Protein AF-0000000081275077 (afdb_homodimer)

Foldseek 3Di:
DFQEEEEDCPLQRVLLLLLCVVVPYAYEYEDCDPVVQVSCVVSVHHYDPALLRRAQEGQEYEYEDQELVVQCCQQPNPRHVLNRWDADPPRTHEYEYQYQYALVSQVVSQVVSVVSRYHYKDWHWDDASVLQNVLAIATQIAADPVVCVVCVVSNSSGHPHYDDQYHGSRSNVVVLVVLLVQLLLLLVLLVVLVVCVVVVHQQVVVLVVPCVDPNNDPNSVVLSVCLSVVPFAASPFLLSSLNSLVSVVVVCVVVVHDDPSSVVSNVLSVQCVVVVRRRTYSSCSSVSVCVVVVHPSD/DFQEEEEDCPLQRVLLLLLCVVVPYAYEYEDCDPVVQVSCVVSVHHYDPALLRRAQEGQEYEYEDQELVVQCCQQPNPRHVLNRWDADPPGTHEYEYQYQYALVSQVVSQVVSVVSRYHYKDWHWDDASVLQNVLAIATQIAADPVVCVVCVVSNSSGHPHYDDQYHGSRSNVVVLVVLLVQLLLLLVLLVVLVVCVVVVHQQVVVLVVPCVDPNNDPNSVVLSVCLSVVPFAASPFLLSSLNSLVSVVVVCVVVVHDDPSSVVSNVLSVQCVVVVRRRTYSSCSSVSVCVVVVHHSD

Solvent-accessible surface area (backbone atoms only — not comparable to full-atom values): 28317 Å² total; per-residue (Å²): 119,52,38,29,13,40,37,37,75,47,76,50,29,43,39,40,50,39,41,46,40,73,73,56,32,48,42,23,24,36,30,95,46,70,72,46,30,57,53,31,45,72,58,67,26,44,56,24,84,32,38,15,65,22,16,47,72,16,51,34,34,40,36,39,52,77,42,50,67,52,52,45,44,44,41,66,34,99,56,2,25,74,78,21,39,37,60,38,95,93,74,25,19,34,37,39,32,39,34,68,45,45,36,68,56,41,38,53,52,41,51,55,39,43,74,64,35,26,46,52,31,37,31,16,66,31,42,60,50,65,16,27,66,67,26,51,14,15,30,23,26,4,22,56,67,72,59,48,62,70,44,39,74,64,50,55,55,36,17,72,40,78,34,78,43,37,51,62,20,32,4,31,46,38,46,47,31,28,50,41,24,31,52,38,28,48,51,22,45,28,46,24,46,53,50,30,49,75,68,73,36,52,43,62,46,37,49,65,31,29,45,81,18,51,37,17,30,48,45,48,67,63,36,44,58,28,52,59,68,67,48,46,71,51,89,50,39,26,45,58,54,42,51,52,45,49,50,49,48,52,52,29,59,75,70,65,53,71,47,69,65,62,55,52,48,45,52,50,42,48,52,32,39,72,71,70,42,26,72,24,12,52,50,40,52,34,48,47,45,32,48,75,52,73,36,76,70,126,120,53,38,29,14,39,37,35,72,48,78,51,30,42,39,40,50,39,41,46,38,74,72,56,31,46,42,23,24,36,31,94,45,70,72,45,30,56,53,31,45,73,56,68,26,43,58,24,84,31,38,14,65,21,16,47,76,17,52,34,34,39,35,38,52,77,43,51,67,51,50,46,41,43,40,66,34,99,56,2,25,74,79,22,38,38,59,39,93,93,71,25,19,35,38,38,32,38,34,68,45,44,36,67,56,41,36,52,52,41,51,54,39,42,74,64,34,28,46,55,32,36,32,17,65,30,41,60,49,66,15,27,64,68,27,52,15,17,32,23,27,4,23,56,68,72,58,46,62,71,45,38,73,64,50,55,55,36,18,74,42,77,33,79,43,38,51,61,21,32,5,31,47,38,46,48,31,27,50,42,23,30,53,38,28,47,51,20,46,29,47,24,45,53,50,29,48,75,68,72,37,52,45,61,45,37,49,66,31,27,43,81,15,50,39,17,30,48,46,48,68,62,35,43,59,28,53,57,68,67,48,47,71,51,88,50,40,26,45,59,55,41,51,52,44,49,49,50,48,52,54,29,59,75,70,66,53,70,48,68,66,63,54,51,49,46,53,50,40,48,52,32,40,73,70,70,43,25,71,24,12,51,51,39,52,35,46,46,46,31,49,74,53,72,35,76,68,124

Structure (mmCIF, N/CA/C/O backbone):
data_AF-0000000081275077-model_v1
#
loop_
_entity.id
_entity.type
_entity.pdbx_description
1 polymer '2-hydroxy-3-oxopropionate reductase'
#
loop_
_atom_site.group_PDB
_atom_site.id
_atom_site.type_symbol
_atom_site.label_atom_id
_atom_site.label_alt_id
_atom_site.label_comp_id
_atom_site.label_asym_id
_atom_site.label_entity_id
_atom_site.label_seq_id
_atom_site.pdbx_PDB_ins_code
_atom_site.Cartn_x
_atom_site.Cartn_y
_atom_site.Cartn_z
_atom_site.occupancy
_atom_site.B_iso_or_equiv
_atom_site.auth_seq_id
_atom_site.auth_comp_id
_atom_site.auth_asym_id
_atom_site.auth_atom_id
_atom_site.pdbx_PDB_model_num
ATOM 1 N N . MET A 1 1 ? -4.062 21.094 34.688 1 93.88 1 MET A N 1
ATOM 2 C CA . MET A 1 1 ? -5.117 21.469 33.75 1 93.88 1 MET A CA 1
ATOM 3 C C . MET A 1 1 ? -4.633 22.547 32.781 1 93.88 1 MET A C 1
ATOM 5 O O . MET A 1 1 ? -4.16 23.594 33.219 1 93.88 1 MET A O 1
ATOM 9 N N . THR A 1 2 ? -4.633 22.234 31.484 1 96.38 2 THR A N 1
ATOM 10 C CA . THR A 1 2 ? -4.23 23.172 30.438 1 96.38 2 THR A CA 1
ATOM 11 C C . THR A 1 2 ? -5.453 23.859 29.828 1 96.38 2 THR A C 1
ATOM 13 O O . THR A 1 2 ? -6.5 23.234 29.656 1 96.38 2 THR A O 1
ATOM 16 N N . ARG A 1 3 ? -5.32 25.188 29.594 1 97.81 3 ARG A N 1
ATOM 17 C CA . ARG A 1 3 ? -6.34 25.906 28.844 1 97.81 3 ARG A CA 1
ATOM 18 C C . ARG A 1 3 ? -6.098 25.797 27.344 1 97.81 3 ARG A C 1
ATOM 20 O O . ARG A 1 3 ? -5.066 26.25 26.844 1 97.81 3 ARG A O 1
ATOM 27 N N . ILE A 1 4 ? -7.113 25.188 26.688 1 98.62 4 ILE A N 1
ATOM 28 C CA . ILE A 1 4 ? -6.926 24.844 25.281 1 98.62 4 ILE A CA 1
ATOM 29 C C . ILE A 1 4 ? -7.965 25.547 24.422 1 98.62 4 ILE A C 1
ATOM 31 O O . ILE A 1 4 ? -9.141 25.625 24.797 1 98.62 4 ILE A O 1
ATOM 35 N N . ALA A 1 5 ? -7.531 26.172 23.375 1 98.81 5 ALA A N 1
ATOM 36 C CA . ALA A 1 5 ? -8.438 26.547 22.297 1 98.81 5 ALA A CA 1
ATOM 37 C C . ALA A 1 5 ? -8.453 25.5 21.188 1 98.81 5 ALA A C 1
ATOM 39 O O . ALA A 1 5 ? -7.402 24.969 20.812 1 98.81 5 ALA A O 1
ATOM 40 N N . PHE A 1 6 ? -9.648 25.156 20.672 1 98.75 6 PHE A N 1
ATOM 41 C CA . PHE A 1 6 ? -9.766 24.203 19.578 1 98.75 6 PHE A CA 1
ATOM 42 C C . PHE A 1 6 ? -10.586 24.797 18.422 1 98.75 6 PHE A C 1
ATOM 44 O O . PHE A 1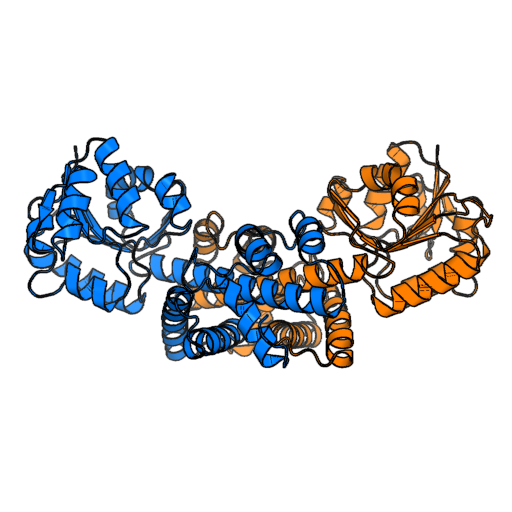 6 ? -11.695 25.281 18.641 1 98.75 6 PHE A O 1
ATOM 51 N N . ILE A 1 7 ? -10.008 24.797 17.281 1 98.38 7 ILE A N 1
ATOM 52 C CA . ILE A 1 7 ? -10.641 25.328 16.078 1 98.38 7 ILE A CA 1
ATOM 53 C C . ILE A 1 7 ? -10.82 24.203 15.055 1 98.38 7 ILE A C 1
ATOM 55 O O . ILE A 1 7 ? -9.836 23.672 14.523 1 98.38 7 ILE A O 1
ATOM 59 N N . GLY A 1 8 ? -12.039 23.859 14.664 1 97.19 8 GLY A N 1
ATOM 60 C CA . GLY A 1 8 ? -12.383 22.766 13.773 1 97.19 8 GLY A CA 1
ATOM 61 C C . GLY A 1 8 ? -12.992 21.578 14.492 1 97.19 8 GLY A C 1
ATOM 62 O O . GLY A 1 8 ? -12.281 20.656 14.914 1 97.19 8 GLY A O 1
ATOM 63 N N . LEU A 1 9 ? -14.336 21.5 14.547 1 96.19 9 LEU A N 1
ATOM 64 C CA . LEU A 1 9 ? -15.062 20.453 15.258 1 96.19 9 LEU A CA 1
ATOM 65 C C . LEU A 1 9 ? -15.742 19.5 14.281 1 96.19 9 LEU A C 1
ATOM 67 O O . LEU A 1 9 ? -16.938 19.203 14.438 1 96.19 9 LEU A O 1
ATOM 71 N N . GLY A 1 10 ? -14.992 19.188 13.234 1 93.19 10 GLY A N 1
ATOM 72 C CA . GLY A 1 10 ? -15.484 18.203 12.297 1 93.19 10 GLY A CA 1
ATOM 73 C C . GLY A 1 10 ? -15.258 16.766 12.758 1 93.19 10 GLY A C 1
ATOM 74 O O . GLY A 1 10 ? -15.109 16.516 13.961 1 93.19 10 GLY A O 1
ATOM 75 N N . ASN A 1 11 ? -15.273 15.859 11.836 1 92.19 11 ASN A N 1
ATOM 76 C CA . ASN A 1 11 ? -15.156 14.43 12.102 1 92.19 11 ASN A CA 1
ATOM 77 C C . ASN A 1 11 ? -13.859 14.109 12.852 1 92.19 11 ASN A C 1
ATOM 79 O O . ASN A 1 11 ? -13.82 13.18 13.656 1 92.19 11 ASN A O 1
ATOM 83 N N . MET A 1 12 ? -12.852 14.883 12.578 1 95.69 12 MET A N 1
ATOM 84 C CA . MET A 1 12 ? -11.562 14.672 13.227 1 95.69 12 MET A CA 1
ATOM 85 C C . MET A 1 12 ? -11.5 15.406 14.562 1 95.69 12 MET A C 1
ATOM 87 O O . MET A 1 12 ? -11.125 14.82 15.578 1 95.69 12 MET A O 1
ATOM 91 N N . GLY A 1 13 ? -11.883 16.688 14.547 1 97.56 13 GLY A N 1
ATOM 92 C CA . GLY A 1 13 ? -11.711 17.547 15.703 1 97.56 13 GLY A CA 1
ATOM 93 C C . GLY A 1 13 ? -12.578 17.156 16.875 1 97.56 13 GLY A C 1
ATOM 94 O O . GLY A 1 13 ? -12.148 17.25 18.031 1 97.56 13 GLY A O 1
ATOM 95 N N . SER A 1 14 ? -13.773 16.703 16.672 1 97.44 14 SER A N 1
ATOM 96 C CA . SER A 1 14 ? -14.734 16.406 17.719 1 97.44 14 SER A CA 1
ATOM 97 C C . SER A 1 14 ? -14.211 15.32 18.656 1 97.44 14 SER A C 1
ATOM 99 O O . SER A 1 14 ? -14.172 15.508 19.875 1 97.44 14 SER A O 1
ATOM 101 N N . PRO A 1 15 ? -13.805 14.172 18.109 1 98.38 15 PRO A N 1
ATOM 102 C CA . PRO A 1 15 ? -13.266 13.172 19.047 1 98.38 15 PRO A CA 1
ATOM 103 C C . PRO A 1 15 ? -11.984 13.641 19.734 1 98.38 15 PRO A C 1
ATOM 105 O O . PRO A 1 15 ? -11.727 13.273 20.875 1 98.38 15 PRO A O 1
ATOM 108 N N . MET A 1 16 ? -11.156 14.438 19.078 1 98.62 16 MET A N 1
ATOM 109 C CA . MET A 1 16 ? -9.945 14.969 19.688 1 98.62 16 MET A CA 1
ATOM 110 C C . MET A 1 16 ? -10.281 15.82 20.906 1 98.62 16 MET A C 1
ATOM 112 O O . MET A 1 16 ? -9.672 15.672 21.969 1 98.62 16 MET A O 1
ATOM 116 N N . VAL A 1 17 ? -11.289 16.703 20.781 1 98.56 17 VAL A N 1
ATOM 117 C CA . VAL A 1 17 ? -11.742 17.562 21.875 1 98.56 17 VAL A CA 1
ATOM 118 C C . VAL A 1 17 ? -12.234 16.703 23.031 1 98.56 17 VAL A C 1
ATOM 120 O O . VAL A 1 17 ? -11.953 16.984 24.203 1 98.56 17 VAL A O 1
ATOM 123 N N . GLN A 1 18 ? -12.93 15.617 22.719 1 98.56 18 GLN A N 1
ATOM 124 C CA . GLN A 1 18 ? -13.445 14.727 23.75 1 98.56 18 GLN A CA 1
ATOM 125 C C . GLN A 1 18 ? -12.305 14.125 24.578 1 98.56 18 GLN A C 1
ATOM 127 O O . GLN A 1 18 ? -12.406 14.031 25.797 1 98.56 18 GLN A O 1
ATOM 132 N N . HIS A 1 19 ? -11.234 13.703 23.938 1 98.81 19 HIS A N 1
ATOM 133 C CA . HIS A 1 19 ? -10.094 13.133 24.641 1 98.81 19 HIS A CA 1
ATOM 134 C C . HIS A 1 19 ? -9.43 14.164 25.547 1 98.81 19 HIS A C 1
ATOM 136 O O . HIS A 1 19 ? -9.047 13.859 26.672 1 98.81 19 HIS A O 1
ATOM 142 N N . LEU A 1 20 ? -9.281 15.398 25.016 1 98.81 20 LEU A N 1
ATOM 143 C CA . LEU A 1 20 ? -8.641 16.469 25.781 1 98.81 20 LEU A CA 1
ATOM 144 C C . LEU A 1 20 ? -9.461 16.812 27.031 1 98.81 20 LEU A C 1
ATOM 146 O O . LEU A 1 20 ? -8.914 16.969 28.125 1 98.81 20 LEU A O 1
ATOM 150 N N . ILE A 1 21 ? -10.766 16.891 26.906 1 98.69 21 ILE A N 1
ATOM 151 C CA . ILE A 1 21 ? -11.664 17.203 28.016 1 98.69 21 ILE A CA 1
ATOM 152 C C . ILE A 1 21 ? -11.664 16.062 29.016 1 98.69 21 ILE A C 1
ATOM 154 O O . ILE A 1 21 ? -11.586 16.281 30.234 1 98.69 21 ILE A O 1
ATOM 158 N N . ALA A 1 22 ? -11.719 14.836 28.516 1 98.56 22 ALA A N 1
ATOM 159 C CA . ALA A 1 22 ? -11.711 13.664 29.375 1 98.56 22 ALA A CA 1
ATOM 160 C C . ALA A 1 22 ? -10.445 13.617 30.234 1 98.56 22 ALA A C 1
ATOM 162 O O . ALA A 1 22 ? -10.469 13.117 31.359 1 98.56 22 ALA A O 1
ATOM 163 N N . ALA A 1 23 ? -9.406 14.164 29.719 1 98.69 23 ALA A N 1
ATOM 164 C CA . ALA A 1 23 ? -8.125 14.164 30.422 1 98.69 23 ALA A CA 1
ATOM 165 C C . ALA A 1 23 ? -8.07 15.305 31.438 1 98.69 23 ALA A C 1
ATOM 167 O O . ALA A 1 23 ? -7.066 15.461 32.156 1 98.69 23 ALA A O 1
ATOM 168 N N . GLY A 1 24 ? -9.094 16.156 31.469 1 98.5 24 GLY A N 1
ATOM 169 C CA . GLY A 1 24 ? -9.203 17.156 32.531 1 98.5 24 GLY A CA 1
ATOM 170 C C . GLY A 1 24 ? -8.82 18.547 32.062 1 98.5 24 GLY A C 1
ATOM 171 O O . GLY A 1 24 ? -8.703 19.469 32.875 1 98.5 24 GLY A O 1
ATOM 172 N N . HIS A 1 25 ? -8.656 18.766 30.75 1 98.75 25 HIS A N 1
ATOM 173 C CA . HIS A 1 25 ? -8.281 20.078 30.234 1 98.75 25 HIS A CA 1
ATOM 174 C C . HIS A 1 25 ? -9.516 20.922 29.938 1 98.75 25 HIS A C 1
ATOM 176 O O . HIS A 1 25 ? -10.602 20.391 29.719 1 98.75 25 HIS A O 1
ATOM 182 N N . ALA A 1 26 ? -9.352 22.234 30.078 1 98.5 26 ALA A N 1
ATOM 183 C CA . ALA A 1 26 ? -10.406 23.172 29.688 1 98.5 26 ALA A CA 1
ATOM 184 C C . ALA A 1 26 ? -10.305 23.531 28.203 1 98.5 26 ALA A C 1
ATOM 186 O O . ALA A 1 26 ? -9.234 23.938 27.734 1 98.5 26 ALA A O 1
ATOM 187 N N . VAL A 1 27 ? -11.43 23.359 27.5 1 98.69 27 VAL A N 1
ATOM 188 C CA . VAL A 1 27 ? -11.391 23.594 26.062 1 98.69 27 VAL A CA 1
ATOM 189 C C . VAL A 1 27 ? -12.398 24.672 25.672 1 98.69 27 VAL A C 1
ATOM 191 O O . VAL A 1 27 ? -13.586 24.562 26.016 1 98.69 27 VAL A O 1
ATOM 194 N N . ARG A 1 28 ? -11.93 25.734 25.062 1 98.56 28 ARG A N 1
ATOM 195 C CA . ARG A 1 28 ? -12.766 26.703 24.359 1 98.56 28 ARG A CA 1
ATOM 196 C C . ARG A 1 28 ? -12.719 26.469 22.844 1 98.56 28 ARG A C 1
ATOM 198 O O . ARG A 1 28 ? -11.633 26.375 22.266 1 98.56 28 ARG A O 1
ATOM 205 N N . ALA A 1 29 ? -13.922 26.328 22.25 1 98.44 29 ALA A N 1
ATOM 206 C CA . ALA A 1 29 ? -13.969 25.953 20.828 1 98.44 29 ALA A CA 1
ATOM 207 C C . ALA A 1 29 ? -14.578 27.062 19.984 1 98.44 29 ALA A C 1
ATOM 209 O O . ALA A 1 29 ? -15.625 27.609 20.328 1 98.44 29 ALA A O 1
ATOM 210 N N . TYR A 1 30 ? -13.93 27.359 18.875 1 97.81 30 TYR A N 1
ATOM 211 C CA . TYR A 1 30 ? -14.531 28.25 17.906 1 97.81 30 TYR A CA 1
ATOM 212 C C . TYR A 1 30 ? -15.617 27.547 17.109 1 97.81 30 TYR A C 1
ATOM 214 O O . TYR A 1 30 ? -15.406 26.438 16.594 1 97.81 30 TYR A O 1
ATOM 222 N N . VAL A 1 31 ? -16.703 28.156 17.094 1 93.62 31 VAL A N 1
ATOM 223 C CA . VAL A 1 31 ? -17.844 27.641 16.328 1 93.62 31 VAL A CA 1
ATOM 224 C C . VAL A 1 31 ? -18.438 28.75 15.477 1 93.62 31 VAL A C 1
ATOM 226 O O . VAL A 1 31 ? -18.75 29.828 15.977 1 93.62 31 VAL A O 1
ATOM 229 N N . ARG A 1 32 ? -18.469 28.375 14.141 1 85.94 32 ARG A N 1
ATOM 230 C CA . ARG A 1 32 ? -18.984 29.359 13.203 1 85.94 32 ARG A CA 1
ATOM 231 C C . ARG A 1 32 ? -20.516 29.406 13.25 1 85.94 32 ARG A C 1
ATOM 233 O O . ARG A 1 32 ? -21.109 30.438 12.969 1 85.94 32 ARG A O 1
ATOM 240 N N . ARG A 1 33 ? -21.266 28.266 13.469 1 84.12 33 ARG A N 1
ATOM 241 C CA . ARG A 1 33 ? -22.719 28.156 13.391 1 84.12 33 ARG A CA 1
ATOM 242 C C . ARG A 1 33 ? -23.328 27.781 14.742 1 84.12 33 ARG A C 1
ATOM 244 O O . ARG A 1 33 ? -22.672 27.094 15.539 1 84.12 33 ARG A O 1
ATOM 251 N N . PRO A 1 34 ? -24.453 28.297 14.914 1 84.06 34 PRO A N 1
ATOM 252 C CA . PRO A 1 34 ? -25.125 27.969 16.172 1 84.06 34 PRO A CA 1
ATOM 253 C C . PRO A 1 34 ? -25.188 26.469 16.438 1 84.06 34 PRO A C 1
ATOM 255 O O . PR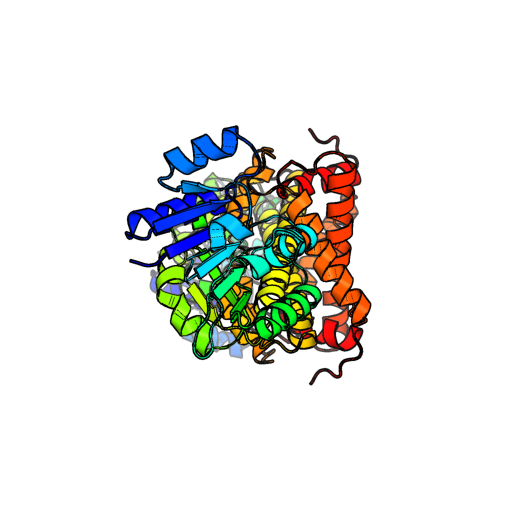O A 1 34 ? -25.016 26.016 17.578 1 84.06 34 PRO A O 1
ATOM 258 N N . GLU A 1 35 ? -25.562 25.719 15.469 1 86.94 35 GLU A N 1
ATOM 259 C CA . GLU A 1 35 ? -25.641 24.266 15.625 1 86.94 35 GLU A CA 1
ATOM 260 C C . GLU A 1 35 ? -24.312 23.688 16.109 1 86.94 35 GLU A C 1
ATOM 262 O O . GLU A 1 35 ? -24.281 22.75 16.906 1 86.94 35 GLU A O 1
ATOM 267 N N . ALA A 1 36 ? -23.328 24.312 15.742 1 89.75 36 ALA A N 1
ATOM 268 C CA . ALA A 1 36 ? -22 23.859 16.172 1 89.75 36 ALA A CA 1
ATOM 269 C C . ALA A 1 36 ? -21.734 24.234 17.609 1 89.75 36 ALA A C 1
ATOM 271 O O . ALA A 1 36 ? -20.953 23.578 18.297 1 89.75 36 ALA A O 1
ATOM 272 N N . ALA A 1 37 ? -22.406 25.312 18.047 1 94.44 37 ALA A N 1
ATOM 273 C CA . ALA A 1 37 ? -22.25 25.703 19.453 1 94.44 37 ALA A CA 1
ATOM 274 C C . ALA A 1 37 ? -22.828 24.641 20.375 1 94.44 37 ALA A C 1
ATOM 276 O O . ALA A 1 37 ? -22.219 24.312 21.391 1 94.44 37 ALA A O 1
ATOM 277 N N . GLU A 1 38 ? -24 24.172 20.031 1 94.69 38 GLU A N 1
ATOM 278 C CA . GLU A 1 38 ? -24.609 23.109 20.828 1 94.69 38 GLU A CA 1
ATOM 279 C C . GLU A 1 38 ? -23.766 21.844 20.828 1 94.69 38 GLU A C 1
ATOM 281 O O . GLU A 1 38 ? -23.641 21.172 21.844 1 94.69 38 GLU A O 1
ATOM 286 N N . HIS A 1 39 ? -23.25 21.562 19.672 1 95.69 39 HIS A N 1
ATOM 287 C CA . HIS A 1 39 ? -22.359 20.422 19.547 1 95.69 39 HIS A CA 1
ATOM 288 C C . HIS A 1 39 ? -21.141 20.578 20.438 1 95.69 39 HIS A C 1
ATOM 290 O O . HIS A 1 39 ? -20.75 19.641 21.141 1 95.69 39 HIS A O 1
ATOM 296 N N . ALA A 1 40 ? -20.562 21.75 20.469 1 97.25 40 ALA A N 1
ATOM 297 C CA . ALA A 1 40 ? -19.406 22.031 21.312 1 97.25 40 ALA A CA 1
ATOM 298 C C . ALA A 1 40 ? -19.734 21.844 22.781 1 97.25 40 ALA A C 1
ATOM 300 O O . ALA A 1 40 ? -18.969 21.219 23.531 1 97.25 40 ALA A O 1
ATOM 301 N N . ARG A 1 41 ? -20.875 22.344 23.188 1 97 41 ARG A N 1
ATOM 302 C CA . ARG A 1 41 ? -21.312 22.219 24.578 1 97 41 ARG A CA 1
ATOM 303 C C . ARG A 1 41 ? -21.516 20.75 24.953 1 97 41 ARG A C 1
ATOM 305 O O . ARG A 1 41 ? -21.172 20.328 26.047 1 97 41 ARG A O 1
ATOM 312 N N . ALA A 1 42 ? -22.062 20.047 24.016 1 96.31 42 ALA A N 1
ATOM 313 C CA . ALA A 1 42 ? -22.312 18.625 24.25 1 96.31 42 ALA A CA 1
ATOM 314 C C . ALA A 1 42 ? -21 17.875 24.438 1 96.31 42 ALA A C 1
ATOM 316 O O . ALA A 1 42 ? -20.953 16.891 25.188 1 96.31 42 ALA A O 1
ATOM 317 N N . LEU A 1 43 ? -19.922 18.328 23.859 1 96.56 43 LEU A N 1
ATOM 318 C CA . LEU A 1 43 ? -18.609 17.719 24.016 1 96.56 43 LEU A CA 1
ATOM 319 C C . LEU A 1 43 ? -17.953 18.156 25.328 1 96.56 43 LEU A C 1
ATOM 321 O O . LEU A 1 43 ? -16.969 17.547 25.766 1 96.56 43 LEU A O 1
ATOM 325 N N . GLY A 1 44 ? -18.5 19.219 25.906 1 97.75 44 GLY A N 1
ATOM 326 C CA . GLY A 1 44 ? -17.938 19.766 27.125 1 97.75 44 GLY A CA 1
ATOM 327 C C . GLY A 1 44 ? -17.078 21 26.891 1 97.75 44 GLY A C 1
ATOM 328 O O . GLY A 1 44 ? -16.438 21.5 27.812 1 97.75 44 GLY A O 1
ATOM 329 N N . ALA A 1 45 ? -17.047 21.516 25.672 1 98.38 45 ALA A N 1
ATOM 330 C CA . ALA A 1 45 ? -16.25 22.688 25.328 1 98.38 45 ALA A CA 1
ATOM 331 C C . ALA A 1 45 ? -17.094 23.969 25.422 1 98.38 45 ALA A C 1
ATOM 333 O O . ALA A 1 45 ? -18.312 23.922 25.266 1 98.38 45 ALA A O 1
ATOM 334 N N . GLU A 1 46 ? -16.484 25 25.688 1 98.12 46 GLU A N 1
ATOM 335 C CA . GLU A 1 46 ? -17.141 26.312 25.656 1 98.12 46 GLU A CA 1
ATOM 336 C C . GLU A 1 46 ? -17.109 26.922 24.266 1 98.12 46 GLU A C 1
ATOM 338 O O . GLU A 1 46 ? -16.031 27.203 23.734 1 98.12 46 GLU A O 1
ATOM 343 N N . PRO A 1 47 ? -18.297 27.141 23.688 1 98.06 47 PRO A N 1
ATOM 344 C CA . PRO A 1 47 ? -18.297 27.734 22.359 1 98.06 47 PRO A CA 1
ATOM 345 C C . PRO A 1 47 ? -17.906 29.203 22.375 1 98.06 47 PRO A C 1
ATOM 347 O O . PRO A 1 47 ? -18.281 29.938 23.281 1 98.06 47 PRO A O 1
ATOM 350 N N . CYS A 1 48 ? -17.094 29.594 21.438 1 97.69 48 CYS A N 1
ATOM 351 C CA . CYS A 1 48 ? -16.656 30.969 21.25 1 97.69 48 CYS A CA 1
ATOM 352 C C . CYS A 1 48 ? -16.984 31.469 19.859 1 97.69 48 CYS A C 1
ATOM 354 O O . CYS A 1 48 ? -17.109 30.672 18.922 1 97.69 48 CYS A O 1
ATOM 356 N N . ALA A 1 49 ? -17.016 32.781 19.672 1 94.62 49 ALA A N 1
ATOM 357 C CA . ALA A 1 49 ? -17.562 33.344 18.453 1 94.62 49 ALA A CA 1
ATOM 358 C C . ALA A 1 49 ? -16.453 33.688 17.453 1 94.62 49 ALA A C 1
ATOM 360 O O . ALA A 1 49 ? -16.719 33.906 16.281 1 94.62 49 ALA A O 1
ATOM 361 N N . SER A 1 50 ? -15.258 33.688 17.922 1 97.19 50 SER A N 1
ATOM 362 C CA . SER A 1 50 ? -14.125 33.938 17.031 1 97.19 50 SER A CA 1
ATOM 363 C C . SER A 1 50 ? -12.891 33.156 17.5 1 97.19 50 SER A C 1
ATOM 365 O O . SER A 1 50 ? -12.789 32.781 18.672 1 97.19 50 SER A O 1
ATOM 367 N N . PRO A 1 51 ? -11.938 32.906 16.531 1 98.5 51 PRO A N 1
ATOM 368 C CA . PRO A 1 51 ? -10.68 32.281 16.922 1 98.5 51 PRO A CA 1
ATOM 369 C C . PRO A 1 51 ? -9.93 33.062 18 1 98.5 51 PRO A C 1
ATOM 371 O O . PRO A 1 51 ? -9.383 32.469 18.922 1 98.5 51 PRO A O 1
ATOM 374 N N . ALA A 1 52 ? -9.953 34.375 17.859 1 98.31 52 ALA A N 1
ATOM 375 C CA . ALA A 1 52 ? -9.289 35.25 18.844 1 98.31 52 ALA A CA 1
ATOM 376 C C . ALA A 1 52 ? -9.914 35.062 20.234 1 98.31 52 ALA A C 1
ATOM 378 O O . ALA A 1 52 ? -9.195 35 21.234 1 98.31 52 ALA A O 1
ATOM 379 N N . ASP A 1 53 ? -11.195 35.031 20.281 1 97.75 53 ASP A N 1
ATOM 380 C CA . ASP A 1 53 ? -11.906 34.875 21.547 1 97.75 53 ASP A CA 1
ATOM 381 C C . ASP A 1 53 ? -11.586 33.5 22.172 1 97.75 53 ASP A C 1
ATOM 383 O O . ASP A 1 53 ? -11.352 33.406 23.375 1 97.75 53 ASP A O 1
ATOM 387 N N . ALA A 1 54 ? -11.562 32.469 21.375 1 98.38 54 ALA A N 1
ATOM 388 C CA . ALA A 1 54 ? -11.25 31.125 21.859 1 98.38 54 ALA A CA 1
ATOM 389 C C . ALA A 1 54 ? -9.836 31.062 22.438 1 98.38 54 ALA A C 1
ATOM 391 O O . ALA A 1 54 ? -9.578 30.344 23.406 1 98.38 54 ALA A O 1
ATOM 392 N N . ALA A 1 55 ? -8.906 31.938 21.922 1 98.31 55 ALA A N 1
ATOM 393 C CA . ALA A 1 55 ? -7.48 31.812 22.219 1 98.31 55 ALA A CA 1
ATOM 394 C C . ALA A 1 55 ? -7.098 32.688 23.406 1 98.31 55 ALA A C 1
ATOM 396 O O . ALA A 1 55 ? -5.953 32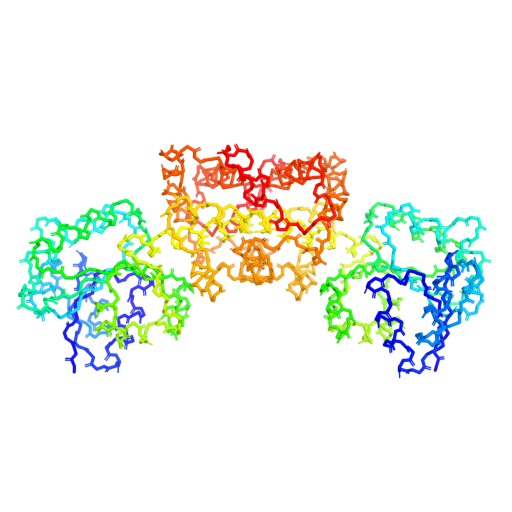.656 23.875 1 98.31 55 ALA A O 1
ATOM 397 N N . ARG A 1 56 ? -7.898 33.625 23.891 1 95.38 56 ARG A N 1
ATOM 398 C CA . ARG A 1 56 ? -7.602 34.719 24.812 1 95.38 56 ARG A CA 1
ATOM 399 C C . ARG A 1 56 ? -6.789 34.219 26.016 1 95.38 56 ARG A C 1
ATOM 401 O O . ARG A 1 56 ? -5.867 34.906 26.469 1 95.38 56 ARG A O 1
ATOM 408 N N . ASP A 1 57 ? -6.895 33.062 26.578 1 92.75 57 ASP A N 1
ATOM 409 C CA . ASP A 1 57 ? -6.152 32.562 27.734 1 92.75 57 ASP A CA 1
ATOM 410 C C . ASP A 1 57 ? -5.613 31.172 27.469 1 92.75 57 ASP A C 1
ATOM 412 O O . ASP A 1 57 ? -5.301 30.438 28.406 1 92.75 57 ASP A O 1
ATOM 416 N N . ALA A 1 58 ? -5.496 30.906 26.234 1 97.5 58 ALA A N 1
ATOM 417 C CA . ALA A 1 58 ? -5.113 29.547 25.891 1 97.5 58 ALA A CA 1
ATOM 418 C C . ALA A 1 58 ? -3.607 29.344 26.031 1 97.5 58 ALA A C 1
ATOM 420 O O . ALA A 1 58 ? -2.826 30.234 25.703 1 97.5 58 ALA A O 1
ATOM 421 N N . GLU A 1 59 ? -3.186 28.203 26.516 1 96.88 59 GLU A N 1
ATOM 422 C CA . GLU A 1 59 ? -1.789 27.781 26.531 1 96.88 59 GLU A CA 1
ATOM 423 C C . GLU A 1 59 ? -1.438 26.984 25.281 1 96.88 59 GLU A C 1
ATOM 425 O O . GLU A 1 59 ? -0.276 26.938 24.875 1 96.88 59 GLU A O 1
ATOM 430 N N . ALA A 1 60 ? -2.412 26.312 24.75 1 98.25 60 ALA A N 1
ATOM 431 C CA . ALA A 1 60 ? -2.297 25.562 23.5 1 98.25 60 ALA A CA 1
ATOM 432 C C . ALA A 1 60 ? -3.51 25.812 22.609 1 98.25 60 ALA A C 1
ATOM 434 O O . ALA A 1 60 ? -4.645 25.859 23.078 1 98.25 60 ALA A O 1
ATOM 435 N N . ILE A 1 61 ? -3.291 26 21.328 1 98.81 61 ILE A N 1
ATOM 436 C CA . ILE A 1 61 ? -4.344 26.188 20.328 1 98.81 61 ILE A CA 1
ATOM 437 C C . ILE A 1 61 ? -4.246 25.109 19.25 1 98.81 61 ILE A C 1
ATOM 439 O O . ILE A 1 61 ? -3.234 25.016 18.562 1 98.81 61 ILE A O 1
ATOM 443 N N . PHE A 1 62 ? -5.301 24.281 19.125 1 98.88 62 PHE A N 1
ATOM 444 C CA . PHE A 1 62 ? -5.363 23.266 18.094 1 98.88 62 PHE A CA 1
ATOM 445 C C . PHE A 1 62 ? -6.207 23.734 16.906 1 98.88 62 PHE A C 1
ATOM 447 O O . PHE A 1 62 ? -7.262 24.344 17.094 1 98.88 62 PHE A O 1
ATOM 454 N N . THR A 1 63 ? -5.707 23.547 15.742 1 98.75 63 THR A N 1
ATOM 455 C CA . THR A 1 63 ? -6.477 23.781 14.523 1 98.75 63 THR A CA 1
ATOM 456 C C . THR A 1 63 ? -6.586 22.5 13.703 1 98.75 63 THR A C 1
ATOM 458 O O . THR A 1 63 ? -5.605 21.766 13.555 1 98.75 63 THR A O 1
ATOM 461 N N . ASN A 1 64 ? -7.707 22.125 13.242 1 98.19 64 ASN A N 1
ATOM 462 C CA . ASN A 1 64 ? -8.016 21.031 12.336 1 98.19 64 ASN A CA 1
ATOM 463 C C . ASN A 1 64 ? -9.109 21.406 11.336 1 98.19 64 ASN A C 1
ATOM 465 O O . ASN A 1 64 ? -10.273 21.078 11.531 1 98.19 64 ASN A O 1
ATOM 469 N N . VAL A 1 65 ? -8.688 22.078 10.281 1 97.44 65 VAL A N 1
ATOM 470 C CA . VAL A 1 65 ? -9.609 22.609 9.281 1 97.44 65 VAL A CA 1
ATOM 471 C C . VAL A 1 65 ? -9.203 22.109 7.891 1 97.44 65 VAL A C 1
ATOM 473 O O . VAL A 1 65 ? -8.289 21.297 7.758 1 97.44 65 VAL A O 1
ATOM 476 N N . THR A 1 66 ? -9.859 22.5 6.859 1 94.88 66 THR A N 1
ATOM 477 C CA . THR A 1 66 ? -9.852 21.797 5.586 1 94.88 66 THR A CA 1
ATOM 478 C C . THR A 1 66 ? -8.68 22.25 4.719 1 94.88 66 THR A C 1
ATOM 480 O O . THR A 1 66 ? -7.938 21.422 4.188 1 94.88 66 THR A O 1
ATOM 483 N N . SER A 1 67 ? -8.461 23.594 4.629 1 96.62 67 SER A N 1
ATOM 484 C CA . SER A 1 67 ? -7.574 24.062 3.576 1 96.62 67 SER A CA 1
ATOM 485 C C . SER A 1 67 ? -6.508 25 4.137 1 96.62 67 SER A C 1
ATOM 487 O O . SER A 1 67 ? -6.637 25.5 5.258 1 96.62 67 SER A O 1
ATOM 489 N N . THR A 1 68 ? -5.492 25.25 3.307 1 98.06 68 THR A N 1
ATOM 490 C CA . THR A 1 68 ? -4.473 26.234 3.646 1 98.06 68 THR A CA 1
ATOM 491 C C . THR A 1 68 ? -5.105 27.594 3.939 1 98.06 68 THR A C 1
ATOM 493 O O . THR A 1 68 ? -4.762 28.234 4.93 1 98.06 68 THR A O 1
ATOM 496 N N . ALA A 1 69 ? -6.039 28 3.137 1 97.94 69 ALA A N 1
ATOM 497 C CA . ALA A 1 69 ? -6.719 29.266 3.314 1 97.94 69 ALA A CA 1
ATOM 498 C C . ALA A 1 69 ? -7.477 29.312 4.637 1 97.94 69 ALA A C 1
ATOM 500 O O . ALA A 1 69 ? -7.52 30.344 5.305 1 97.94 69 ALA A O 1
ATOM 501 N N . ASP A 1 70 ? -8.07 28.219 4.977 1 97.94 70 ASP A N 1
ATOM 502 C CA . ASP A 1 70 ? -8.789 28.125 6.242 1 97.94 70 ASP A CA 1
ATOM 503 C C . ASP A 1 70 ? -7.844 28.328 7.426 1 97.94 70 ASP A C 1
ATOM 505 O O . ASP A 1 70 ? -8.156 29.062 8.367 1 97.94 70 ASP A O 1
ATOM 509 N N . VAL A 1 71 ? -6.707 27.688 7.398 1 98.75 71 VAL A N 1
ATOM 510 C CA . VAL A 1 71 ? -5.73 27.797 8.477 1 98.75 71 VAL A CA 1
ATOM 511 C C . VAL A 1 71 ? -5.234 29.234 8.594 1 98.75 71 VAL A C 1
ATOM 513 O O . VAL A 1 71 ? -5.156 29.781 9.688 1 98.75 71 VAL A O 1
ATOM 516 N N . GLU A 1 72 ? -4.922 29.828 7.453 1 98.69 72 GLU A N 1
ATOM 517 C CA . GLU A 1 72 ? -4.473 31.219 7.449 1 98.69 72 GLU A CA 1
ATOM 518 C C . GLU A 1 72 ? -5.527 32.125 8.047 1 98.69 72 GLU A C 1
ATOM 520 O O . GLU A 1 72 ? -5.203 33.031 8.844 1 98.69 72 GLU A O 1
ATOM 525 N N . ALA A 1 73 ? -6.723 31.922 7.672 1 98.38 73 ALA A N 1
ATOM 526 C CA . ALA A 1 73 ? -7.816 32.781 8.141 1 98.38 73 ALA A CA 1
ATOM 527 C C . ALA A 1 73 ? -7.98 32.656 9.656 1 98.38 73 ALA A C 1
ATOM 529 O O . ALA A 1 73 ? -8.125 33.656 10.344 1 98.38 73 ALA A O 1
ATOM 530 N N . VAL A 1 74 ? -7.91 31.484 10.203 1 98.62 74 VAL A N 1
ATOM 531 C CA . VAL A 1 74 ? -8.242 31.297 11.617 1 98.62 74 VAL A CA 1
ATOM 532 C C . VAL A 1 74 ? -7.039 31.672 12.484 1 98.62 74 VAL A C 1
ATOM 534 O O . VAL A 1 74 ? -7.195 32.062 13.641 1 98.62 74 VAL A O 1
ATOM 537 N N . LEU A 1 75 ? -5.859 31.578 11.977 1 98.75 75 LEU A N 1
ATOM 538 C CA . LEU A 1 75 ? -4.68 31.875 12.781 1 98.75 75 LEU A CA 1
ATOM 539 C C . LEU A 1 75 ? -4.273 33.344 12.617 1 98.75 75 LEU A C 1
ATOM 541 O O . LEU A 1 75 ? -3.912 34 13.602 1 98.75 75 LEU A O 1
ATOM 545 N N . LEU A 1 76 ? -4.379 33.906 11.352 1 98.69 76 LEU A N 1
ATOM 546 C CA . LEU A 1 76 ? -3.719 35.156 11.055 1 98.69 76 LEU A CA 1
ATOM 547 C C . LEU A 1 76 ? -4.734 36.219 10.617 1 98.69 76 LEU A C 1
ATOM 549 O O . LEU A 1 76 ? -4.402 37.406 10.516 1 98.69 76 LEU A O 1
ATOM 553 N N . GLY A 1 77 ? -5.922 35.812 10.297 1 98.31 77 GLY A N 1
ATOM 554 C CA . GLY A 1 77 ? -6.926 36.75 9.805 1 98.31 77 GLY A CA 1
ATOM 555 C C . GLY A 1 77 ? -7.27 37.812 10.812 1 98.31 77 GLY A C 1
ATOM 556 O O . GLY A 1 77 ? -6.707 37.875 11.906 1 98.31 77 GLY A O 1
ATOM 557 N N . PRO A 1 78 ? -8.273 38.688 10.492 1 97.69 78 PRO A N 1
ATOM 558 C CA . PRO A 1 78 ? -8.609 39.844 11.336 1 97.69 78 PRO A CA 1
ATOM 559 C C . PRO A 1 78 ? -9.117 39.406 12.711 1 97.69 78 PRO A C 1
ATOM 561 O O . PRO A 1 78 ? -8.938 40.156 13.688 1 97.69 78 PRO A O 1
ATOM 564 N N . ASP A 1 79 ? -9.719 38.312 12.836 1 97.44 79 ASP A N 1
ATOM 565 C CA . ASP A 1 79 ? -10.195 37.781 14.109 1 97.44 79 ASP A CA 1
ATOM 566 C C . ASP A 1 79 ? -9.469 36.469 14.461 1 97.44 79 ASP A C 1
ATOM 568 O O . ASP A 1 79 ? -10.047 35.594 15.102 1 97.44 79 ASP A O 1
ATOM 572 N N . GLY A 1 80 ? -8.234 36.375 13.969 1 98.5 80 GLY A N 1
ATOM 573 C CA . GLY A 1 80 ? -7.477 35.125 14.117 1 98.5 80 GLY A CA 1
ATOM 574 C C . GLY A 1 80 ? -6.855 34.969 15.492 1 98.5 80 GLY A C 1
ATOM 575 O O . GLY A 1 80 ? -6.875 35.906 16.297 1 98.5 80 GLY A O 1
ATOM 576 N N . VAL A 1 81 ? -6.348 33.875 15.719 1 98.5 81 VAL A N 1
ATOM 577 C CA . VAL A 1 81 ? -5.711 33.469 16.969 1 98.5 81 VAL A CA 1
ATOM 578 C C . VAL A 1 81 ? -4.625 34.5 17.344 1 98.5 81 VAL A C 1
ATOM 580 O O . VAL A 1 81 ? -4.441 34.812 18.516 1 98.5 81 VAL A O 1
ATOM 583 N N . ILE A 1 82 ? -3.932 35 16.344 1 97.5 82 ILE A N 1
ATOM 584 C CA . ILE A 1 82 ? -2.77 35.875 16.531 1 97.5 82 ILE A CA 1
ATOM 585 C C . ILE A 1 82 ? -3.172 37.125 17.312 1 97.5 82 ILE A C 1
ATOM 587 O O . ILE A 1 82 ? -2.332 37.75 17.969 1 97.5 82 ILE A O 1
ATOM 591 N N . HIS A 1 83 ? -4.465 37.438 17.375 1 96.88 83 HIS A N 1
ATOM 592 C CA . HIS A 1 83 ? -4.938 38.656 18.016 1 96.88 83 HIS A CA 1
ATOM 593 C C . HIS A 1 83 ? -5.449 38.375 19.422 1 96.88 83 HIS A C 1
ATOM 595 O O . HIS A 1 83 ? -5.746 39.312 20.188 1 96.88 83 HIS A O 1
ATOM 601 N N . GLY A 1 84 ? -5.547 37.156 19.781 1 96.19 84 GLY A N 1
ATOM 602 C CA . GLY A 1 84 ? -6.152 36.844 21.062 1 96.19 84 GLY A CA 1
ATOM 603 C C . GLY A 1 84 ? -5.258 36 21.953 1 96.19 84 GLY A C 1
ATOM 604 O O . GLY A 1 84 ? -5.406 36.031 23.188 1 96.19 84 GLY A O 1
ATOM 605 N N . ALA A 1 85 ? -4.312 35.281 21.422 1 96.38 85 ALA A N 1
ATOM 606 C CA . ALA A 1 85 ? -3.504 34.312 22.156 1 96.38 85 ALA A CA 1
ATOM 607 C C . ALA A 1 85 ? -2.48 35.031 23.047 1 96.38 85 ALA A C 1
ATOM 609 O O . ALA A 1 85 ? -1.907 36.031 22.656 1 96.38 85 ALA A O 1
ATOM 610 N N . PRO A 1 86 ? -2.309 34.469 24.219 1 94.25 86 PRO A N 1
ATOM 611 C CA . PRO A 1 86 ? -1.263 35.031 25.078 1 94.25 86 PRO A CA 1
ATOM 612 C C . PRO A 1 86 ? 0.121 35 24.422 1 94.25 86 PRO A C 1
ATOM 614 O O . PRO A 1 86 ? 0.514 33.969 23.875 1 94.25 86 PRO A O 1
ATOM 617 N N . ARG A 1 87 ? 0.672 36.25 24.516 1 89.62 87 ARG A N 1
ATOM 618 C CA . ARG A 1 87 ? 2.02 36.375 23.969 1 89.62 87 ARG A CA 1
ATOM 619 C C . ARG A 1 87 ? 3.064 36.344 25.078 1 89.62 87 ARG A C 1
ATOM 621 O O . ARG A 1 87 ? 2.736 36.562 26.25 1 89.62 87 ARG A O 1
ATOM 628 N N . GLY A 1 88 ? 4.234 36.094 24.984 1 73.5 88 GLY A N 1
ATOM 629 C CA . GLY A 1 88 ? 5.258 36.312 26 1 73.5 88 GLY A CA 1
ATOM 630 C C . GLY A 1 88 ? 6.535 35.531 25.719 1 73.5 88 GLY A C 1
ATOM 631 O O . GLY A 1 88 ? 6.531 34.562 24.938 1 73.5 88 GLY A O 1
ATOM 632 N N . LYS A 1 89 ? 7.746 36.469 25.844 1 59.78 89 LYS A N 1
ATOM 633 C CA . LYS A 1 89 ? 9.031 35.781 25.953 1 59.78 89 LYS A CA 1
ATOM 634 C C . LYS A 1 89 ? 9.18 35.094 27.297 1 59.78 89 LYS A C 1
ATOM 636 O O . LYS A 1 89 ? 8.773 35.656 28.328 1 59.78 89 LYS A O 1
ATOM 641 N N . PRO A 1 90 ? 9.742 33.875 27.469 1 53.19 90 PRO A N 1
ATOM 642 C CA . PRO A 1 90 ? 9.93 32.469 27.094 1 53.19 90 PRO A CA 1
ATOM 643 C C . PRO A 1 90 ? 8.68 31.625 27.328 1 53.19 90 PRO A C 1
ATOM 645 O O . PRO A 1 90 ? 8.047 31.734 28.375 1 53.19 90 PRO A O 1
ATOM 648 N N . GLY A 1 91 ? 7.699 31.391 26.219 1 62.5 91 GLY A N 1
ATOM 649 C CA . GLY A 1 91 ? 6.742 30.312 26.328 1 62.5 91 GLY A CA 1
ATOM 650 C C . GLY A 1 91 ? 5.328 30.719 25.969 1 62.5 91 GLY A C 1
ATOM 651 O O . GLY A 1 91 ? 4.383 30.422 26.703 1 62.5 91 GLY A O 1
ATOM 652 N N . GLY A 1 92 ? 5.039 31.734 25.156 1 84.06 92 GLY A N 1
ATOM 653 C CA . GLY A 1 92 ? 3.68 32.031 24.719 1 84.06 92 GLY A CA 1
ATOM 654 C C . GLY A 1 92 ? 2.906 30.781 24.328 1 84.06 92 GLY A C 1
ATOM 655 O O . GLY A 1 92 ? 3.373 29.656 24.531 1 84.06 92 GLY A O 1
ATOM 656 N N . ALA A 1 93 ? 1.704 31.031 23.984 1 95.5 93 ALA A N 1
ATOM 657 C CA . ALA A 1 93 ? 0.851 29.906 23.625 1 95.5 93 ALA A CA 1
ATOM 658 C C . ALA A 1 93 ? 1.417 29.156 22.422 1 95.5 93 ALA A C 1
ATOM 660 O O . ALA A 1 93 ? 2.172 29.719 21.625 1 95.5 93 ALA A O 1
ATOM 661 N N . VAL A 1 94 ? 1.262 27.891 22.375 1 97.56 94 VAL A N 1
ATOM 662 C CA . VAL A 1 94 ? 1.693 27.062 21.25 1 97.56 94 VAL A CA 1
ATOM 663 C C . VAL A 1 94 ? 0.504 26.766 20.344 1 97.56 94 VAL A C 1
ATOM 665 O O . VAL A 1 94 ? -0.527 26.266 20.797 1 97.56 94 VAL A O 1
ATOM 668 N N . CYS A 1 95 ? 0.645 27.203 19.078 1 98.56 95 CYS A N 1
ATOM 669 C CA . CYS A 1 95 ? -0.307 26.766 18.062 1 98.56 95 CYS A CA 1
ATOM 670 C C . CYS A 1 95 ? 0.095 25.422 17.469 1 98.56 95 CYS A C 1
ATOM 672 O O . CYS A 1 95 ? 1.249 25.234 17.078 1 98.56 95 CYS A O 1
ATOM 674 N N . ILE A 1 96 ? -0.842 24.438 17.422 1 98.94 96 ILE A N 1
ATOM 675 C CA . ILE A 1 96 ? -0.645 23.109 16.875 1 98.94 96 ILE A CA 1
ATOM 676 C C . ILE A 1 96 ? -1.656 22.844 15.766 1 98.94 96 ILE A C 1
ATOM 678 O O . ILE A 1 96 ? -2.846 22.656 16.031 1 98.94 96 ILE A O 1
ATOM 682 N N . ASP A 1 97 ? -1.187 22.781 14.555 1 98.94 97 ASP A N 1
ATOM 683 C CA . ASP A 1 97 ? -2.094 22.641 13.422 1 98.94 97 ASP A CA 1
ATOM 684 C C . ASP A 1 97 ? -2.096 21.203 12.906 1 98.94 97 ASP A C 1
ATOM 686 O O . ASP A 1 97 ? -1.087 20.719 12.383 1 98.94 97 ASP A O 1
ATOM 690 N N . HIS A 1 98 ? -3.273 20.562 12.922 1 98.88 98 HIS A N 1
ATOM 691 C CA . HIS A 1 98 ? -3.424 19.188 12.469 1 98.88 98 HIS A CA 1
ATOM 692 C C . HIS A 1 98 ? -3.945 19.125 11.039 1 98.88 98 HIS A C 1
ATOM 694 O O . HIS A 1 98 ? -4.148 18.031 10.492 1 98.88 98 HIS A O 1
ATOM 700 N N . SER A 1 99 ? -4.191 20.297 10.453 1 98.5 99 SER A N 1
ATOM 701 C CA . SER A 1 99 ? -4.719 20.344 9.094 1 98.5 99 SER A CA 1
ATOM 702 C C . SER A 1 99 ? -3.682 19.859 8.086 1 98.5 99 SER A C 1
ATOM 704 O O . SER A 1 99 ? -2.486 19.828 8.383 1 98.5 99 SER A O 1
ATOM 706 N N . THR A 1 100 ? -4.16 19.344 6.969 1 97.88 100 THR A N 1
ATOM 707 C CA . THR A 1 100 ? -3.297 19.047 5.832 1 97.88 100 THR A CA 1
ATOM 708 C C . THR A 1 100 ? -3.229 20.234 4.875 1 97.88 100 THR A C 1
ATOM 710 O O . THR A 1 100 ? -4.188 20.5 4.148 1 97.88 100 THR A O 1
ATOM 713 N N . ILE A 1 101 ? -2.068 20.922 4.887 1 98.12 101 ILE A N 1
ATOM 714 C CA . ILE A 1 101 ? -1.971 22.172 4.148 1 98.12 101 ILE A CA 1
ATOM 715 C C . ILE A 1 101 ? -0.608 22.266 3.465 1 98.12 101 ILE A C 1
ATOM 717 O O . ILE A 1 101 ? 0.195 21.328 3.541 1 98.12 101 ILE A O 1
ATOM 721 N N . SER A 1 102 ? -0.393 23.391 2.729 1 97.5 102 SER A N 1
ATOM 722 C CA . SER A 1 102 ? 0.846 23.625 1.996 1 97.5 102 SER A CA 1
ATOM 723 C C . SER A 1 102 ? 2.031 23.766 2.943 1 97.5 102 SER A C 1
ATOM 725 O O . SER A 1 102 ? 1.991 24.562 3.885 1 97.5 102 SER A O 1
ATOM 727 N N . ALA A 1 103 ? 3.084 23 2.631 1 97.44 103 ALA A N 1
ATOM 728 C CA . ALA A 1 103 ? 4.309 23.125 3.418 1 97.44 103 ALA A CA 1
ATOM 729 C C . ALA A 1 103 ? 4.891 24.531 3.311 1 97.44 103 ALA A C 1
ATOM 731 O O . ALA A 1 103 ? 5.418 25.062 4.289 1 97.44 103 ALA A O 1
ATOM 732 N N . VAL A 1 104 ? 4.773 25.078 2.17 1 96.06 104 VAL A N 1
ATOM 733 C CA . VAL A 1 104 ? 5.285 26.422 1.922 1 96.06 104 VAL A CA 1
ATOM 734 C C . VAL A 1 104 ? 4.496 27.438 2.746 1 96.06 104 VAL A C 1
ATOM 736 O O . VAL A 1 104 ? 5.078 28.281 3.43 1 96.06 104 VAL A O 1
ATOM 739 N N . ALA A 1 105 ? 3.225 27.359 2.678 1 97.69 105 ALA A N 1
ATOM 740 C CA . ALA A 1 105 ? 2.375 28.25 3.461 1 97.69 105 ALA A CA 1
ATOM 741 C C . ALA A 1 105 ? 2.615 28.062 4.957 1 97.69 105 ALA A C 1
ATOM 743 O O . ALA A 1 105 ? 2.576 29.031 5.723 1 97.69 105 ALA A O 1
ATOM 744 N N . THR A 1 106 ? 2.809 26.812 5.32 1 98.62 106 THR A N 1
ATOM 745 C CA . THR A 1 106 ? 3.061 26.5 6.719 1 98.62 106 THR A CA 1
ATOM 746 C C . THR A 1 106 ? 4.273 27.266 7.242 1 98.62 106 THR A C 1
ATOM 748 O O . THR A 1 106 ? 4.246 27.797 8.352 1 98.62 106 THR A O 1
ATOM 751 N N . ARG A 1 107 ? 5.332 27.344 6.512 1 98.31 107 ARG A N 1
ATOM 752 C CA . ARG A 1 107 ? 6.539 28.047 6.914 1 98.31 107 ARG A CA 1
ATOM 753 C C . ARG A 1 107 ? 6.266 29.547 7.062 1 98.31 107 ARG A C 1
ATOM 755 O O . ARG A 1 107 ? 6.766 30.188 7.984 1 98.31 107 ARG A O 1
ATOM 762 N N . ARG A 1 108 ? 5.492 30.062 6.168 1 98.31 108 ARG A N 1
ATOM 763 C CA . ARG A 1 108 ? 5.117 31.469 6.258 1 98.31 108 ARG A CA 1
ATOM 764 C C . ARG A 1 108 ? 4.273 31.719 7.504 1 98.31 108 ARG A C 1
ATOM 766 O O . ARG A 1 108 ? 4.504 32.688 8.227 1 98.31 108 ARG A O 1
ATOM 773 N N . ILE A 1 109 ? 3.309 30.891 7.742 1 98.75 109 ILE A N 1
ATOM 774 C CA . ILE A 1 109 ? 2.439 31.016 8.906 1 98.75 109 ILE A CA 1
ATOM 775 C C . ILE A 1 109 ? 3.277 30.953 10.18 1 98.75 109 ILE A C 1
ATOM 777 O O . ILE A 1 109 ? 3.094 31.766 11.094 1 98.75 109 ILE A O 1
ATOM 781 N N . ALA A 1 110 ? 4.199 30.031 10.234 1 98.62 110 ALA A N 1
ATOM 782 C CA . ALA A 1 110 ? 5.078 29.875 11.391 1 98.62 110 ALA A CA 1
ATOM 783 C C . ALA A 1 110 ? 5.871 31.141 11.656 1 98.62 110 ALA A C 1
ATOM 785 O O . ALA A 1 110 ? 5.98 31.594 12.805 1 98.62 110 ALA A O 1
ATOM 786 N N . ALA A 1 111 ? 6.438 31.703 10.594 1 98.19 111 ALA A N 1
ATOM 787 C CA . ALA A 1 111 ? 7.234 32.906 10.719 1 98.19 111 ALA A CA 1
ATOM 788 C C . ALA A 1 111 ? 6.398 34.062 11.281 1 98.19 111 ALA A C 1
ATOM 790 O O . ALA A 1 111 ? 6.867 34.812 12.133 1 98.19 111 ALA A O 1
ATOM 791 N N . GLU A 1 112 ? 5.215 34.188 10.812 1 97.88 112 GLU A N 1
ATOM 792 C CA . GLU A 1 112 ? 4.332 35.281 11.258 1 97.88 112 GLU A CA 1
ATOM 793 C C . GLU A 1 112 ? 3.932 35.094 12.719 1 97.88 112 GLU A C 1
ATOM 795 O O . GLU A 1 112 ? 3.91 36.062 13.484 1 97.88 112 GLU A O 1
ATOM 800 N N . LEU A 1 113 ? 3.592 33.906 13.094 1 97.56 113 LEU A N 1
ATOM 801 C CA . LEU A 1 113 ? 3.211 33.625 14.477 1 97.56 113 LEU A CA 1
ATOM 802 C C . LEU A 1 113 ? 4.391 33.844 15.422 1 97.56 113 LEU A C 1
ATOM 804 O O . LEU A 1 113 ? 4.234 34.406 16.5 1 97.56 113 LEU A O 1
ATOM 808 N N . GLU A 1 114 ? 5.566 33.375 15.016 1 95.38 114 GLU A N 1
ATOM 809 C CA . GLU A 1 114 ? 6.762 33.562 15.836 1 95.38 114 GLU A CA 1
ATOM 810 C C . GLU A 1 114 ? 7.082 35.031 16.016 1 95.38 114 GLU A C 1
ATOM 812 O O . GLU A 1 114 ? 7.492 35.438 17.109 1 95.38 114 GLU A O 1
ATOM 817 N N . ALA A 1 115 ? 6.93 35.781 14.953 1 95.06 115 ALA A N 1
ATOM 818 C CA . ALA A 1 115 ? 7.152 37.219 15.023 1 95.06 115 ALA A CA 1
ATOM 819 C C . ALA A 1 115 ? 6.203 37.875 16.031 1 95.06 115 ALA A C 1
ATOM 821 O O . ALA A 1 115 ? 6.543 38.875 16.656 1 95.06 115 ALA A O 1
ATOM 822 N N . ALA A 1 116 ? 5.09 37.281 16.203 1 94.56 116 ALA A N 1
ATOM 823 C CA . ALA A 1 116 ? 4.086 37.781 17.125 1 94.56 116 ALA A CA 1
ATOM 824 C C . ALA A 1 116 ? 4.297 37.219 18.531 1 94.56 116 ALA A C 1
ATOM 826 O O . ALA A 1 116 ? 3.531 37.531 19.453 1 94.56 116 ALA A O 1
ATOM 827 N N . GLY A 1 117 ? 5.328 36.375 18.734 1 94.81 117 GLY A N 1
ATOM 828 C CA . GLY A 1 117 ? 5.648 35.844 20.047 1 94.81 117 GLY A CA 1
ATOM 829 C C . GLY A 1 117 ? 4.902 34.562 20.359 1 94.81 117 GLY A C 1
ATOM 830 O O . GLY A 1 117 ? 4.727 34.188 21.516 1 94.81 117 GLY A O 1
ATOM 831 N N . LEU A 1 118 ? 4.391 33.875 19.344 1 96.88 118 LEU A N 1
ATOM 832 C CA . LEU A 1 118 ? 3.699 32.594 19.5 1 96.88 118 LEU A CA 1
ATOM 833 C C . LEU A 1 118 ? 4.527 31.453 18.922 1 96.88 118 LEU A C 1
ATOM 835 O O . LEU A 1 118 ? 5.234 31.641 17.922 1 96.88 118 LEU A O 1
ATOM 839 N N . ASP A 1 119 ? 4.504 30.297 19.578 1 96.88 119 ASP A N 1
ATOM 840 C CA . ASP A 1 119 ? 5.125 29.109 19.031 1 96.88 119 ASP A CA 1
ATOM 841 C C . ASP A 1 119 ? 4.164 28.359 18.094 1 96.88 119 ASP A C 1
ATOM 843 O O . ASP A 1 119 ? 2.945 28.516 18.219 1 96.88 119 ASP A O 1
ATOM 847 N N . PHE A 1 120 ? 4.73 27.672 17.141 1 98.38 120 PHE A N 1
ATOM 848 C CA . PHE A 1 120 ? 3.904 26.969 16.172 1 98.38 120 PHE A CA 1
ATOM 849 C C . PHE A 1 120 ? 4.48 25.594 15.859 1 98.38 120 PHE A C 1
ATOM 851 O O . PHE A 1 120 ? 5.695 25.422 15.75 1 98.38 120 PHE A O 1
ATOM 858 N N . LEU A 1 121 ? 3.596 24.531 15.773 1 98.88 121 LEU A N 1
ATOM 859 C CA . LEU A 1 121 ? 3.891 23.203 15.258 1 98.88 121 LEU A CA 1
ATOM 860 C C . LEU A 1 121 ? 2.928 22.828 14.133 1 98.88 121 LEU A C 1
ATOM 862 O O . LEU A 1 121 ? 1.71 22.922 14.297 1 98.88 121 LEU A O 1
ATOM 866 N N . ASP A 1 122 ? 3.434 22.578 12.922 1 98.88 122 ASP A N 1
ATOM 867 C CA . ASP A 1 122 ? 2.594 21.781 12.039 1 98.88 122 ASP A CA 1
ATOM 868 C C . ASP A 1 122 ? 2.627 20.312 12.43 1 98.88 122 ASP A C 1
ATOM 870 O O . ASP A 1 122 ? 3.699 19.703 12.531 1 98.88 122 ASP A O 1
ATOM 874 N N . ALA A 1 123 ? 1.435 19.75 12.602 1 98.94 123 ALA A N 1
ATOM 875 C CA . ALA A 1 123 ? 1.305 18.406 13.141 1 98.94 123 ALA A CA 1
ATOM 876 C C . ALA A 1 123 ? 0.162 17.641 12.469 1 98.94 123 ALA A C 1
ATOM 878 O O . ALA A 1 123 ? -0.727 17.125 13.148 1 98.94 123 ALA A O 1
ATOM 879 N N . PRO A 1 124 ? 0.256 17.547 11.125 1 98.88 124 PRO A N 1
ATOM 880 C CA . PRO A 1 124 ? -0.792 16.75 10.484 1 98.88 124 PRO A CA 1
ATOM 881 C C . PRO A 1 124 ? -0.832 15.312 11 1 98.88 124 PRO A C 1
ATOM 883 O O . PRO A 1 124 ? 0.098 14.867 11.672 1 98.88 124 PRO A O 1
ATOM 886 N N . VAL A 1 125 ? -1.972 14.664 10.711 1 98.62 125 VAL A N 1
ATOM 887 C CA . VAL A 1 125 ? -2.207 13.367 11.344 1 98.62 125 VAL A CA 1
ATOM 888 C C . VAL A 1 125 ? -2.59 12.336 10.281 1 98.62 125 VAL A C 1
ATOM 890 O O . VAL A 1 125 ? -3.002 12.695 9.18 1 98.62 125 VAL A O 1
ATOM 893 N N . SER A 1 126 ? -2.385 11.133 10.602 1 98.31 126 SER A N 1
ATOM 894 C CA . SER A 1 126 ? -2.875 9.984 9.852 1 98.31 126 SER A CA 1
ATOM 895 C C . SER A 1 126 ? -3.568 8.977 10.758 1 98.31 126 SER A C 1
ATOM 897 O O . SER A 1 126 ? -3.215 8.852 11.938 1 98.31 126 SER A O 1
ATOM 899 N N . GLY A 1 127 ? -4.547 8.258 10.273 1 96.38 127 GLY A N 1
ATOM 900 C CA . GLY A 1 127 ? -5.34 7.309 11.031 1 96.38 127 GLY A CA 1
ATOM 901 C C . GLY A 1 127 ? -6.836 7.523 10.875 1 96.38 127 GLY A C 1
ATOM 902 O O . GLY A 1 127 ? -7.633 6.668 11.273 1 96.38 127 GLY A O 1
ATOM 903 N N . GLY A 1 128 ? -7.23 8.648 10.375 1 95 128 GLY A N 1
ATOM 904 C CA . GLY A 1 128 ? -8.617 8.938 10.047 1 95 128 GLY A CA 1
ATOM 905 C C . GLY A 1 128 ? -9.492 9.141 11.273 1 95 128 GLY A C 1
ATOM 906 O O . GLY A 1 128 ? -8.984 9.281 12.383 1 95 128 GLY A O 1
ATOM 907 N N . THR A 1 129 ? -10.766 9.18 11 1 95.5 129 THR A N 1
ATOM 908 C CA . THR A 1 129 ? -11.75 9.43 12.047 1 95.5 129 THR A CA 1
ATOM 909 C C . THR A 1 129 ? -11.695 8.336 13.117 1 95.5 129 THR A C 1
ATOM 911 O O . THR A 1 129 ? -11.805 8.617 14.312 1 95.5 129 THR A O 1
ATOM 914 N N . LEU A 1 130 ? -11.492 7.141 12.68 1 95 130 LEU A N 1
ATOM 915 C CA . LEU A 1 130 ? -11.383 6.043 13.633 1 95 130 LEU A CA 1
ATOM 916 C C . LEU A 1 130 ? -10.164 6.223 14.531 1 95 130 LEU A C 1
ATOM 918 O O . LEU A 1 130 ? -10.234 5.984 15.742 1 95 130 LEU A O 1
ATOM 922 N N . GLY A 1 131 ? -9.047 6.59 13.906 1 96.81 131 GLY A N 1
ATOM 923 C CA . GLY A 1 131 ? -7.863 6.875 14.703 1 96.81 131 GLY A CA 1
ATOM 924 C C . GLY A 1 131 ? -8.078 7.996 15.703 1 96.81 131 GLY A C 1
ATOM 925 O O . GLY A 1 131 ? -7.574 7.934 16.828 1 96.81 131 GLY A O 1
ATOM 926 N N . ALA A 1 132 ? -8.773 9.016 15.312 1 98 132 ALA A N 1
ATOM 927 C CA . ALA A 1 132 ? -9.086 10.125 16.203 1 98 132 ALA A CA 1
ATOM 928 C C . ALA A 1 132 ? -9.961 9.664 17.359 1 98 132 ALA A C 1
ATOM 930 O O . ALA A 1 132 ? -9.734 10.055 18.516 1 98 132 ALA A O 1
ATOM 931 N N . GLN A 1 133 ? -10.953 8.836 17.047 1 98.25 133 GLN A N 1
ATOM 932 C CA . GLN A 1 133 ? -11.875 8.336 18.062 1 98.25 133 GLN A CA 1
ATOM 933 C C . GLN A 1 133 ? -11.148 7.469 19.094 1 98.25 133 GLN A C 1
ATOM 935 O O . GLN A 1 133 ? -11.453 7.508 20.281 1 98.25 133 GLN A O 1
ATOM 940 N N . LYS A 1 134 ? -10.164 6.73 18.641 1 98.38 134 LYS A N 1
ATOM 941 C CA . LYS A 1 134 ? -9.469 5.77 19.484 1 98.38 134 LYS A CA 1
ATOM 942 C C . LYS A 1 134 ? -8.203 6.371 20.078 1 98.38 134 LYS A C 1
ATOM 944 O O . LYS A 1 134 ? -7.523 5.73 20.891 1 98.38 134 LYS A O 1
ATOM 949 N N . ALA A 1 135 ? -7.867 7.57 19.719 1 98.56 135 ALA A N 1
ATOM 950 C CA . ALA A 1 135 ? -6.652 8.258 20.141 1 98.56 135 ALA A CA 1
ATOM 951 C C . ALA A 1 135 ? -5.406 7.473 19.734 1 98.56 135 ALA A C 1
ATOM 953 O O . ALA A 1 135 ? -4.504 7.262 20.547 1 98.56 135 ALA A O 1
ATOM 954 N N . THR A 1 136 ? -5.445 6.988 18.484 1 98.38 136 THR A N 1
ATOM 955 C CA . THR A 1 136 ? -4.328 6.191 17.984 1 98.38 136 THR A CA 1
ATOM 956 C C . THR A 1 136 ? -3.717 6.84 16.734 1 98.38 136 THR A C 1
ATOM 958 O O . THR A 1 136 ? -3.131 6.152 15.898 1 98.38 136 THR A O 1
ATOM 961 N N . LEU A 1 137 ? -3.848 8.141 16.594 1 98.69 137 LEU A N 1
ATOM 962 C CA . LEU A 1 137 ? -3.365 8.844 15.406 1 98.69 137 LEU A CA 1
ATOM 963 C C . LEU A 1 137 ? -1.844 8.781 15.328 1 98.69 137 LEU A C 1
ATOM 965 O O . LEU A 1 137 ? -1.164 8.703 16.359 1 98.69 137 LEU A O 1
ATOM 969 N N . SER A 1 138 ? -1.35 8.734 14.086 1 98.75 138 SER A N 1
ATOM 970 C CA . SER A 1 138 ? 0.048 9.055 13.82 1 98.75 138 SER A CA 1
ATOM 971 C C . SER A 1 138 ? 0.233 10.547 13.562 1 98.75 138 SER A C 1
ATOM 973 O O . SER A 1 138 ? -0.334 11.102 12.617 1 98.75 138 SER A O 1
ATOM 975 N N . ILE A 1 139 ? 0.977 11.188 14.406 1 98.94 139 ILE A N 1
ATOM 976 C CA . ILE A 1 139 ? 1.13 12.641 14.352 1 98.94 139 ILE A CA 1
ATOM 977 C C . ILE A 1 139 ? 2.525 12.992 13.844 1 98.94 139 ILE A C 1
ATOM 979 O O . ILE A 1 139 ? 3.529 12.609 14.445 1 98.94 139 ILE A O 1
ATOM 983 N N . MET A 1 140 ? 2.627 13.695 12.727 1 98.88 140 MET A N 1
ATOM 984 C CA . MET A 1 140 ? 3.859 14.109 12.07 1 98.88 140 MET A CA 1
ATOM 985 C C . MET A 1 140 ? 4.18 15.562 12.375 1 98.88 140 MET A C 1
ATOM 987 O O . MET A 1 140 ? 3.447 16.469 11.961 1 98.88 140 MET A O 1
ATOM 991 N N . VAL A 1 141 ? 5.312 15.805 12.992 1 98.94 141 VAL A N 1
ATOM 992 C CA . VAL A 1 141 ? 5.438 17.125 13.586 1 98.94 141 VAL A CA 1
ATOM 993 C C . VAL A 1 141 ? 6.613 17.875 12.953 1 98.94 141 VAL A C 1
ATOM 995 O O . VAL A 1 141 ? 7.734 17.359 12.93 1 98.94 141 VAL A O 1
ATOM 998 N N . GLY A 1 142 ? 6.336 19 12.406 1 98.88 142 GLY A N 1
ATOM 999 C CA . GLY A 1 142 ? 7.348 19.969 12.039 1 98.88 142 GLY A CA 1
ATOM 1000 C C . GLY A 1 142 ? 7.395 21.156 12.984 1 98.88 142 GLY A C 1
ATOM 1001 O O . GLY A 1 142 ? 6.355 21.641 13.445 1 98.88 142 GLY A O 1
ATOM 1002 N N . GLY A 1 143 ? 8.516 21.734 13.281 1 98.69 143 GLY A N 1
ATOM 1003 C CA . GLY A 1 143 ? 8.727 22.828 14.211 1 98.69 143 GLY A CA 1
ATOM 1004 C C . GLY A 1 143 ? 9.891 22.594 15.156 1 98.69 143 GLY A C 1
ATOM 1005 O O . GLY A 1 143 ? 10.672 21.672 14.977 1 98.69 143 GLY A O 1
ATOM 1006 N N . LYS A 1 144 ? 10.047 23.469 16.156 1 98.12 144 LYS A N 1
ATOM 1007 C CA . LYS A 1 144 ? 11.148 23.375 17.125 1 98.12 144 LYS A CA 1
ATOM 1008 C C . LYS A 1 144 ? 10.953 22.203 18.078 1 98.12 144 LYS A C 1
ATOM 1010 O O . LYS A 1 144 ? 9.859 22 18.609 1 98.12 144 LYS A O 1
ATOM 1015 N N . ALA A 1 145 ? 12.031 21.484 18.281 1 98.19 145 ALA A N 1
ATOM 1016 C CA . ALA A 1 145 ? 11.992 20.297 19.141 1 98.19 145 ALA A CA 1
ATOM 1017 C C . ALA A 1 145 ? 11.539 20.656 20.547 1 98.19 145 ALA A C 1
ATOM 1019 O O . ALA A 1 145 ? 10.805 19.891 21.188 1 98.19 145 ALA A O 1
ATOM 1020 N N . GLU A 1 146 ? 12.008 21.766 21.047 1 97.19 146 GLU A N 1
ATOM 1021 C CA . GLU A 1 146 ? 11.664 22.156 22.406 1 97.19 146 GLU A CA 1
ATOM 1022 C C . GLU A 1 146 ? 10.18 22.469 22.547 1 97.19 146 GLU A C 1
ATOM 1024 O O . GLU A 1 146 ? 9.578 22.203 23.594 1 97.19 146 GLU A O 1
ATOM 1029 N N . VAL A 1 147 ? 9.609 23.047 21.531 1 97.56 147 VAL A N 1
ATOM 1030 C CA . VAL A 1 147 ? 8.188 23.359 21.547 1 97.56 147 VAL A CA 1
ATOM 1031 C C . VAL A 1 147 ? 7.383 22.047 21.484 1 97.56 147 VAL A C 1
ATOM 1033 O O . VAL A 1 147 ? 6.367 21.922 22.172 1 97.56 147 VAL A O 1
ATOM 1036 N N . LEU A 1 148 ? 7.832 21.078 20.688 1 98.62 148 LEU A N 1
ATOM 1037 C CA . LEU A 1 148 ? 7.184 19.781 20.641 1 98.62 148 LEU A CA 1
ATOM 1038 C C . LEU A 1 148 ? 7.188 19.125 22.031 1 98.62 148 LEU A C 1
ATOM 1040 O O . LEU A 1 148 ? 6.188 18.531 22.438 1 98.62 148 LEU A O 1
ATOM 1044 N N . GLU A 1 149 ? 8.266 19.172 22.688 1 97.75 149 GLU A N 1
ATOM 1045 C CA . GLU A 1 149 ? 8.344 18.547 24 1 97.75 149 GLU A CA 1
ATOM 1046 C C . GLU A 1 149 ? 7.344 19.172 24.969 1 97.75 149 GLU A C 1
ATOM 1048 O O . GLU A 1 149 ? 6.75 18.469 25.797 1 97.75 149 GLU A O 1
ATOM 1053 N N . ARG A 1 150 ? 7.145 20.469 24.844 1 95.81 150 ARG A N 1
ATOM 1054 C CA . ARG A 1 150 ? 6.152 21.141 25.672 1 95.81 150 ARG A CA 1
ATOM 1055 C C . ARG A 1 150 ? 4.742 20.672 25.328 1 95.81 150 ARG A C 1
ATOM 1057 O O . ARG A 1 150 ? 3.887 20.562 26.219 1 95.81 150 ARG A O 1
ATOM 1064 N N . ALA A 1 151 ? 4.516 20.391 24.094 1 98 151 ALA A N 1
ATOM 1065 C CA . ALA A 1 151 ? 3.18 20.047 23.609 1 98 151 ALA A CA 1
ATOM 1066 C C . ALA A 1 151 ? 2.916 18.547 23.719 1 98 151 ALA A C 1
ATOM 1068 O O . ALA A 1 151 ? 1.769 18.109 23.625 1 98 151 ALA A O 1
ATOM 1069 N N . ARG A 1 152 ? 3.92 17.734 23.891 1 98.62 152 ARG A N 1
ATOM 1070 C CA . ARG A 1 152 ? 3.883 16.281 23.75 1 98.62 152 ARG A CA 1
ATOM 1071 C C . ARG A 1 152 ? 2.828 15.664 24.656 1 98.62 152 ARG A C 1
ATOM 1073 O O . ARG A 1 152 ? 2.094 14.766 24.25 1 98.62 152 ARG A O 1
ATOM 1080 N N . PRO A 1 153 ? 2.703 16.125 25.938 1 98.56 153 PRO A N 1
ATOM 1081 C CA . PRO A 1 153 ? 1.688 15.516 26.797 1 98.56 153 PRO A CA 1
ATOM 1082 C C . PRO A 1 153 ? 0.277 15.641 26.219 1 98.56 153 PRO A C 1
ATOM 1084 O O . PRO A 1 153 ? -0.552 14.742 26.406 1 98.56 153 PRO A O 1
ATOM 1087 N N . LEU A 1 154 ? 0.009 16.734 25.547 1 98.81 154 LEU A N 1
ATOM 1088 C CA . LEU A 1 154 ? -1.303 16.906 24.922 1 98.81 154 LEU A CA 1
ATOM 1089 C C . LEU A 1 154 ? -1.442 16.031 23.688 1 98.81 154 LEU A C 1
ATOM 1091 O O . LEU A 1 154 ? -2.502 15.453 23.453 1 98.81 154 LEU A O 1
ATOM 1095 N N . LEU A 1 155 ? -0.382 15.93 22.859 1 98.94 155 LEU A N 1
ATOM 1096 C CA . LEU A 1 155 ? -0.41 15.133 21.641 1 98.94 155 LEU A CA 1
ATOM 1097 C C . LEU A 1 155 ? -0.582 13.656 21.953 1 98.94 155 LEU A C 1
ATOM 1099 O O . LEU A 1 155 ? -1.224 12.922 21.188 1 98.94 155 LEU A O 1
ATOM 1103 N N . GLN A 1 156 ? -0.066 13.203 23.094 1 98.88 156 GLN A N 1
ATOM 1104 C CA . GLN A 1 156 ? -0.141 11.805 23.5 1 98.88 156 GLN A CA 1
ATOM 1105 C C . GLN A 1 156 ? -1.578 11.398 23.812 1 98.88 156 GLN A C 1
ATOM 1107 O O . GLN A 1 156 ? -1.908 10.211 23.828 1 98.88 156 GLN A O 1
ATOM 1112 N N . LEU A 1 157 ? -2.443 12.367 24.078 1 98.88 157 LEU A N 1
ATOM 1113 C CA . LEU A 1 157 ? -3.855 12.102 24.344 1 98.88 157 LEU A CA 1
ATOM 1114 C C . LEU A 1 157 ? -4.609 11.836 23.031 1 98.88 157 LEU A C 1
ATOM 1116 O O . LEU A 1 157 ? -5.742 11.344 23.062 1 98.88 157 LEU A O 1
ATOM 1120 N N . LEU A 1 158 ? -3.945 12.117 21.875 1 98.81 158 LEU A N 1
ATOM 1121 C CA . LEU A 1 158 ? -4.633 12.094 20.594 1 98.81 158 LEU A CA 1
ATOM 1122 C C . LEU A 1 158 ? -4.055 11.008 19.688 1 98.81 158 LEU A C 1
ATOM 1124 O O . LEU A 1 158 ? -4.715 10.562 18.75 1 98.81 158 LEU A O 1
ATOM 1128 N N . GLY A 1 159 ? -2.84 10.695 19.906 1 98.56 159 GLY A N 1
ATOM 1129 C CA . GLY A 1 159 ? -2.164 9.742 19.031 1 98.56 159 GLY A CA 1
ATOM 1130 C C . GLY A 1 159 ? -1.164 8.867 19.766 1 98.56 159 GLY A C 1
ATOM 1131 O O . GLY A 1 159 ? -0.792 9.164 20.891 1 98.56 159 GLY A O 1
ATOM 1132 N N . THR A 1 160 ? -0.747 7.766 19.109 1 98.12 160 THR A N 1
ATOM 1133 C CA . THR A 1 160 ? 0.185 6.816 19.703 1 98.12 160 THR A CA 1
ATOM 1134 C C . THR A 1 160 ? 1.58 6.98 19.109 1 98.12 160 THR A C 1
ATOM 1136 O O . THR A 1 160 ? 2.568 6.531 19.688 1 98.12 160 THR A O 1
ATOM 1139 N N . THR A 1 161 ? 1.642 7.539 17.938 1 98.19 161 THR A N 1
ATOM 1140 C CA . THR A 1 161 ? 2.92 7.809 17.297 1 98.19 161 THR A CA 1
ATOM 1141 C C . THR A 1 161 ? 3.102 9.305 17.062 1 98.19 161 THR A C 1
ATOM 1143 O O . THR A 1 161 ? 2.297 9.93 16.359 1 98.19 161 THR A O 1
ATOM 1146 N N . ILE A 1 162 ? 4.066 9.883 17.672 1 98.88 162 ILE A N 1
ATOM 1147 C CA . ILE A 1 162 ? 4.43 11.289 17.531 1 98.88 162 ILE A CA 1
ATOM 1148 C C . ILE A 1 162 ? 5.871 11.398 17.031 1 98.88 162 ILE A C 1
ATOM 1150 O O . ILE A 1 162 ? 6.812 11.117 17.781 1 98.88 162 ILE A O 1
ATOM 1154 N N . THR A 1 163 ? 6.07 11.789 15.812 1 98.81 163 THR A N 1
ATOM 1155 C CA . THR A 1 163 ? 7.398 11.812 15.211 1 98.81 163 THR A CA 1
ATOM 1156 C C . THR A 1 163 ? 7.805 13.234 14.852 1 98.81 163 THR A C 1
ATOM 1158 O O . THR A 1 163 ? 7.098 13.914 14.102 1 98.81 163 THR A O 1
ATOM 1161 N N . HIS A 1 164 ? 8.891 13.688 15.43 1 98.88 164 HIS A N 1
ATOM 1162 C CA . HIS A 1 164 ? 9.484 14.945 14.992 1 98.88 164 HIS A CA 1
ATOM 1163 C C . HIS A 1 164 ? 10.203 14.781 13.656 1 98.88 164 HIS A C 1
ATOM 1165 O O . HIS A 1 164 ? 11.219 14.086 13.57 1 98.88 164 HIS A O 1
ATOM 1171 N N . ILE A 1 165 ? 9.703 15.453 12.617 1 98.75 165 ILE A N 1
ATOM 1172 C CA . ILE A 1 165 ? 10.211 15.281 11.266 1 98.75 165 ILE A CA 1
ATOM 1173 C C . ILE A 1 165 ? 11.367 16.234 11.023 1 98.75 165 ILE A C 1
ATOM 1175 O O . ILE A 1 165 ? 12.367 15.875 10.391 1 98.75 165 ILE A O 1
ATOM 1179 N N . GLY A 1 166 ? 11.195 17.453 11.453 1 98.62 166 GLY A N 1
ATOM 1180 C CA . GLY A 1 166 ? 12.133 18.531 11.234 1 98.62 166 GLY A CA 1
ATOM 1181 C C . GLY A 1 166 ? 11.57 19.906 11.578 1 98.62 166 GLY A C 1
ATOM 1182 O O . GLY A 1 166 ? 10.719 20.016 12.461 1 98.62 166 GLY A O 1
ATOM 1183 N N . GLY A 1 167 ? 12.156 20.953 10.992 1 98.5 167 GLY A N 1
ATOM 1184 C CA . GLY A 1 167 ? 11.688 22.312 11.242 1 98.5 167 GLY A CA 1
ATOM 1185 C C . GLY A 1 167 ? 10.289 22.578 10.695 1 98.5 167 GLY A C 1
ATOM 1186 O O . GLY A 1 167 ? 9.609 21.641 10.25 1 98.5 167 GLY A O 1
ATOM 1187 N N . HIS A 1 168 ? 9.859 23.844 10.734 1 98.69 168 HIS A N 1
ATOM 1188 C CA . HIS A 1 168 ? 8.531 24.203 10.258 1 98.69 168 HIS A CA 1
ATOM 1189 C C . HIS A 1 168 ? 8.305 23.734 8.828 1 98.69 168 HIS A C 1
ATOM 1191 O O . HIS A 1 168 ? 9.172 23.906 7.969 1 98.69 168 HIS A O 1
ATOM 1197 N N . GLY A 1 169 ? 7.16 23.156 8.602 1 98.62 169 GLY A N 1
ATOM 1198 C CA . GLY A 1 169 ? 6.812 22.656 7.277 1 98.62 169 GLY A CA 1
ATOM 1199 C C . GLY A 1 169 ? 7.125 21.188 7.09 1 98.62 169 GLY A C 1
ATOM 1200 O O . GLY A 1 169 ? 6.512 20.516 6.254 1 98.62 169 GLY A O 1
ATOM 1201 N N . ALA A 1 170 ? 8 20.609 7.875 1 98.75 170 ALA A N 1
ATOM 1202 C CA . ALA A 1 170 ? 8.43 19.219 7.703 1 98.75 170 ALA A CA 1
ATOM 1203 C C . ALA A 1 170 ? 7.285 18.25 8.008 1 98.75 170 ALA A C 1
ATOM 1205 O O . ALA A 1 170 ? 7.184 17.188 7.387 1 98.75 170 ALA A O 1
ATOM 1206 N N . GLY A 1 171 ? 6.465 18.562 8.984 1 98.88 171 GLY A N 1
ATOM 1207 C CA . GLY A 1 171 ? 5.285 17.75 9.219 1 98.88 171 GLY A CA 1
ATOM 1208 C C . GLY A 1 171 ? 4.379 17.641 8.008 1 98.88 171 GLY A C 1
ATOM 1209 O O . GLY A 1 171 ? 3.877 16.562 7.691 1 98.88 171 GLY A O 1
ATOM 1210 N N . GLN A 1 172 ? 4.211 18.75 7.363 1 98.88 172 GLN A N 1
ATOM 1211 C CA . GLN A 1 172 ? 3.373 18.766 6.168 1 98.88 172 GLN A CA 1
ATOM 1212 C C . GLN A 1 172 ? 4.027 18.016 5.02 1 98.88 172 GLN A C 1
ATOM 1214 O O . GLN A 1 172 ? 3.336 17.391 4.207 1 98.88 172 GLN A O 1
ATOM 1219 N N . VAL A 1 173 ? 5.344 18.078 4.91 1 98.69 173 VAL A N 1
ATOM 1220 C CA . VAL A 1 173 ? 6.039 17.281 3.902 1 98.69 173 VAL A CA 1
ATOM 1221 C C . VAL A 1 173 ? 5.789 15.805 4.148 1 98.69 173 VAL A C 1
ATOM 1223 O O . VAL A 1 173 ? 5.492 15.055 3.215 1 98.69 173 VAL A O 1
ATOM 1226 N N . ALA A 1 174 ? 5.906 15.383 5.422 1 98.88 174 ALA A N 1
ATOM 1227 C CA . ALA A 1 174 ? 5.641 13.992 5.766 1 98.88 174 ALA A CA 1
ATOM 1228 C C . ALA A 1 174 ? 4.203 13.609 5.43 1 98.88 174 ALA A C 1
ATOM 1230 O O . ALA A 1 174 ? 3.949 12.516 4.91 1 98.88 174 ALA A O 1
ATOM 1231 N N . LYS A 1 175 ? 3.279 14.477 5.734 1 98.88 175 LYS A N 1
ATOM 1232 C CA . LYS A 1 175 ? 1.878 14.203 5.422 1 98.88 175 LYS A CA 1
ATOM 1233 C C . LYS A 1 175 ? 1.664 14.07 3.918 1 98.88 175 LYS A C 1
ATOM 1235 O O . LYS A 1 175 ? 0.886 13.227 3.469 1 98.88 175 LYS A O 1
ATOM 1240 N N . ALA A 1 176 ? 2.289 14.984 3.168 1 98.75 176 ALA A N 1
ATOM 1241 C CA . ALA A 1 176 ? 2.213 14.867 1.714 1 98.75 176 ALA A CA 1
ATOM 1242 C C . ALA A 1 176 ? 2.693 13.5 1.245 1 98.75 176 ALA A C 1
ATOM 1244 O O . ALA A 1 176 ? 2.07 12.875 0.379 1 98.75 176 ALA A O 1
ATOM 1245 N N . CYS A 1 177 ? 3.824 13.055 1.777 1 98.88 177 CYS A N 1
ATOM 1246 C CA . CYS A 1 177 ? 4.348 11.734 1.44 1 98.88 177 CYS A CA 1
ATOM 1247 C C . CYS A 1 177 ? 3.344 10.641 1.79 1 98.88 177 CYS A C 1
ATOM 1249 O O . CYS A 1 177 ? 3.152 9.695 1.021 1 98.88 177 CYS A O 1
ATOM 1251 N N . ASN A 1 178 ? 2.717 10.773 2.965 1 98.88 178 ASN A N 1
ATOM 1252 C CA . ASN A 1 178 ? 1.661 9.852 3.363 1 98.88 178 ASN A CA 1
ATOM 1253 C C . ASN A 1 178 ? 0.558 9.773 2.312 1 98.88 178 ASN A C 1
ATOM 1255 O O . ASN A 1 178 ? 0.113 8.68 1.952 1 98.88 178 ASN A O 1
ATOM 1259 N N . GLN A 1 179 ? 0.126 10.906 1.864 1 98.81 179 GLN A N 1
ATOM 1260 C CA . GLN A 1 179 ? -0.969 10.977 0.901 1 98.81 179 GLN A CA 1
ATOM 1261 C C . GLN A 1 179 ? -0.553 10.391 -0.447 1 98.81 179 GLN A C 1
ATOM 1263 O O . GLN A 1 179 ? -1.346 9.719 -1.11 1 98.81 179 GLN A O 1
ATOM 1268 N N . ILE A 1 180 ? 0.714 10.664 -0.887 1 98.88 180 ILE A N 1
ATOM 1269 C CA . ILE A 1 180 ? 1.241 10.117 -2.129 1 98.88 180 ILE A CA 1
ATOM 1270 C C . ILE A 1 180 ? 1.165 8.594 -2.09 1 98.88 180 ILE A C 1
ATOM 1272 O O . ILE A 1 180 ? 0.569 7.969 -2.973 1 98.88 180 ILE A O 1
ATOM 1276 N N . VAL A 1 181 ? 1.706 7.984 -1.041 1 98.94 181 VAL A N 1
ATOM 1277 C CA . VAL A 1 181 ? 1.765 6.531 -0.915 1 98.94 181 VAL A CA 1
ATOM 1278 C C . VAL A 1 181 ? 0.35 5.965 -0.817 1 98.94 181 VAL A C 1
ATOM 1280 O O . VAL A 1 181 ? 0.015 4.996 -1.501 1 98.94 181 VAL A O 1
ATOM 1283 N N . GLN A 1 182 ? -0.454 6.613 -0.038 1 98.75 182 GLN A N 1
ATOM 1284 C CA . GLN A 1 182 ? -1.808 6.148 0.242 1 98.75 182 GLN A CA 1
ATOM 1285 C C . GLN A 1 182 ? -2.65 6.105 -1.029 1 98.75 182 GLN A C 1
ATOM 1287 O O . GLN A 1 182 ? -3.236 5.074 -1.359 1 98.75 182 GLN A O 1
ATOM 1292 N N . VAL A 1 183 ? -2.705 7.148 -1.75 1 98.94 183 VAL A N 1
ATOM 1293 C CA . VAL A 1 183 ? -3.666 7.289 -2.84 1 98.94 183 VAL A CA 1
ATOM 1294 C C . VAL A 1 183 ? -3.18 6.516 -4.059 1 98.94 183 VAL A C 1
ATOM 1296 O O . VAL A 1 183 ? -3.982 5.938 -4.797 1 98.94 183 VAL A O 1
ATOM 1299 N N . ILE A 1 184 ? -1.846 6.477 -4.312 1 98.94 184 ILE A N 1
ATOM 1300 C CA . ILE A 1 184 ? -1.317 5.66 -5.402 1 98.94 184 ILE A CA 1
ATOM 1301 C C . ILE A 1 184 ? -1.615 4.188 -5.137 1 98.94 184 ILE A C 1
ATOM 1303 O O . ILE A 1 184 ? -1.957 3.441 -6.055 1 98.94 184 ILE A O 1
ATOM 1307 N N . ASN A 1 185 ? -1.493 3.764 -3.869 1 98.94 185 ASN A N 1
ATOM 1308 C CA . ASN A 1 185 ? -1.867 2.402 -3.506 1 98.94 185 ASN A CA 1
ATOM 1309 C C . ASN A 1 185 ? -3.342 2.129 -3.791 1 98.94 185 ASN A C 1
ATOM 1311 O O . ASN A 1 185 ? -3.691 1.065 -4.305 1 98.94 185 ASN A O 1
ATOM 1315 N N . ILE A 1 186 ? -4.262 3.084 -3.48 1 98.94 186 ILE A N 1
ATOM 1316 C CA . ILE A 1 186 ? -5.688 2.93 -3.744 1 98.94 186 ILE A CA 1
ATOM 1317 C C . ILE A 1 186 ? -5.918 2.727 -5.238 1 98.94 186 ILE A C 1
ATOM 1319 O O . ILE A 1 186 ? -6.727 1.886 -5.641 1 98.94 186 ILE A O 1
ATOM 1323 N N . GLN A 1 187 ? -5.219 3.52 -6.055 1 98.94 187 GLN A N 1
ATOM 1324 C CA . GLN A 1 187 ? -5.32 3.361 -7.504 1 98.94 187 GLN A CA 1
ATOM 1325 C C . GLN A 1 187 ? -4.918 1.953 -7.93 1 98.94 187 GLN A C 1
ATOM 1327 O O . GLN A 1 187 ? -5.57 1.347 -8.781 1 98.94 187 GLN A O 1
ATOM 1332 N N . GLY A 1 188 ? -3.766 1.44 -7.383 1 98.94 188 GLY A N 1
ATOM 1333 C CA . GLY A 1 188 ? -3.348 0.08 -7.68 1 98.94 188 GLY A CA 1
ATOM 1334 C C . GLY A 1 188 ? -4.383 -0.959 -7.301 1 98.94 188 GLY A C 1
ATOM 1335 O O . GLY A 1 188 ? -4.633 -1.901 -8.055 1 98.94 188 GLY A O 1
ATOM 1336 N N . ILE A 1 189 ? -4.992 -0.806 -6.133 1 98.94 189 ILE A N 1
ATOM 1337 C CA . ILE A 1 189 ? -6.035 -1.707 -5.664 1 98.94 189 ILE A CA 1
ATOM 1338 C C . ILE A 1 189 ? -7.223 -1.668 -6.621 1 98.94 189 ILE A C 1
ATOM 1340 O O . ILE A 1 189 ? -7.762 -2.713 -6.996 1 98.94 189 ILE A O 1
ATOM 1344 N N . ALA A 1 190 ? -7.613 -0.479 -7.047 1 98.94 190 ALA A N 1
ATOM 1345 C CA . ALA A 1 190 ? -8.734 -0.328 -7.977 1 98.94 190 ALA A CA 1
ATOM 1346 C C . ALA A 1 190 ? -8.453 -1.055 -9.289 1 98.94 190 ALA A C 1
ATOM 1348 O O . ALA A 1 190 ? -9.328 -1.731 -9.828 1 98.94 190 ALA A O 1
ATOM 1349 N N . GLU A 1 191 ? -7.262 -0.896 -9.805 1 98.88 191 GLU A N 1
ATOM 1350 C CA . GLU A 1 191 ? -6.918 -1.565 -11.062 1 98.88 191 GLU A CA 1
ATOM 1351 C C . GLU A 1 191 ? -6.902 -3.082 -10.891 1 98.88 191 GLU A C 1
ATOM 1353 O O . GLU A 1 191 ? -7.297 -3.818 -11.797 1 98.88 191 GLU A O 1
ATOM 1358 N N . ALA A 1 192 ? -6.422 -3.547 -9.734 1 98.88 192 ALA A N 1
ATOM 1359 C CA . ALA A 1 192 ? -6.441 -4.98 -9.461 1 98.88 192 ALA A CA 1
ATOM 1360 C C . ALA A 1 192 ? -7.871 -5.516 -9.445 1 98.88 192 ALA A C 1
ATOM 1362 O O . ALA A 1 192 ? -8.148 -6.594 -9.977 1 98.88 192 ALA A O 1
ATOM 1363 N N . MET A 1 193 ? -8.789 -4.766 -8.82 1 98.69 193 MET A N 1
ATOM 1364 C CA . MET A 1 193 ? -10.188 -5.184 -8.766 1 98.69 193 MET A CA 1
ATOM 1365 C C . MET A 1 193 ? -10.805 -5.207 -10.156 1 98.69 193 MET A C 1
ATOM 1367 O O . MET A 1 193 ? -11.555 -6.125 -10.5 1 98.69 193 MET A O 1
ATOM 1371 N N . LEU A 1 194 ? -10.492 -4.16 -10.938 1 98.44 194 LEU A N 1
ATOM 1372 C CA . LEU A 1 194 ? -10.938 -4.141 -12.32 1 98.44 194 LEU A CA 1
ATOM 1373 C C . LEU A 1 194 ? -10.43 -5.363 -13.078 1 98.44 194 LEU A C 1
ATOM 1375 O O . LEU A 1 194 ? -11.195 -6.016 -13.797 1 98.44 194 LEU A O 1
ATOM 1379 N N . PHE A 1 195 ? -9.188 -5.695 -12.922 1 98.62 195 PHE A N 1
ATOM 1380 C CA . PHE A 1 195 ? -8.531 -6.82 -13.586 1 98.62 195 PHE A CA 1
ATOM 1381 C C . PHE A 1 195 ? -9.18 -8.141 -13.18 1 98.62 195 PHE A C 1
ATOM 1383 O O . PHE A 1 195 ? -9.484 -8.977 -14.031 1 98.62 195 PHE A O 1
ATOM 1390 N N . ALA A 1 196 ? -9.32 -8.305 -11.867 1 98.19 196 ALA A N 1
ATOM 1391 C CA . ALA A 1 196 ? -9.93 -9.523 -11.336 1 98.19 196 ALA A CA 1
ATOM 1392 C C . ALA A 1 196 ? -11.305 -9.75 -11.945 1 98.19 196 ALA A C 1
ATOM 1394 O O . ALA A 1 196 ? -11.609 -10.852 -12.422 1 98.19 196 ALA A O 1
ATOM 1395 N N . ARG A 1 197 ? -12.133 -8.727 -11.977 1 97 197 ARG A N 1
ATOM 1396 C CA . ARG A 1 197 ? -13.484 -8.836 -12.5 1 97 197 ARG A CA 1
ATOM 1397 C C . ARG A 1 197 ? -13.469 -9.156 -13.992 1 97 197 ARG A C 1
ATOM 1399 O O . ARG A 1 197 ? -14.273 -9.961 -14.469 1 97 197 ARG A O 1
ATOM 1406 N N . ALA A 1 198 ? -12.562 -8.5 -14.672 1 96.69 198 ALA A N 1
ATOM 1407 C CA . ALA A 1 198 ? -12.461 -8.727 -16.109 1 96.69 198 ALA A CA 1
ATOM 1408 C C . ALA A 1 198 ? -12.086 -10.18 -16.406 1 96.69 198 ALA A C 1
ATOM 1410 O O . ALA A 1 198 ? -12.398 -10.695 -17.484 1 96.69 198 ALA A O 1
ATOM 1411 N N . GLN A 1 199 ? -11.445 -10.836 -15.469 1 96.12 199 GLN A N 1
ATOM 1412 C CA . GLN A 1 199 ? -11.016 -12.219 -15.625 1 96.12 199 GLN A CA 1
ATOM 1413 C C . GLN A 1 199 ? -12.031 -13.188 -15.031 1 96.12 199 GLN A C 1
ATOM 1415 O O . GLN A 1 199 ? -11.766 -14.383 -14.93 1 96.12 199 GLN A O 1
ATOM 1420 N N . GLY A 1 200 ? -13.133 -12.688 -14.555 1 95.88 200 GLY A N 1
ATOM 1421 C CA . GLY A 1 200 ? -14.211 -13.516 -14.023 1 95.88 200 GLY A CA 1
ATOM 1422 C C . GLY A 1 200 ? -13.906 -14.078 -12.648 1 95.88 200 GLY A C 1
ATOM 1423 O O . GLY A 1 200 ? -14.461 -15.102 -12.258 1 95.88 200 GLY A O 1
ATOM 1424 N N . THR A 1 201 ? -13.023 -13.5 -11.992 1 97.38 201 THR A N 1
ATOM 1425 C CA . THR A 1 201 ? -12.68 -13.93 -10.641 1 97.38 201 THR A CA 1
ATOM 1426 C C . THR A 1 201 ? -13.352 -13.047 -9.594 1 97.38 201 THR A C 1
ATOM 1428 O O . THR A 1 201 ? -13.508 -11.844 -9.805 1 97.38 201 THR A O 1
ATOM 1431 N N . ASP A 1 202 ? -13.758 -13.594 -8.469 1 97.75 202 ASP A N 1
ATOM 1432 C CA . ASP A 1 202 ? -14.422 -12.875 -7.383 1 97.75 202 ASP A CA 1
ATOM 1433 C C . ASP A 1 202 ? -13.445 -11.953 -6.656 1 97.75 202 ASP A C 1
ATOM 1435 O O . ASP A 1 202 ? -12.539 -12.422 -5.961 1 97.75 202 ASP A O 1
ATOM 1439 N N . PRO A 1 203 ? -13.766 -10.672 -6.73 1 98.25 203 PRO A N 1
ATOM 1440 C CA . PRO A 1 203 ? -12.836 -9.742 -6.082 1 98.25 203 PRO A CA 1
ATOM 1441 C C . PRO A 1 203 ? -12.695 -9.992 -4.582 1 98.25 203 PRO A C 1
ATOM 1443 O O . PRO A 1 203 ? -11.617 -9.797 -4.02 1 98.25 203 PRO A O 1
ATOM 1446 N N . SER A 1 204 ? -13.742 -10.406 -3.943 1 98.31 204 SER A N 1
ATOM 1447 C CA . SER A 1 204 ? -13.688 -10.648 -2.504 1 98.31 204 SER A CA 1
ATOM 1448 C C . SER A 1 204 ? -12.742 -11.797 -2.17 1 98.31 204 SER A C 1
ATOM 1450 O O . SER A 1 204 ? -12.039 -11.75 -1.16 1 98.31 204 SER A O 1
ATOM 1452 N N . ARG A 1 205 ? -12.703 -12.82 -2.996 1 98 205 ARG A N 1
ATOM 1453 C CA . ARG A 1 205 ? -11.781 -13.938 -2.799 1 98 205 ARG A CA 1
ATOM 1454 C C . ARG A 1 205 ? -10.344 -13.516 -3.07 1 98 205 ARG A C 1
ATOM 1456 O O . ARG A 1 205 ? -9.422 -13.953 -2.375 1 98 205 ARG A O 1
ATOM 1463 N N . VAL A 1 206 ? -10.227 -12.695 -4.078 1 98.75 206 VAL A N 1
ATOM 1464 C CA . VAL A 1 206 ? -8.898 -12.164 -4.398 1 98.75 206 VAL A CA 1
ATOM 1465 C C . VAL A 1 206 ? -8.359 -11.375 -3.211 1 98.75 206 VAL A C 1
ATOM 1467 O O . VAL A 1 206 ? -7.227 -11.594 -2.777 1 98.75 206 VAL A O 1
ATOM 1470 N N . LEU A 1 207 ? -9.211 -10.508 -2.635 1 98.81 207 LEU A N 1
ATOM 1471 C CA . LEU A 1 207 ? -8.789 -9.68 -1.504 1 98.81 207 LEU A CA 1
ATOM 1472 C C . LEU A 1 207 ? -8.398 -10.555 -0.315 1 98.81 207 LEU A C 1
ATOM 1474 O O . LEU A 1 207 ? -7.395 -10.281 0.352 1 98.81 207 LEU A O 1
ATOM 1478 N N . ALA A 1 208 ? -9.141 -11.578 -0.076 1 98.19 208 ALA A N 1
ATOM 1479 C CA . ALA A 1 208 ? -8.859 -12.484 1.036 1 98.19 208 ALA A CA 1
ATOM 1480 C C . ALA A 1 208 ? -7.512 -13.164 0.859 1 98.19 208 ALA A C 1
ATOM 1482 O O . ALA A 1 208 ? -6.809 -13.43 1.838 1 98.19 208 ALA A O 1
ATOM 1483 N N . ALA A 1 209 ? -7.152 -13.414 -0.33 1 98.44 209 ALA A N 1
ATOM 1484 C CA . ALA A 1 209 ? -5.926 -14.148 -0.629 1 98.44 209 ALA A CA 1
ATOM 1485 C C . ALA A 1 209 ? -4.707 -13.234 -0.557 1 98.44 209 ALA A C 1
ATOM 1487 O O . ALA A 1 209 ? -3.648 -13.641 -0.065 1 98.44 209 ALA A O 1
ATOM 1488 N N . ILE A 1 210 ? -4.84 -11.977 -1.058 1 98.75 210 ILE A N 1
ATOM 1489 C CA . ILE A 1 210 ? -3.643 -11.164 -1.241 1 98.75 210 ILE A CA 1
ATOM 1490 C C . ILE A 1 210 ? -3.4 -10.312 0.002 1 98.75 210 ILE A C 1
ATOM 1492 O O . ILE A 1 210 ? -2.275 -9.875 0.254 1 98.75 210 ILE A O 1
ATOM 1496 N N . GLY A 1 211 ? -4.418 -10.125 0.824 1 98.44 211 GLY A N 1
ATOM 1497 C CA . GLY A 1 211 ? -4.34 -9.297 2.02 1 98.44 211 GLY A CA 1
ATOM 1498 C C . GLY A 1 211 ? -3.234 -9.727 2.967 1 98.44 211 GLY A C 1
ATOM 1499 O O . GLY A 1 211 ? -2.41 -8.906 3.377 1 98.44 211 GLY A O 1
ATOM 1500 N N . PRO A 1 212 ? -3.139 -11.023 3.23 1 97.19 212 PRO A N 1
ATOM 1501 C CA . PRO A 1 212 ? -2.113 -11.492 4.168 1 97.19 212 PRO A CA 1
ATOM 1502 C C . PRO A 1 212 ? -0.722 -11.539 3.543 1 97.19 212 PRO A C 1
ATOM 1504 O O . PRO A 1 212 ? 0.27 -11.734 4.25 1 97.19 212 PRO A O 1
ATOM 1507 N N . GLY A 1 213 ? -0.629 -11.375 2.275 1 97.38 213 GLY A N 1
ATOM 1508 C CA . GLY A 1 213 ? 0.645 -11.43 1.575 1 97.38 213 GLY A CA 1
ATOM 1509 C C . GLY A 1 213 ? 1.281 -10.062 1.385 1 97.38 213 GLY A C 1
ATOM 1510 O O . GLY A 1 213 ? 1.071 -9.156 2.191 1 97.38 213 GLY A O 1
ATOM 1511 N N . PHE A 1 214 ? 2.059 -9.922 0.326 1 98.06 214 PHE A N 1
ATOM 1512 C CA . PHE A 1 214 ? 2.893 -8.742 0.113 1 98.06 214 PHE A CA 1
ATOM 1513 C C . PHE A 1 214 ? 2.055 -7.57 -0.381 1 98.06 214 PHE A C 1
ATOM 1515 O O . PHE A 1 214 ? 2.498 -6.422 -0.334 1 98.06 214 PHE A O 1
ATOM 1522 N N . ALA A 1 215 ? 0.825 -7.836 -0.825 1 98.69 215 ALA A N 1
ATOM 1523 C CA . ALA A 1 215 ? -0.059 -6.75 -1.243 1 98.69 215 ALA A CA 1
ATOM 1524 C C . ALA A 1 215 ? -0.734 -6.098 -0.04 1 98.69 215 ALA A C 1
ATOM 1526 O O . ALA A 1 215 ? -1.375 -5.055 -0.171 1 98.69 215 ALA A O 1
ATOM 1527 N N . GLY A 1 216 ? -0.561 -6.695 1.13 1 98.69 216 GLY A N 1
ATOM 1528 C CA . GLY A 1 216 ? -1.237 -6.223 2.328 1 98.69 216 GLY A CA 1
ATOM 1529 C C . GLY A 1 216 ? -0.894 -4.789 2.682 1 98.69 216 GLY A C 1
ATOM 1530 O O . GLY A 1 216 ? 0.27 -4.387 2.611 1 98.69 216 GLY A O 1
ATOM 1531 N N . SER A 1 217 ? -1.92 -4.027 3.025 1 98.81 217 SER A N 1
ATOM 1532 C CA . SER A 1 217 ? -1.8 -2.629 3.428 1 98.81 217 SER A CA 1
ATOM 1533 C C . SER A 1 217 ? -3.055 -2.152 4.152 1 98.81 217 SER A C 1
ATOM 1535 O O . SER A 1 217 ? -4.098 -2.805 4.094 1 98.81 217 SER A O 1
ATOM 1537 N N . ARG A 1 218 ? -2.908 -1.019 4.848 1 98.31 218 ARG A N 1
ATOM 1538 C CA . ARG A 1 218 ? -4.086 -0.403 5.453 1 98.31 218 ARG A CA 1
ATOM 1539 C C . ARG A 1 218 ? -5.125 -0.05 4.395 1 98.31 218 ARG A C 1
ATOM 1541 O O . ARG A 1 218 ? -6.32 -0.271 4.594 1 98.31 218 ARG A O 1
ATOM 1548 N N . MET A 1 219 ? -4.668 0.431 3.252 1 98.62 219 MET A N 1
ATOM 1549 C CA . MET A 1 219 ? -5.59 0.838 2.195 1 98.62 219 MET A CA 1
ATOM 1550 C C . MET A 1 219 ? -6.277 -0.375 1.579 1 98.62 219 MET A C 1
ATOM 1552 O O . MET A 1 219 ? -7.445 -0.301 1.192 1 98.62 219 MET A O 1
ATOM 1556 N N . LEU A 1 220 ? -5.547 -1.455 1.424 1 98.88 220 LEU A N 1
ATOM 1557 C CA . LEU A 1 220 ? -6.203 -2.654 0.911 1 98.88 220 LEU A CA 1
ATOM 1558 C C . LEU A 1 220 ? -7.336 -3.09 1.831 1 98.88 220 LEU A C 1
ATOM 1560 O O . LEU A 1 220 ? -8.422 -3.447 1.362 1 98.88 220 LEU A O 1
ATOM 1564 N N . ASP A 1 221 ? -7.082 -3.045 3.127 1 98.25 221 ASP A N 1
ATOM 1565 C CA . ASP A 1 221 ? -8.062 -3.463 4.121 1 98.25 221 ASP A CA 1
ATOM 1566 C C . ASP A 1 221 ? -9.289 -2.551 4.102 1 98.25 221 ASP A C 1
ATOM 1568 O O . ASP A 1 221 ? -10.414 -3.012 4.293 1 98.25 221 ASP A O 1
ATOM 1572 N N . MET A 1 222 ? -9.062 -1.318 3.863 1 97.75 222 MET A N 1
ATOM 1573 C CA . MET A 1 222 ? -10.148 -0.346 3.998 1 97.75 222 MET A CA 1
ATOM 1574 C C . MET A 1 222 ? -10.883 -0.165 2.676 1 97.75 222 MET A C 1
ATOM 1576 O O . MET A 1 222 ? -12.117 -0.122 2.646 1 97.75 222 MET A O 1
ATOM 1580 N N . MET A 1 223 ? -10.141 -0.106 1.58 1 98.56 223 MET A N 1
ATOM 1581 C CA . MET A 1 223 ? -10.727 0.263 0.295 1 98.56 223 MET A CA 1
ATOM 1582 C C . MET A 1 223 ? -11.125 -0.978 -0.496 1 98.56 223 MET A C 1
ATOM 1584 O O . MET A 1 223 ? -12.07 -0.937 -1.286 1 98.56 223 MET A O 1
ATOM 1588 N N . GLY A 1 224 ? -10.398 -2.061 -0.341 1 98.69 224 GLY A N 1
ATOM 1589 C CA . GLY A 1 224 ? -10.656 -3.281 -1.088 1 98.69 224 GLY A CA 1
ATOM 1590 C C . GLY A 1 224 ? -12.094 -3.762 -0.965 1 98.69 224 GLY A C 1
ATOM 1591 O O . GLY A 1 224 ? -12.797 -3.893 -1.968 1 98.69 224 GLY A O 1
ATOM 1592 N N . PRO A 1 225 ? -12.547 -4.016 0.27 1 98.62 225 PRO A N 1
ATOM 1593 C CA . PRO A 1 225 ? -13.922 -4.484 0.457 1 98.62 225 PRO A CA 1
ATOM 1594 C C . PRO A 1 225 ? -14.961 -3.512 -0.1 1 98.62 225 PRO A C 1
ATOM 1596 O O . PRO A 1 225 ? -15.984 -3.938 -0.645 1 98.62 225 PRO A O 1
ATOM 1599 N N . LYS A 1 226 ? -14.703 -2.195 0.013 1 98.56 226 LYS A N 1
ATOM 1600 C CA . LYS A 1 226 ? -15.617 -1.21 -0.562 1 98.56 226 LYS A CA 1
ATOM 1601 C C . LYS A 1 226 ? -15.75 -1.396 -2.07 1 98.56 226 LYS A C 1
ATOM 1603 O O . LYS A 1 226 ? -16.859 -1.339 -2.615 1 98.56 226 LYS A O 1
ATOM 1608 N N . MET A 1 227 ? -14.641 -1.57 -2.725 1 98.62 227 MET A N 1
ATOM 1609 C CA . MET A 1 227 ? -14.633 -1.78 -4.168 1 98.62 227 MET A CA 1
ATOM 1610 C C . MET A 1 227 ? -15.32 -3.094 -4.531 1 98.62 227 MET A C 1
ATOM 1612 O O . MET A 1 227 ? -16.125 -3.143 -5.469 1 98.62 227 MET A O 1
ATOM 1616 N N . ALA A 1 228 ? -14.984 -4.148 -3.762 1 98.38 228 ALA A N 1
ATOM 1617 C CA . ALA A 1 228 ? -15.562 -5.465 -4.039 1 98.38 228 ALA A CA 1
ATOM 1618 C C . ALA A 1 228 ? -17.078 -5.445 -3.875 1 98.38 228 ALA A C 1
ATOM 1620 O O . ALA A 1 228 ? -17.797 -6.051 -4.668 1 98.38 228 ALA A O 1
ATOM 1621 N N . GLU A 1 229 ? -17.578 -4.699 -2.863 1 97.75 229 GLU A N 1
ATOM 1622 C CA . GLU A 1 229 ? -19 -4.648 -2.537 1 97.75 229 GLU A CA 1
ATOM 1623 C C . GLU A 1 229 ? -19.688 -3.508 -3.273 1 97.75 229 GLU A C 1
ATOM 1625 O O . GLU A 1 229 ? -20.906 -3.371 -3.207 1 97.75 229 GLU A O 1
ATOM 1630 N N . ARG A 1 230 ? -18.953 -2.717 -3.895 1 96.75 230 ARG A N 1
ATOM 1631 C CA . ARG A 1 230 ? -19.438 -1.545 -4.621 1 96.75 230 ARG A CA 1
ATOM 1632 C C . ARG A 1 230 ? -20.156 -0.582 -3.686 1 96.75 230 ARG A C 1
ATOM 1634 O O . ARG A 1 230 ? -21.266 -0.143 -3.979 1 96.75 230 ARG A O 1
ATOM 1641 N N . ASN A 1 231 ? -19.672 -0.452 -2.551 1 97.81 231 ASN A N 1
ATOM 1642 C CA . ASN A 1 231 ? -20.094 0.556 -1.584 1 97.81 231 ASN A CA 1
ATOM 1643 C C . ASN A 1 231 ? -19.125 1.739 -1.554 1 97.81 231 ASN A C 1
ATOM 1645 O O . ASN A 1 231 ? -18.094 1.689 -0.881 1 97.81 231 ASN A O 1
ATOM 1649 N N . PHE A 1 232 ? -19.547 2.838 -2.18 1 98.12 232 PHE A N 1
ATOM 1650 C CA . PHE A 1 232 ? -18.625 3.943 -2.369 1 98.12 232 PHE A CA 1
ATOM 1651 C C . PHE A 1 232 ? -18.953 5.105 -1.442 1 98.12 232 PHE A C 1
ATOM 1653 O O . PHE A 1 232 ? -18.562 6.242 -1.691 1 98.12 232 PHE A O 1
ATOM 1660 N N . ALA A 1 233 ? -19.734 4.781 -0.346 1 97.19 233 ALA A N 1
ATOM 1661 C CA . ALA A 1 233 ? -19.953 5.785 0.692 1 97.19 233 ALA A CA 1
ATOM 1662 C C . ALA A 1 233 ? -18.641 6.195 1.338 1 97.19 233 ALA A C 1
ATOM 1664 O O . ALA A 1 233 ? -17.781 5.352 1.597 1 97.19 233 ALA A O 1
ATOM 1665 N N . ALA A 1 234 ? -18.531 7.418 1.66 1 94.94 234 ALA A N 1
ATOM 1666 C CA . ALA A 1 234 ? -17.219 7.98 2.002 1 94.94 234 ALA A CA 1
ATOM 1667 C C . ALA A 1 234 ? -16.812 7.605 3.424 1 94.94 234 ALA A C 1
ATOM 1669 O O . ALA A 1 234 ? -17.578 7.809 4.367 1 94.94 234 ALA A O 1
ATOM 1670 N N . GLY A 1 235 ? -15.758 6.953 3.557 1 91.06 235 GLY A N 1
ATOM 1671 C CA . GLY A 1 235 ? -14.945 7.062 4.758 1 91.06 235 GLY A CA 1
ATOM 1672 C C . GLY A 1 235 ? -13.977 8.227 4.719 1 91.06 235 GLY A C 1
ATOM 1673 O O . GLY A 1 235 ? -13.82 8.953 5.707 1 91.06 235 GLY A O 1
ATOM 1674 N N . ILE A 1 236 ? -13.422 8.383 3.586 1 92.62 236 ILE A N 1
ATOM 1675 C CA . ILE A 1 236 ? -12.633 9.547 3.195 1 92.62 236 ILE A CA 1
ATOM 1676 C C . ILE A 1 236 ? -13.148 10.094 1.869 1 92.62 236 ILE A C 1
ATOM 1678 O O . ILE A 1 236 ? -13.125 9.398 0.851 1 92.62 236 ILE A O 1
ATOM 1682 N N . GLU A 1 237 ? -13.555 11.336 1.856 1 96.19 237 GLU A N 1
ATOM 1683 C CA . GLU A 1 237 ? -14.078 11.922 0.628 1 96.19 237 GLU A CA 1
ATOM 1684 C C . GLU A 1 237 ? -12.969 12.133 -0.399 1 96.19 237 GLU A C 1
ATOM 1686 O O . GLU A 1 237 ? -11.914 12.68 -0.076 1 96.19 237 GLU A O 1
ATOM 1691 N N . ALA A 1 238 ? -13.219 11.781 -1.663 1 98.44 238 ALA A N 1
ATOM 1692 C CA . ALA A 1 238 ? -12.234 11.82 -2.738 1 98.44 238 ALA A CA 1
ATOM 1693 C C . ALA A 1 238 ? -11.727 13.242 -2.965 1 98.44 238 ALA A C 1
ATOM 1695 O O . ALA A 1 238 ? -10.555 13.445 -3.305 1 98.44 238 ALA A O 1
ATOM 1696 N N . ARG A 1 239 ? -12.578 14.219 -2.768 1 97.62 239 ARG A N 1
ATOM 1697 C CA . ARG A 1 239 ? -12.203 15.609 -2.996 1 97.62 239 ARG A CA 1
ATOM 1698 C C . ARG A 1 239 ? -11.086 16.031 -2.053 1 97.62 239 ARG A C 1
ATOM 1700 O O . ARG A 1 239 ? -10.297 16.922 -2.379 1 97.62 239 ARG A O 1
ATOM 1707 N N . LEU A 1 240 ? -11.016 15.445 -0.864 1 96.56 240 LEU A N 1
ATOM 1708 C CA . LEU A 1 240 ? -9.953 15.773 0.085 1 96.56 240 LEU A CA 1
ATOM 1709 C C . LEU A 1 240 ? -8.609 15.242 -0.394 1 96.56 240 LEU A C 1
ATOM 1711 O O . LEU A 1 240 ? -7.586 15.906 -0.254 1 96.56 240 LEU A O 1
ATOM 1715 N N . HIS A 1 241 ? -8.609 14.008 -0.952 1 98.38 241 HIS A N 1
ATOM 1716 C CA . HIS A 1 241 ? -7.391 13.492 -1.561 1 98.38 241 HIS A CA 1
ATOM 1717 C C . HIS A 1 241 ? -6.996 14.312 -2.783 1 98.38 241 HIS A C 1
ATOM 1719 O O . HIS A 1 241 ? -5.809 14.516 -3.043 1 98.38 241 HIS A O 1
ATOM 1725 N N . ASP A 1 242 ? -8.016 14.719 -3.541 1 98.5 242 ASP A N 1
ATOM 1726 C CA . ASP A 1 242 ? -7.758 15.578 -4.688 1 98.5 242 ASP A CA 1
ATOM 1727 C C . ASP A 1 242 ? -7.09 16.891 -4.258 1 98.5 242 ASP A C 1
ATOM 1729 O O . ASP A 1 242 ? -6.113 17.328 -4.871 1 98.5 242 ASP A O 1
ATOM 1733 N N . LYS A 1 243 ? -7.59 17.484 -3.215 1 96.94 243 LYS A N 1
ATOM 1734 C CA . LYS A 1 243 ? -6.977 18.672 -2.648 1 96.94 243 LYS A CA 1
ATOM 1735 C C . LYS A 1 243 ? -5.531 18.406 -2.23 1 96.94 243 LYS A C 1
ATOM 1737 O O . LYS A 1 243 ? -4.645 19.219 -2.496 1 96.94 243 LYS A O 1
ATOM 1742 N N . ASP A 1 244 ? -5.273 17.328 -1.527 1 98.06 244 ASP A N 1
ATOM 1743 C CA . ASP A 1 244 ? -3.932 16.984 -1.067 1 98.06 244 ASP A CA 1
ATOM 1744 C C . ASP A 1 244 ? -2.977 16.797 -2.244 1 98.06 244 ASP A C 1
ATOM 1746 O O . ASP A 1 244 ? -1.822 17.234 -2.188 1 98.06 244 ASP A O 1
ATOM 1750 N N . PHE A 1 245 ? -3.447 16.109 -3.289 1 98.62 245 PHE A N 1
ATOM 1751 C CA . PHE A 1 245 ? -2.609 15.906 -4.465 1 98.62 245 PHE A CA 1
ATOM 1752 C C . PHE A 1 245 ? -2.367 17.234 -5.188 1 98.62 245 PHE A C 1
ATOM 1754 O O . PHE A 1 245 ? -1.334 17.406 -5.836 1 98.62 245 PHE A O 1
ATOM 1761 N N . GLY A 1 246 ? -3.354 18.141 -5.082 1 98 246 GLY A N 1
ATOM 1762 C CA . GLY A 1 246 ? -3.098 19.5 -5.562 1 98 246 GLY A CA 1
ATOM 1763 C C . GLY A 1 246 ? -1.926 20.172 -4.871 1 98 246 GLY A C 1
ATOM 1764 O O . GLY A 1 246 ? -1.102 20.812 -5.52 1 98 246 GLY A O 1
ATOM 1765 N N . LEU A 1 247 ? -1.814 20.031 -3.562 1 97.56 247 LEU A N 1
ATOM 1766 C CA . LEU A 1 247 ? -0.704 20.578 -2.789 1 97.56 247 LEU A CA 1
ATOM 1767 C C . LEU A 1 247 ? 0.623 19.984 -3.248 1 97.56 247 LEU A C 1
ATOM 1769 O O . LEU A 1 247 ? 1.61 20.703 -3.404 1 97.56 247 LEU A O 1
ATOM 1773 N N . VAL A 1 248 ? 0.632 18.641 -3.449 1 98 248 VAL A N 1
ATOM 1774 C CA . VAL A 1 248 ? 1.837 17.938 -3.885 1 98 248 VAL A CA 1
ATOM 1775 C C . VAL A 1 248 ? 2.244 18.422 -5.273 1 98 248 VAL A C 1
ATOM 1777 O O . VAL A 1 248 ? 3.422 18.688 -5.523 1 98 248 VAL A O 1
ATOM 1780 N N . ARG A 1 249 ? 1.279 18.531 -6.148 1 97.44 249 ARG A N 1
ATOM 1781 C CA . ARG A 1 249 ? 1.529 18.969 -7.52 1 97.44 249 ARG A CA 1
ATOM 1782 C C . ARG A 1 249 ? 2.152 20.359 -7.551 1 97.44 249 ARG A C 1
ATOM 1784 O O . ARG A 1 249 ? 3.07 20.609 -8.336 1 97.44 249 ARG A O 1
ATOM 1791 N N . ASP A 1 250 ? 1.647 21.234 -6.77 1 96.5 250 ASP A N 1
ATOM 1792 C CA . ASP A 1 250 ? 2.168 22.594 -6.711 1 96.5 250 ASP A CA 1
ATOM 1793 C C . ASP A 1 250 ? 3.645 22.594 -6.32 1 96.5 250 ASP A C 1
ATOM 1795 O O . ASP A 1 250 ? 4.457 23.281 -6.957 1 96.5 250 ASP A O 1
ATOM 1799 N N . ILE A 1 251 ? 3.988 21.875 -5.336 1 95.62 251 ILE A N 1
ATOM 1800 C CA . ILE A 1 251 ? 5.367 21.812 -4.859 1 95.62 251 ILE A CA 1
ATOM 1801 C C . ILE A 1 251 ? 6.246 21.156 -5.922 1 95.62 251 ILE A C 1
ATOM 1803 O O . ILE A 1 251 ? 7.352 21.625 -6.199 1 95.62 251 ILE A O 1
ATOM 1807 N N . ALA A 1 252 ? 5.734 20.047 -6.469 1 96.5 252 ALA A N 1
ATOM 1808 C CA . ALA A 1 252 ? 6.492 19.328 -7.496 1 96.5 252 ALA A CA 1
ATOM 1809 C C . ALA A 1 252 ? 6.785 20.25 -8.688 1 96.5 252 ALA A C 1
ATOM 1811 O O . ALA A 1 252 ? 7.898 20.234 -9.219 1 96.5 252 ALA A O 1
ATOM 1812 N N . ARG A 1 253 ? 5.801 21 -9.078 1 95.62 253 ARG A N 1
ATOM 1813 C CA . ARG A 1 253 ? 5.969 21.938 -10.188 1 95.62 253 ARG A CA 1
ATOM 1814 C C . ARG A 1 253 ? 7.027 22.984 -9.859 1 95.62 253 ARG A C 1
ATOM 1816 O O . ARG A 1 253 ? 7.898 23.266 -10.68 1 95.62 253 ARG A O 1
ATOM 1823 N N . GLU A 1 254 ? 6.953 23.516 -8.719 1 94.88 254 GLU A N 1
ATOM 1824 C CA . GLU A 1 254 ? 7.906 24.531 -8.281 1 94.88 254 GLU A CA 1
ATOM 1825 C C . GLU A 1 254 ? 9.328 23.984 -8.273 1 94.88 254 GLU A C 1
ATOM 1827 O O . GLU A 1 254 ? 10.281 24.703 -8.617 1 94.88 254 GLU A O 1
ATOM 1832 N N . LEU A 1 255 ? 9.5 22.75 -7.953 1 94.88 255 LEU A N 1
ATOM 1833 C CA . LEU A 1 255 ? 10.812 22.141 -7.82 1 94.88 255 LEU A CA 1
ATOM 1834 C C . LEU A 1 255 ? 11.242 21.484 -9.125 1 94.88 255 LEU A C 1
ATOM 1836 O O . LEU A 1 255 ? 12.367 20.984 -9.242 1 94.88 255 LEU A O 1
ATOM 1840 N N . GLY A 1 256 ? 10.32 21.438 -10.078 1 95.56 256 GLY A N 1
ATOM 1841 C CA . GLY A 1 256 ? 10.602 20.75 -11.32 1 95.56 256 GLY A CA 1
ATOM 1842 C C . GLY A 1 256 ? 10.719 19.234 -11.156 1 95.56 256 GLY A C 1
ATOM 1843 O O . GLY A 1 256 ? 11.492 18.594 -11.859 1 95.56 256 GLY A O 1
ATOM 1844 N N . LEU A 1 257 ? 10.016 18.75 -10.219 1 97.06 257 LEU A N 1
ATOM 1845 C CA . LEU A 1 257 ? 10.078 17.312 -9.93 1 97.06 257 LEU A CA 1
ATOM 1846 C C . LEU A 1 257 ? 9.125 16.531 -10.836 1 97.06 257 LEU A C 1
ATOM 1848 O O . LEU A 1 257 ? 7.953 16.891 -10.953 1 97.06 257 LEU A O 1
ATOM 1852 N N . LYS A 1 258 ? 9.625 15.523 -11.484 1 97.75 258 LYS A N 1
ATOM 1853 C CA . LYS A 1 258 ? 8.797 14.594 -12.242 1 97.75 258 LYS A CA 1
ATOM 1854 C C . LYS A 1 258 ? 8.352 13.422 -11.367 1 97.75 258 LYS A C 1
ATOM 1856 O O . LYS A 1 258 ? 9.188 12.641 -10.898 1 97.75 258 LYS A O 1
ATOM 1861 N N . MET A 1 259 ? 7.109 13.281 -11.125 1 98.31 259 MET A N 1
ATOM 1862 C CA . MET A 1 259 ? 6.496 12.219 -10.336 1 98.31 259 MET A CA 1
ATOM 1863 C C . MET A 1 259 ? 5.371 11.547 -11.109 1 98.31 259 MET A C 1
ATOM 1865 O O . MET A 1 259 ? 4.195 11.82 -10.875 1 98.31 259 MET A O 1
ATOM 1869 N N . PRO A 1 260 ? 5.703 10.664 -11.992 1 98.75 260 PRO A N 1
ATOM 1870 C CA . PRO A 1 260 ? 4.75 10.188 -13 1 98.75 260 PRO A CA 1
ATOM 1871 C C . PRO A 1 260 ? 3.535 9.5 -12.375 1 98.75 260 PRO A C 1
ATOM 1873 O O . PRO A 1 260 ? 2.41 9.68 -12.852 1 98.75 260 PRO A O 1
ATOM 1876 N N . ALA A 1 261 ? 3.684 8.648 -11.367 1 98.88 261 ALA A N 1
ATOM 1877 C CA . ALA A 1 261 ? 2.531 7.973 -10.773 1 98.88 261 ALA A CA 1
ATOM 1878 C C . ALA A 1 261 ? 1.62 8.969 -10.055 1 98.88 261 ALA A C 1
ATOM 1880 O O . ALA A 1 261 ? 0.395 8.883 -10.172 1 98.88 261 ALA A O 1
ATOM 1881 N N . MET A 1 262 ? 2.252 9.867 -9.273 1 98.88 262 MET A N 1
ATOM 1882 C CA . MET A 1 262 ? 1.479 10.906 -8.602 1 98.88 262 MET A CA 1
ATOM 1883 C C . MET A 1 262 ? 0.673 11.719 -9.602 1 98.88 262 MET A C 1
ATOM 1885 O O . MET A 1 262 ? -0.511 11.984 -9.391 1 98.88 262 MET A O 1
ATOM 1889 N N . GLU A 1 263 ? 1.317 12.109 -10.703 1 98.69 263 GLU A N 1
ATOM 1890 C CA . GLU A 1 263 ? 0.658 12.906 -11.734 1 98.69 263 GLU A CA 1
ATOM 1891 C C . GLU A 1 263 ? -0.497 12.133 -12.367 1 98.69 263 GLU A C 1
ATOM 1893 O O . GLU A 1 263 ? -1.572 12.695 -12.594 1 98.69 263 GLU A O 1
ATOM 1898 N N . LEU A 1 264 ? -0.276 10.891 -12.656 1 98.88 264 LEU A N 1
ATOM 1899 C CA . LEU A 1 264 ? -1.315 10.055 -13.242 1 98.88 264 LEU A CA 1
ATOM 1900 C C . LEU A 1 264 ? -2.51 9.93 -12.305 1 98.88 264 LEU A C 1
ATOM 1902 O O . LEU A 1 264 ? -3.656 10.094 -12.727 1 98.88 264 LEU A O 1
ATOM 1906 N N . VAL A 1 265 ? -2.277 9.648 -11.078 1 98.88 265 VAL A N 1
ATOM 1907 C CA . VAL A 1 265 ? -3.357 9.43 -10.117 1 98.88 265 VAL A CA 1
ATOM 1908 C C . VAL A 1 265 ? -4.086 10.742 -9.859 1 98.88 265 VAL A C 1
ATOM 1910 O O . VAL A 1 265 ? -5.305 10.758 -9.664 1 98.88 265 VAL A O 1
ATOM 1913 N N . ALA A 1 266 ? -3.338 11.859 -9.852 1 98.81 266 ALA A N 1
ATOM 1914 C CA . ALA A 1 266 ? -3.979 13.172 -9.758 1 98.81 266 ALA A CA 1
ATOM 1915 C C . ALA A 1 266 ? -5.004 13.359 -10.875 1 98.81 266 ALA A C 1
ATOM 1917 O O . ALA A 1 266 ? -6.098 13.875 -10.633 1 98.81 266 ALA A O 1
ATOM 1918 N N . SER A 1 267 ? -4.617 12.969 -12.078 1 98.69 267 SER A N 1
ATOM 1919 C CA . SER A 1 267 ? -5.543 13.094 -13.203 1 98.69 267 SER A CA 1
ATOM 1920 C C . SER A 1 267 ? -6.766 12.195 -13.008 1 98.69 267 SER A C 1
ATOM 1922 O O . SER A 1 267 ? -7.871 12.555 -13.422 1 98.69 267 SER A O 1
ATOM 1924 N N . GLN A 1 268 ? -6.613 11.008 -12.422 1 98.81 268 GLN A N 1
ATOM 1925 C CA . GLN A 1 268 ? -7.727 10.125 -12.109 1 98.81 268 GLN A CA 1
ATOM 1926 C C . GLN A 1 268 ? -8.641 10.734 -11.055 1 98.81 268 GLN A C 1
ATOM 1928 O O . GLN A 1 268 ? -9.867 10.609 -11.141 1 98.81 268 GLN A O 1
ATOM 1933 N N . LEU A 1 269 ? -8.031 11.359 -10.062 1 98.81 269 LEU A N 1
ATOM 1934 C CA . LEU A 1 269 ? -8.812 12.055 -9.047 1 98.81 269 LEU A CA 1
ATOM 1935 C C . LEU A 1 269 ? -9.609 13.195 -9.656 1 98.81 269 LEU A C 1
ATOM 1937 O O . LEU A 1 269 ? -10.773 13.406 -9.312 1 98.81 269 LEU A O 1
ATOM 1941 N N . ASP A 1 270 ? -8.961 13.93 -10.562 1 98.62 270 ASP A N 1
ATOM 1942 C CA . ASP A 1 270 ? -9.664 14.984 -11.273 1 98.62 270 ASP A CA 1
ATOM 1943 C C . ASP A 1 270 ? -10.898 14.438 -11.992 1 98.62 270 ASP A C 1
ATOM 1945 O O . ASP A 1 270 ? -11.984 15.016 -11.914 1 98.62 270 ASP A O 1
ATOM 1949 N N . ALA A 1 271 ? -10.703 13.352 -12.672 1 98.56 271 ALA A N 1
ATOM 1950 C CA . ALA A 1 271 ? -11.805 12.711 -13.391 1 98.56 271 ALA A CA 1
ATOM 1951 C C . ALA A 1 271 ? -12.914 12.289 -12.43 1 98.56 271 ALA A C 1
ATOM 1953 O O . ALA A 1 271 ? -14.102 12.406 -12.742 1 98.56 271 ALA A O 1
ATOM 1954 N N . LEU A 1 272 ? -12.516 11.797 -11.297 1 98.69 272 LEU A N 1
ATOM 1955 C CA . LEU A 1 272 ? -13.469 11.375 -10.273 1 98.69 272 LEU A CA 1
ATOM 1956 C C . LEU A 1 272 ? -14.32 12.547 -9.805 1 98.69 272 LEU A C 1
ATOM 1958 O O . LEU A 1 272 ? -15.547 12.453 -9.773 1 98.69 272 LEU A O 1
ATOM 1962 N N . VAL A 1 273 ? -13.703 13.648 -9.469 1 98.5 273 VAL A N 1
ATOM 1963 C CA . VAL A 1 273 ? -14.391 14.844 -8.977 1 98.5 273 VAL A CA 1
ATOM 1964 C C . VAL A 1 273 ? -15.258 15.43 -10.086 1 98.5 273 VAL A C 1
ATOM 1966 O O . VAL A 1 273 ? -16.406 15.805 -9.852 1 98.5 273 VAL A O 1
ATOM 1969 N N . ASP A 1 274 ? -14.758 15.43 -11.305 1 98.06 274 ASP A N 1
ATOM 1970 C CA . ASP A 1 274 ? -15.477 15.969 -12.461 1 98.06 274 ASP A CA 1
ATOM 1971 C C . ASP A 1 274 ? -16.719 15.141 -12.758 1 98.06 274 ASP A C 1
ATOM 1973 O O . ASP A 1 274 ? -17.688 15.641 -13.344 1 98.06 274 ASP A O 1
ATOM 1977 N N . SER A 1 275 ? -16.734 13.93 -12.391 1 97.75 275 SER A N 1
ATOM 1978 C CA . SER A 1 275 ? -17.859 13.039 -12.641 1 97.75 275 SER A CA 1
ATOM 1979 C C . SER A 1 275 ? -18.953 13.195 -11.578 1 97.75 275 SER A C 1
ATOM 1981 O O . SER A 1 275 ? -19.969 12.5 -11.617 1 97.75 275 SER A O 1
ATOM 1983 N N . GLY A 1 276 ? -18.688 14.078 -10.57 1 97.94 276 GLY A N 1
ATOM 1984 C CA . GLY A 1 276 ? -19.672 14.344 -9.531 1 97.94 276 GLY A CA 1
ATOM 1985 C C . GLY A 1 276 ? -19.531 13.438 -8.32 1 97.94 276 GLY A C 1
ATOM 1986 O O . GLY A 1 276 ? -20.406 13.406 -7.457 1 97.94 276 GLY A O 1
ATOM 1987 N N . TRP A 1 277 ? -18.375 12.695 -8.289 1 98.12 277 TRP A N 1
ATOM 1988 C CA . TRP A 1 277 ? -18.203 11.719 -7.215 1 98.12 277 TRP A CA 1
ATOM 1989 C C . TRP A 1 277 ? -17.219 12.234 -6.164 1 98.12 277 TRP A C 1
ATOM 1991 O O . TRP A 1 277 ? -16.609 11.445 -5.441 1 98.12 277 TRP A O 1
ATOM 2001 N N . GLY A 1 278 ? -17.016 13.539 -6.082 1 98.25 278 GLY A N 1
ATOM 2002 C CA . GLY A 1 278 ? -16.047 14.141 -5.172 1 98.25 278 GLY A CA 1
ATOM 2003 C C . GLY A 1 278 ? -16.359 13.859 -3.711 1 98.25 278 GLY A C 1
ATOM 2004 O O . GLY A 1 278 ? -15.445 13.797 -2.881 1 98.25 278 GLY A O 1
ATOM 2005 N N . TYR A 1 279 ? -17.672 13.68 -3.391 1 97.88 279 TYR A N 1
ATOM 2006 C CA . TYR A 1 279 ? -18.062 13.461 -2.006 1 97.88 279 TYR A CA 1
ATOM 2007 C C . TYR A 1 279 ? -18.156 11.969 -1.693 1 97.88 279 TYR A C 1
ATOM 2009 O O . TYR A 1 279 ? -18.375 11.578 -0.545 1 97.88 279 TYR A O 1
ATOM 2017 N N . ASP A 1 280 ? -17.922 11.117 -2.689 1 98.38 280 ASP A N 1
ATOM 2018 C CA . ASP A 1 280 ? -17.812 9.672 -2.477 1 98.38 280 ASP A CA 1
ATOM 2019 C C . ASP A 1 280 ? -16.422 9.297 -2 1 98.38 280 ASP A C 1
ATOM 2021 O O . ASP A 1 280 ? -15.523 10.141 -1.947 1 98.38 280 ASP A O 1
ATOM 2025 N N . ASP A 1 281 ? -16.312 8.039 -1.595 1 98.44 281 ASP A N 1
ATOM 2026 C CA . ASP A 1 281 ? -15.023 7.512 -1.127 1 98.44 281 ASP A CA 1
ATOM 2027 C C . ASP A 1 281 ? -13.992 7.492 -2.254 1 98.44 281 ASP A C 1
ATOM 2029 O O . ASP A 1 281 ? -14.352 7.336 -3.424 1 98.44 281 ASP A O 1
ATOM 2033 N N . THR A 1 282 ? -12.734 7.617 -1.895 1 98.69 282 THR A N 1
ATOM 2034 C CA . THR A 1 282 ? -11.68 7.559 -2.896 1 98.69 282 THR A CA 1
ATOM 2035 C C . THR A 1 282 ? -11.664 6.199 -3.59 1 98.69 282 THR A C 1
ATOM 2037 O O . THR A 1 282 ? -11.148 6.07 -4.703 1 98.69 282 THR A O 1
ATOM 2040 N N . SER A 1 283 ? -12.234 5.121 -3.002 1 98.75 283 SER A N 1
ATOM 2041 C CA . SER A 1 283 ? -12.414 3.832 -3.662 1 98.75 283 SER A CA 1
ATOM 2042 C C . SER A 1 283 ? -13.18 3.982 -4.973 1 98.75 283 SER A C 1
ATOM 2044 O O . SER A 1 283 ? -13.156 3.086 -5.816 1 98.75 283 SER A O 1
ATOM 2046 N N . SER A 1 284 ? -13.844 5.16 -5.199 1 98.75 284 SER A N 1
ATOM 2047 C CA . SER A 1 284 ? -14.57 5.457 -6.43 1 98.75 284 SER A CA 1
ATOM 2048 C C . SER A 1 284 ? -13.617 5.578 -7.617 1 98.75 284 SER A C 1
ATOM 2050 O O . SER A 1 284 ? -14.055 5.641 -8.766 1 98.75 284 SER A O 1
ATOM 2052 N N . LEU A 1 285 ? -12.336 5.562 -7.344 1 98.81 285 LEU A N 1
ATOM 2053 C CA . LEU A 1 285 ? -11.383 5.469 -8.445 1 98.81 285 LEU A CA 1
ATOM 2054 C C . LEU A 1 285 ? -11.672 4.246 -9.312 1 98.81 285 LEU A C 1
ATOM 2056 O O . LEU A 1 285 ? -11.422 4.27 -10.516 1 98.81 285 LEU A O 1
ATOM 2060 N N . LEU A 1 286 ? -12.227 3.172 -8.703 1 98.75 286 LEU A N 1
ATOM 2061 C CA . LEU A 1 286 ? -12.648 2.016 -9.492 1 98.75 286 LEU A CA 1
ATOM 2062 C C . LEU A 1 286 ? -13.711 2.404 -10.508 1 98.75 286 LEU A C 1
ATOM 2064 O O . LEU A 1 286 ? -13.68 1.945 -11.648 1 98.75 286 LEU A O 1
ATOM 2068 N N . ARG A 1 287 ? -14.672 3.287 -10.086 1 98.25 287 ARG A N 1
ATOM 2069 C CA . ARG A 1 287 ? -15.727 3.738 -10.992 1 98.25 287 ARG A CA 1
ATOM 2070 C C . ARG A 1 287 ? -15.148 4.52 -12.164 1 98.25 287 ARG A C 1
ATOM 2072 O O . ARG A 1 287 ? -15.617 4.387 -13.297 1 98.25 287 ARG A O 1
ATOM 2079 N N . VAL A 1 288 ? -14.141 5.312 -11.906 1 98.5 288 VAL A N 1
ATOM 2080 C CA . VAL A 1 288 ? -13.469 6.059 -12.961 1 98.5 288 VAL A CA 1
ATOM 2081 C C . VAL A 1 288 ? -12.844 5.09 -13.961 1 98.5 288 VAL A C 1
ATOM 2083 O O . VAL A 1 288 ? -13.008 5.254 -15.172 1 98.5 288 VAL A O 1
ATOM 2086 N N . LEU A 1 289 ? -12.156 4.078 -13.469 1 98.44 289 LEU A N 1
ATOM 2087 C CA . LEU A 1 289 ? -11.523 3.08 -14.32 1 98.44 289 LEU A CA 1
ATOM 2088 C C . LEU A 1 289 ? -12.562 2.346 -15.164 1 98.44 289 LEU A C 1
ATOM 2090 O O . LEU A 1 289 ? -12.336 2.09 -16.344 1 98.44 289 LEU A O 1
ATOM 2094 N N . GLU A 1 290 ? -13.641 1.978 -14.508 1 97.75 290 GLU A N 1
ATOM 2095 C CA . GLU A 1 290 ? -14.695 1.274 -15.227 1 97.75 290 GLU A CA 1
ATOM 2096 C C . GLU A 1 290 ? -15.266 2.133 -16.359 1 97.75 290 GLU A C 1
ATOM 2098 O O . GLU A 1 290 ? -15.508 1.639 -17.453 1 97.75 290 GLU A O 1
ATOM 2103 N N . ALA A 1 291 ? -15.492 3.414 -16.047 1 96.88 291 ALA A N 1
ATOM 2104 C CA . ALA A 1 291 ? -15.977 4.336 -17.078 1 96.88 291 ALA A CA 1
ATOM 2105 C C . ALA A 1 291 ? -14.984 4.445 -18.234 1 96.88 291 ALA A C 1
ATOM 2107 O O . ALA A 1 291 ? -15.383 4.461 -19.391 1 96.88 291 ALA A O 1
ATOM 2108 N N . GLN A 1 292 ? -13.75 4.488 -17.922 1 96.56 292 GLN A N 1
ATOM 2109 C CA . GLN A 1 292 ? -12.695 4.617 -18.922 1 96.56 292 GLN A CA 1
ATOM 2110 C C . GLN A 1 292 ? -12.57 3.348 -19.766 1 96.56 292 GLN A C 1
ATOM 2112 O O . GLN A 1 292 ? -12.008 3.371 -20.859 1 96.56 292 GLN A O 1
ATOM 2117 N N . ASN A 1 293 ? -13.047 2.242 -19.234 1 96.94 293 ASN A N 1
ATOM 2118 C CA . ASN A 1 293 ? -13 0.958 -19.922 1 96.94 293 ASN A CA 1
ATOM 2119 C C . ASN A 1 293 ? -14.344 0.613 -20.562 1 96.94 293 ASN A C 1
ATOM 2121 O O . ASN A 1 293 ? -14.57 -0.529 -20.953 1 96.94 293 ASN A O 1
ATOM 2125 N N . GLY A 1 294 ? -15.258 1.611 -20.656 1 88.38 294 GLY A N 1
ATOM 2126 C CA . GLY A 1 294 ? -16.562 1.411 -21.281 1 88.38 294 GLY A CA 1
ATOM 2127 C C . GLY A 1 294 ? -17.469 0.493 -20.484 1 88.38 294 GLY A C 1
ATOM 2128 O O . GLY A 1 294 ? -18.344 -0.157 -21.062 1 88.38 294 GLY A O 1
ATOM 2129 N N . ARG A 1 295 ? -17.172 0.377 -19.391 1 72.44 295 ARG A N 1
ATOM 2130 C CA . ARG A 1 295 ? -18 -0.458 -18.531 1 72.44 295 ARG A CA 1
ATOM 2131 C C . ARG A 1 295 ? -18.953 0.392 -17.688 1 72.44 295 ARG A C 1
ATOM 2133 O O . ARG A 1 295 ? -18.609 1.501 -17.281 1 72.44 295 ARG A O 1
ATOM 2140 N N . ALA A 1 296 ? -20.297 0.25 -18 1 57.47 296 ALA A N 1
ATOM 2141 C CA . ALA A 1 296 ? -21.266 1.024 -17.234 1 57.47 296 ALA A CA 1
ATOM 2142 C C . ALA A 1 296 ? -20.969 0.946 -15.742 1 57.47 296 ALA A C 1
ATOM 2144 O O . ALA A 1 296 ? -20.719 -0.136 -15.211 1 57.47 296 ALA A O 1
ATOM 2145 N N . PRO A 1 297 ? -20.734 2.037 -15.094 1 54.31 297 PRO A N 1
ATOM 2146 C CA . PRO A 1 297 ? -20.625 1.938 -13.641 1 54.31 297 PRO A CA 1
ATOM 2147 C C . PRO A 1 297 ? -21.844 1.289 -12.992 1 54.31 297 PRO A C 1
ATOM 2149 O O . PRO A 1 297 ? -22.969 1.722 -13.227 1 54.31 297 PRO A O 1
ATOM 2152 N N . SER A 1 298 ? -21.797 -0.061 -12.797 1 39.94 298 SER A N 1
ATOM 2153 C CA . SER A 1 298 ? -23.047 -0.594 -12.273 1 39.94 298 SER A CA 1
ATOM 2154 C C . SER A 1 298 ? -23.438 0.091 -10.961 1 39.94 298 SER A C 1
ATOM 2156 O O . SER A 1 298 ? -22.562 0.442 -10.164 1 39.94 298 SER A O 1
ATOM 2158 N N . MET B 1 1 ? 2.619 -40.812 5.32 1 93.75 1 MET B N 1
ATOM 2159 C CA . MET B 1 1 ? 3.75 -40.375 4.523 1 93.75 1 MET B CA 1
ATOM 2160 C C . MET B 1 1 ? 3.373 -40.281 3.047 1 93.75 1 MET B C 1
ATOM 2162 O O . MET B 1 1 ? 2.893 -41.25 2.465 1 93.75 1 MET B O 1
ATOM 2166 N N . THR B 1 2 ? 3.461 -39.062 2.465 1 96.25 2 THR B N 1
ATOM 2167 C CA . THR B 1 2 ? 3.172 -38.812 1.056 1 96.25 2 THR B CA 1
ATOM 2168 C C . THR B 1 2 ? 4.457 -38.812 0.233 1 96.25 2 THR B C 1
ATOM 2170 O O . THR B 1 2 ? 5.492 -38.344 0.692 1 96.25 2 THR B O 1
ATOM 2173 N N . ARG B 1 3 ? 4.391 -39.469 -0.954 1 97.75 3 ARG B N 1
ATOM 2174 C CA . ARG B 1 3 ? 5.492 -39.375 -1.908 1 97.75 3 ARG B CA 1
ATOM 2175 C C . ARG B 1 3 ? 5.355 -38.125 -2.777 1 97.75 3 ARG B C 1
ATOM 2177 O O . ARG B 1 3 ? 4.375 -37.969 -3.512 1 97.75 3 ARG B O 1
ATOM 2184 N N . ILE B 1 4 ? 6.391 -37.25 -2.635 1 98.62 4 ILE B N 1
ATOM 2185 C CA . ILE B 1 4 ? 6.289 -35.938 -3.254 1 98.62 4 ILE B CA 1
ATOM 2186 C C . ILE B 1 4 ? 7.418 -35.781 -4.27 1 98.62 4 ILE B C 1
ATOM 2188 O O . ILE B 1 4 ? 8.562 -36.156 -4.008 1 98.62 4 ILE B O 1
ATOM 2192 N N . ALA B 1 5 ? 7.082 -35.312 -5.43 1 98.81 5 ALA B N 1
ATOM 2193 C CA . ALA B 1 5 ? 8.078 -34.75 -6.336 1 98.81 5 ALA B CA 1
ATOM 2194 C C . ALA B 1 5 ? 8.141 -33.219 -6.215 1 98.81 5 ALA B C 1
ATOM 2196 O O . ALA B 1 5 ? 7.102 -32.562 -6.109 1 98.81 5 ALA B O 1
ATOM 2197 N N . PHE B 1 6 ? 9.359 -32.656 -6.184 1 98.75 6 PHE B N 1
ATOM 2198 C CA . PHE B 1 6 ? 9.516 -31.203 -6.117 1 98.75 6 PHE B CA 1
ATOM 2199 C C . PHE B 1 6 ? 10.438 -30.719 -7.227 1 98.75 6 PHE B C 1
ATOM 2201 O O . PHE B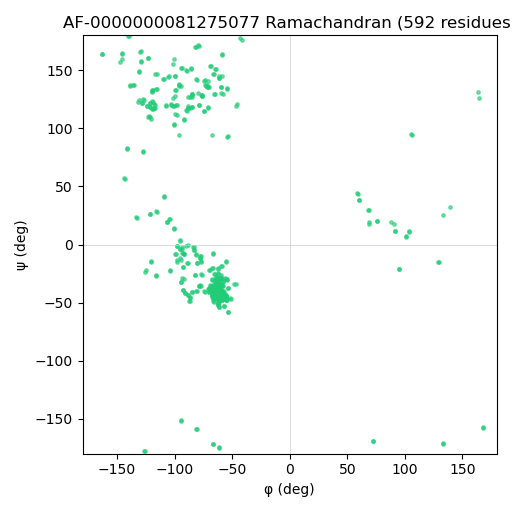 1 6 ? 11.547 -31.219 -7.395 1 98.75 6 PHE B O 1
ATOM 2208 N N . ILE B 1 7 ? 9.953 -29.797 -7.988 1 98.38 7 ILE B N 1
ATOM 2209 C CA . ILE B 1 7 ? 10.695 -29.219 -9.109 1 98.38 7 ILE B CA 1
ATOM 2210 C C . ILE B 1 7 ? 10.906 -27.719 -8.867 1 98.38 7 ILE B C 1
ATOM 2212 O O . ILE B 1 7 ? 9.953 -26.938 -8.867 1 98.38 7 ILE B O 1
ATOM 2216 N N . GLY B 1 8 ? 12.133 -27.25 -8.75 1 97.12 8 GLY B N 1
ATOM 2217 C CA . GLY B 1 8 ? 12.5 -25.891 -8.422 1 97.12 8 GLY B CA 1
ATOM 2218 C C . GLY B 1 8 ? 13.016 -25.719 -7.004 1 97.12 8 GLY B C 1
ATOM 2219 O O . GLY B 1 8 ? 12.234 -25.469 -6.082 1 97.12 8 GLY B O 1
ATOM 2220 N N . LEU B 1 9 ? 14.344 -25.766 -6.812 1 96.19 9 LEU B N 1
ATOM 2221 C CA . LEU B 1 9 ? 14.977 -25.688 -5.5 1 96.19 9 LEU B CA 1
ATOM 2222 C C . LEU B 1 9 ? 15.695 -24.359 -5.316 1 96.19 9 LEU B C 1
ATOM 2224 O O . LEU B 1 9 ? 16.859 -24.328 -4.887 1 96.19 9 LEU B O 1
ATOM 2228 N N . GLY B 1 10 ? 15.023 -23.312 -5.793 1 93.12 10 GLY B N 1
ATOM 2229 C CA . GLY B 1 10 ? 15.547 -21.984 -5.574 1 93.12 10 GLY B CA 1
ATOM 2230 C C . GLY B 1 10 ? 15.234 -21.438 -4.191 1 93.12 10 GLY B C 1
ATOM 2231 O O . GLY B 1 10 ? 14.992 -22.203 -3.256 1 93.12 10 GLY B O 1
ATOM 2232 N N . ASN B 1 11 ? 15.281 -20.141 -4.055 1 92 11 ASN B N 1
ATOM 2233 C CA . ASN B 1 11 ? 15.086 -19.453 -2.787 1 92 11 ASN B CA 1
ATOM 2234 C C . ASN B 1 11 ? 13.734 -19.781 -2.166 1 92 11 ASN B C 1
ATOM 2236 O O . ASN B 1 11 ? 13.602 -19.828 -0.94 1 92 11 ASN B O 1
ATOM 2240 N N . MET B 1 12 ? 12.773 -20.031 -3.012 1 95.56 12 MET B N 1
ATOM 2241 C CA . MET B 1 12 ? 11.438 -20.359 -2.533 1 95.56 12 MET B CA 1
ATOM 2242 C C . MET B 1 12 ? 11.297 -21.859 -2.275 1 95.56 12 MET B C 1
ATOM 2244 O O . MET B 1 12 ? 10.844 -22.266 -1.207 1 95.56 12 MET B O 1
ATOM 2248 N N . GLY B 1 13 ? 11.727 -22.656 -3.25 1 97.5 13 GLY B N 1
ATOM 2249 C CA . GLY B 1 13 ? 11.5 -24.094 -3.213 1 97.5 13 GLY B CA 1
ATOM 2250 C C . GLY B 1 13 ? 12.273 -24.797 -2.109 1 97.5 13 GLY B C 1
ATOM 2251 O O . GLY B 1 13 ? 11.766 -25.734 -1.49 1 97.5 13 GLY B O 1
ATOM 2252 N N . SER B 1 14 ? 13.469 -24.375 -1.805 1 97.38 14 SER B N 1
ATOM 2253 C CA . SER B 1 14 ? 14.344 -25.047 -0.845 1 97.38 14 SER B CA 1
ATOM 2254 C C . SER B 1 14 ? 13.711 -25.078 0.545 1 97.38 14 SER B C 1
ATOM 2256 O O . SER B 1 14 ? 13.586 -26.141 1.154 1 97.38 14 SER B O 1
ATOM 2258 N N . PRO B 1 15 ? 13.305 -23.922 1.07 1 98.31 15 PRO B N 1
ATOM 2259 C CA . PRO B 1 15 ? 12.664 -24 2.385 1 98.31 15 PRO B CA 1
ATOM 2260 C C . PRO B 1 15 ? 11.352 -24.781 2.359 1 98.31 15 PRO B C 1
ATOM 2262 O O . PRO B 1 15 ? 11.008 -25.438 3.344 1 98.31 15 PRO B O 1
ATOM 2265 N N . MET B 1 16 ? 10.602 -24.75 1.269 1 98.62 16 MET B N 1
ATOM 2266 C CA . MET B 1 16 ? 9.367 -25.516 1.153 1 98.62 16 MET B CA 1
ATOM 2267 C C . MET B 1 16 ? 9.648 -27.016 1.275 1 98.62 16 MET B C 1
ATOM 2269 O O . MET B 1 16 ? 8.961 -27.719 2.01 1 98.62 16 MET B O 1
ATOM 2273 N N . VAL B 1 17 ? 10.688 -27.5 0.585 1 98.5 17 VAL B N 1
ATOM 2274 C CA . VAL B 1 17 ? 11.094 -28.906 0.632 1 98.5 17 VAL B CA 1
ATOM 2275 C C . VAL B 1 17 ? 11.477 -29.281 2.061 1 98.5 17 VAL B C 1
ATOM 2277 O O . VAL B 1 17 ? 11.117 -30.359 2.539 1 98.5 17 VAL B O 1
ATOM 2280 N N . GLN B 1 18 ? 12.156 -28.375 2.754 1 98.56 18 GLN B N 1
ATOM 2281 C CA . GLN B 1 18 ? 12.562 -28.641 4.133 1 98.56 18 GLN B CA 1
ATOM 2282 C C . GLN B 1 18 ? 11.352 -28.859 5.031 1 98.56 18 GLN B C 1
ATOM 2284 O O . GLN B 1 18 ? 11.352 -29.766 5.875 1 98.56 18 GLN B O 1
ATOM 2289 N N . HIS B 1 19 ? 10.312 -28.062 4.883 1 98.81 19 HIS B N 1
ATOM 2290 C CA . HIS B 1 19 ? 9.102 -28.203 5.684 1 98.81 19 HIS B CA 1
ATOM 2291 C C . HIS B 1 19 ? 8.414 -29.547 5.395 1 98.81 19 HIS B C 1
ATOM 2293 O O . HIS B 1 19 ? 7.938 -30.203 6.312 1 98.81 19 HIS B O 1
ATOM 2299 N N . LEU B 1 20 ? 8.336 -29.906 4.098 1 98.81 20 LEU B N 1
ATOM 2300 C CA . LEU B 1 20 ? 7.684 -31.156 3.699 1 98.81 20 LEU B CA 1
ATOM 2301 C C . LEU B 1 20 ? 8.422 -32.375 4.266 1 98.81 20 LEU B C 1
ATOM 2303 O O . LEU B 1 20 ? 7.797 -33.281 4.785 1 98.81 20 LEU B O 1
ATOM 2307 N N . ILE B 1 21 ? 9.742 -32.375 4.223 1 98.69 21 ILE B N 1
ATOM 2308 C CA . ILE B 1 21 ? 10.562 -33.438 4.738 1 98.69 21 ILE B CA 1
ATOM 2309 C C . ILE B 1 21 ? 10.453 -33.5 6.258 1 98.69 21 ILE B C 1
ATOM 2311 O O . ILE B 1 21 ? 10.297 -34.594 6.832 1 98.69 21 ILE B O 1
ATOM 2315 N N . ALA B 1 22 ? 10.5 -32.344 6.895 1 98.56 22 ALA B N 1
ATOM 2316 C CA . ALA B 1 22 ? 10.391 -32.281 8.352 1 98.56 22 ALA B CA 1
ATOM 2317 C C . ALA B 1 22 ? 9.062 -32.875 8.828 1 98.56 22 ALA B C 1
ATOM 2319 O O . ALA B 1 22 ? 8.984 -33.438 9.922 1 98.56 22 ALA B O 1
ATOM 2320 N N . ALA B 1 23 ? 8.086 -32.781 7.996 1 98.69 23 ALA B N 1
ATOM 2321 C CA . ALA B 1 23 ? 6.762 -33.281 8.344 1 98.69 23 ALA B CA 1
ATOM 2322 C C . ALA B 1 23 ? 6.664 -34.781 8.094 1 98.69 23 ALA B C 1
ATOM 2324 O O . ALA B 1 23 ? 5.625 -35.406 8.344 1 98.69 23 ALA B O 1
ATOM 2325 N N . GLY B 1 24 ? 7.711 -35.375 7.52 1 98.5 24 GLY B N 1
ATOM 2326 C CA . GLY B 1 24 ? 7.773 -36.844 7.41 1 98.5 24 GLY B CA 1
ATOM 2327 C C . GLY B 1 24 ? 7.473 -37.344 6.016 1 98.5 24 GLY B C 1
ATOM 2328 O O . GLY B 1 24 ? 7.324 -38.562 5.805 1 98.5 24 GLY B O 1
ATOM 2329 N N . HIS B 1 25 ? 7.426 -36.469 5.012 1 98.75 25 HIS B N 1
ATOM 2330 C CA . HIS B 1 25 ? 7.137 -36.875 3.643 1 98.75 25 HIS B CA 1
ATOM 2331 C C . HIS B 1 25 ? 8.414 -37.219 2.887 1 98.75 25 HIS B C 1
ATOM 2333 O O . HIS B 1 25 ? 9.5 -36.75 3.24 1 98.75 25 HIS B O 1
ATOM 2339 N N . ALA B 1 26 ? 8.273 -38.125 1.945 1 98.5 26 ALA B N 1
ATOM 2340 C CA . ALA B 1 26 ? 9.391 -38.438 1.054 1 98.5 26 ALA B CA 1
ATOM 2341 C C . ALA B 1 26 ? 9.406 -37.531 -0.159 1 98.5 26 ALA B C 1
ATOM 2343 O O . ALA B 1 26 ? 8.391 -37.375 -0.843 1 98.5 26 ALA B O 1
ATOM 2344 N N . VAL B 1 27 ? 10.57 -36.906 -0.385 1 98.69 27 VAL B N 1
ATOM 2345 C CA . VAL B 1 27 ? 10.641 -35.938 -1.47 1 98.69 27 VAL B CA 1
ATOM 2346 C C . VAL B 1 27 ? 11.711 -36.344 -2.471 1 98.69 27 VAL B C 1
ATOM 2348 O O . VAL B 1 27 ? 12.867 -36.594 -2.094 1 98.69 27 VAL B O 1
ATOM 2351 N N . ARG B 1 28 ? 11.336 -36.531 -3.725 1 98.56 28 ARG B N 1
ATOM 2352 C CA . ARG B 1 28 ? 12.25 -36.594 -4.859 1 98.56 28 ARG B CA 1
ATOM 2353 C C . ARG B 1 28 ? 12.305 -35.281 -5.613 1 98.56 28 ARG B C 1
ATOM 2355 O O . ARG B 1 28 ? 11.266 -34.719 -5.988 1 98.56 28 ARG B O 1
ATOM 2362 N N . ALA B 1 29 ? 13.539 -34.781 -5.812 1 98.44 29 ALA B N 1
ATOM 2363 C CA . ALA B 1 29 ? 13.68 -33.438 -6.391 1 98.44 29 ALA B CA 1
ATOM 2364 C C . ALA B 1 29 ? 14.383 -33.5 -7.742 1 98.44 29 ALA B C 1
ATOM 2366 O O . ALA B 1 29 ? 15.414 -34.156 -7.883 1 98.44 29 ALA B O 1
ATOM 2367 N N . TYR B 1 30 ? 13.82 -32.781 -8.711 1 97.88 30 TYR B N 1
ATOM 2368 C CA . TYR B 1 30 ? 14.523 -32.625 -9.977 1 97.88 30 TYR B CA 1
ATOM 2369 C C . TYR B 1 30 ? 15.641 -31.594 -9.844 1 97.88 30 TYR B C 1
ATOM 2371 O O . TYR B 1 30 ? 15.43 -30.484 -9.328 1 97.88 30 TYR B O 1
ATOM 2379 N N . VAL B 1 31 ? 16.75 -32 -10.242 1 93.69 31 VAL B N 1
ATOM 2380 C CA . VAL B 1 31 ? 17.922 -31.125 -10.227 1 93.69 31 VAL B CA 1
ATOM 2381 C C . VAL B 1 31 ? 18.625 -31.188 -11.578 1 93.69 31 VAL B C 1
ATOM 2383 O O . VAL B 1 31 ? 18.938 -32.281 -12.078 1 93.69 31 VAL B O 1
ATOM 2386 N N . ARG B 1 32 ? 18.719 -29.906 -12.133 1 85.81 32 ARG B N 1
ATOM 2387 C CA . ARG B 1 32 ? 19.344 -29.828 -13.445 1 85.81 32 ARG B CA 1
ATOM 2388 C C . ARG B 1 32 ? 20.859 -29.953 -13.344 1 85.81 32 ARG B C 1
ATOM 2390 O O . ARG B 1 32 ? 21.516 -30.422 -14.273 1 85.81 32 ARG B O 1
ATOM 2397 N N . ARG B 1 33 ? 21.562 -29.406 -12.266 1 84.12 33 ARG B N 1
ATOM 2398 C CA . ARG B 1 33 ? 23.016 -29.328 -12.125 1 84.12 33 ARG B CA 1
ATOM 2399 C C . ARG B 1 33 ? 23.5 -30.172 -10.945 1 84.12 33 ARG B C 1
ATOM 2401 O O . ARG B 1 33 ? 22.781 -30.328 -9.961 1 84.12 33 ARG B O 1
ATOM 2408 N N . PRO B 1 34 ? 24.609 -30.672 -11.141 1 84.12 34 PRO B N 1
ATOM 2409 C CA . PRO B 1 34 ? 25.172 -31.469 -10.055 1 84.12 34 PRO B CA 1
ATOM 2410 C C . PRO B 1 34 ? 25.172 -30.734 -8.719 1 84.12 34 PRO B C 1
ATOM 2412 O O . PRO B 1 34 ? 24.906 -31.344 -7.676 1 84.12 34 PRO B O 1
ATOM 2415 N N . GLU B 1 35 ? 25.594 -29.516 -8.719 1 86.81 35 GLU B N 1
ATOM 2416 C CA . GLU B 1 35 ? 25.609 -28.734 -7.484 1 86.81 35 GLU B CA 1
ATOM 2417 C C . GLU B 1 35 ? 24.234 -28.703 -6.832 1 86.81 35 GLU B C 1
ATOM 2419 O O . GLU B 1 35 ? 24.109 -28.734 -5.605 1 86.81 35 GLU B O 1
ATOM 2424 N N . ALA B 1 36 ? 23.297 -28.781 -7.625 1 89.69 36 ALA B N 1
ATOM 2425 C CA . ALA B 1 36 ? 21.938 -28.781 -7.102 1 89.69 36 ALA B CA 1
ATOM 2426 C C . ALA B 1 36 ? 21.578 -30.141 -6.512 1 89.69 36 ALA B C 1
ATOM 2428 O O . ALA B 1 36 ? 20.719 -30.219 -5.621 1 89.69 36 ALA B O 1
ATOM 2429 N N . ALA B 1 37 ? 22.266 -31.156 -7.02 1 94.38 37 ALA B N 1
ATOM 2430 C CA . ALA B 1 37 ? 22.016 -32.5 -6.465 1 94.38 37 ALA B CA 1
ATOM 2431 C C . ALA B 1 37 ? 22.484 -32.562 -5.016 1 94.38 37 ALA B C 1
ATOM 2433 O O . ALA B 1 37 ? 21.797 -33.125 -4.16 1 94.38 37 ALA B O 1
ATOM 2434 N N . GLU B 1 38 ? 23.672 -32.062 -4.781 1 94.62 38 GLU B N 1
ATOM 2435 C CA . GLU B 1 38 ? 24.188 -32.031 -3.418 1 94.62 38 GLU B CA 1
ATOM 2436 C C . GLU B 1 38 ? 23.297 -31.203 -2.498 1 94.62 38 GLU B C 1
ATOM 2438 O O . GLU B 1 38 ? 23.078 -31.562 -1.339 1 94.62 38 GLU B O 1
ATOM 2443 N N . HIS B 1 39 ? 22.859 -30.109 -3.043 1 95.62 39 HIS B N 1
ATOM 2444 C CA . HIS B 1 39 ? 21.938 -29.266 -2.287 1 95.62 39 HIS B CA 1
ATOM 2445 C C . HIS B 1 39 ? 20.656 -30.016 -1.946 1 95.62 39 HIS B C 1
ATOM 2447 O O . HIS B 1 39 ? 20.188 -29.953 -0.808 1 95.62 39 HIS B O 1
ATOM 2453 N N . ALA B 1 40 ? 20.125 -30.75 -2.873 1 97.19 40 ALA B N 1
ATOM 2454 C CA . ALA B 1 40 ? 18.922 -31.531 -2.646 1 97.19 40 ALA B CA 1
ATOM 2455 C C . ALA B 1 40 ? 19.141 -32.594 -1.554 1 97.19 40 ALA B C 1
ATOM 2457 O O . ALA B 1 40 ? 18.297 -32.75 -0.664 1 97.19 40 ALA B O 1
ATOM 2458 N N . ARG B 1 41 ? 20.266 -33.25 -1.616 1 97 41 ARG B N 1
ATOM 2459 C CA . ARG B 1 41 ? 20.594 -34.25 -0.617 1 97 41 ARG B CA 1
ATOM 2460 C C . ARG B 1 41 ? 20.719 -33.625 0.77 1 97 41 ARG B C 1
ATOM 2462 O O . ARG B 1 41 ? 20.281 -34.219 1.761 1 97 41 ARG B O 1
ATOM 2469 N N . ALA B 1 42 ? 21.312 -32.5 0.775 1 96.31 42 ALA B N 1
ATOM 2470 C CA . ALA B 1 42 ? 21.484 -31.781 2.041 1 96.31 42 ALA B CA 1
ATOM 2471 C C . ALA B 1 42 ? 20.141 -31.422 2.662 1 96.31 42 ALA B C 1
ATOM 2473 O O . ALA B 1 42 ? 20 -31.375 3.887 1 96.31 42 ALA B O 1
ATOM 2474 N N . LEU B 1 43 ? 19.125 -31.219 1.852 1 96.5 43 LEU B N 1
ATOM 2475 C CA . LEU B 1 43 ? 17.781 -30.906 2.328 1 96.5 43 LEU B CA 1
ATOM 2476 C C . LEU B 1 43 ? 17.062 -32.188 2.762 1 96.5 43 LEU B C 1
ATOM 2478 O O . LEU B 1 43 ? 16.016 -32.094 3.428 1 96.5 43 LEU B O 1
ATOM 2482 N N . GLY B 1 44 ? 17.594 -33.312 2.342 1 97.75 44 GLY B N 1
ATOM 2483 C CA . GLY B 1 44 ? 16.969 -34.594 2.637 1 97.75 44 GLY B CA 1
ATOM 2484 C C . GLY B 1 44 ? 16.172 -35.156 1.468 1 97.75 44 GLY B C 1
ATOM 2485 O O . GLY B 1 44 ? 15.469 -36.156 1.607 1 97.75 44 GLY B O 1
ATOM 2486 N N . ALA B 1 45 ? 16.234 -34.531 0.297 1 98.38 45 ALA B N 1
ATOM 2487 C CA . ALA B 1 45 ? 15.516 -34.969 -0.889 1 98.38 45 ALA B CA 1
ATOM 2488 C C . ALA B 1 45 ? 16.391 -35.875 -1.762 1 98.38 45 ALA B C 1
ATOM 2490 O O . ALA B 1 45 ? 17.609 -35.781 -1.732 1 98.38 45 ALA B O 1
ATOM 2491 N N . GLU B 1 46 ? 15.797 -36.688 -2.443 1 98.12 46 GLU B N 1
ATOM 2492 C CA . GLU B 1 46 ? 16.5 -37.531 -3.426 1 98.12 46 GLU B CA 1
ATOM 2493 C C . GLU B 1 46 ? 16.578 -36.812 -4.773 1 98.12 46 GLU B C 1
ATOM 2495 O O . GLU B 1 46 ? 15.562 -36.562 -5.41 1 98.12 46 GLU B O 1
ATOM 2500 N N . PRO B 1 47 ? 17.828 -36.562 -5.219 1 98.06 47 PRO B N 1
ATOM 2501 C CA . PRO B 1 47 ? 17.938 -35.906 -6.516 1 98.06 47 PRO B CA 1
ATOM 2502 C C . PRO B 1 47 ? 17.609 -36.812 -7.688 1 98.06 47 PRO B C 1
ATOM 2504 O O . PRO B 1 47 ? 17.938 -38 -7.656 1 98.06 47 PRO B O 1
ATOM 2507 N N . CYS B 1 48 ? 16.875 -36.281 -8.617 1 97.69 48 CYS B N 1
ATOM 2508 C CA . CYS B 1 48 ? 16.5 -37 -9.828 1 97.69 48 CYS B CA 1
ATOM 2509 C C . CYS B 1 48 ? 16.938 -36.25 -11.07 1 97.69 48 CYS B C 1
ATOM 2511 O O . CYS B 1 48 ? 17.109 -35.031 -11.031 1 97.69 48 CYS B O 1
ATOM 2513 N N . ALA B 1 49 ? 17.031 -36.906 -12.195 1 94.62 49 ALA B N 1
ATOM 2514 C CA . ALA B 1 49 ? 17.688 -36.344 -13.375 1 94.62 49 ALA B CA 1
ATOM 2515 C C . ALA B 1 49 ? 16.672 -35.75 -14.336 1 94.62 49 ALA B C 1
ATOM 2517 O O . ALA B 1 49 ? 17.031 -35 -15.242 1 94.62 49 ALA B O 1
ATOM 2518 N N . SER B 1 50 ? 15.438 -36.094 -14.141 1 97.19 50 SER B N 1
ATOM 2519 C CA . SER B 1 50 ? 14.375 -35.5 -14.953 1 97.19 50 SER B CA 1
ATOM 2520 C C . SER B 1 50 ? 13.094 -35.312 -14.156 1 97.19 50 SER B C 1
ATOM 2522 O O . SER B 1 50 ? 12.891 -36 -13.141 1 97.19 50 SER B O 1
ATOM 2524 N N . PRO B 1 51 ? 12.211 -34.406 -14.641 1 98.5 51 PRO B N 1
ATOM 2525 C CA . PRO B 1 51 ? 10.906 -34.25 -13.984 1 98.5 51 PRO B CA 1
ATOM 2526 C C . PRO B 1 51 ? 10.109 -35.562 -13.984 1 98.5 51 PRO B C 1
ATOM 2528 O O . PRO B 1 51 ? 9.469 -35.906 -12.984 1 98.5 51 PRO B O 1
ATOM 2531 N N . ALA B 1 52 ? 10.172 -36.281 -15.094 1 98.31 52 ALA B N 1
ATOM 2532 C CA . ALA B 1 52 ? 9.469 -37.562 -15.188 1 98.31 52 ALA B CA 1
ATOM 2533 C C . ALA B 1 52 ? 9.984 -38.562 -14.148 1 98.31 52 ALA B C 1
ATOM 2535 O O . ALA B 1 52 ? 9.195 -39.25 -13.516 1 98.31 52 ALA B O 1
ATOM 2536 N N . ASP B 1 53 ? 11.258 -38.625 -14 1 97.75 53 ASP B N 1
ATOM 2537 C CA . ASP B 1 53 ? 11.867 -39.531 -13.023 1 97.75 53 ASP B CA 1
ATOM 2538 C C . ASP B 1 53 ? 11.461 -39.125 -11.602 1 97.75 53 ASP B C 1
ATOM 2540 O O . ASP B 1 53 ? 11.133 -40 -10.781 1 97.75 53 ASP B O 1
ATOM 2544 N N . ALA B 1 54 ? 11.461 -37.875 -11.281 1 98.38 54 ALA B N 1
ATOM 2545 C CA . ALA B 1 54 ? 11.062 -37.375 -9.961 1 98.38 54 ALA B CA 1
ATOM 2546 C C . ALA B 1 54 ? 9.609 -37.75 -9.656 1 98.38 54 ALA B C 1
ATOM 2548 O O . ALA B 1 54 ? 9.266 -38.031 -8.508 1 98.38 54 ALA B O 1
ATOM 2549 N N . ALA B 1 55 ? 8.75 -37.875 -10.719 1 98.31 55 ALA B N 1
ATOM 2550 C CA . ALA B 1 55 ? 7.301 -37.969 -10.539 1 98.31 55 ALA B CA 1
ATOM 2551 C C . ALA B 1 55 ? 6.863 -39.438 -10.516 1 98.31 55 ALA B C 1
ATOM 2553 O O . ALA B 1 55 ? 5.688 -39.75 -10.281 1 98.31 55 ALA B O 1
ATOM 2554 N N . ARG B 1 56 ? 7.664 -40.438 -10.867 1 95.31 56 ARG B N 1
ATOM 2555 C CA . ARG B 1 56 ? 7.34 -41.812 -11.164 1 95.31 56 ARG B CA 1
ATOM 2556 C C . ARG B 1 56 ? 6.426 -42.406 -10.086 1 95.31 56 ARG B C 1
ATOM 2558 O O . ARG B 1 56 ? 5.496 -43.156 -10.398 1 95.31 56 ARG B O 1
ATOM 2565 N N . ASP B 1 57 ? 6.441 -42.125 -8.844 1 92.62 57 ASP B N 1
ATOM 2566 C CA . ASP B 1 57 ? 5.602 -42.688 -7.789 1 92.62 57 ASP B CA 1
ATOM 2567 C C . ASP B 1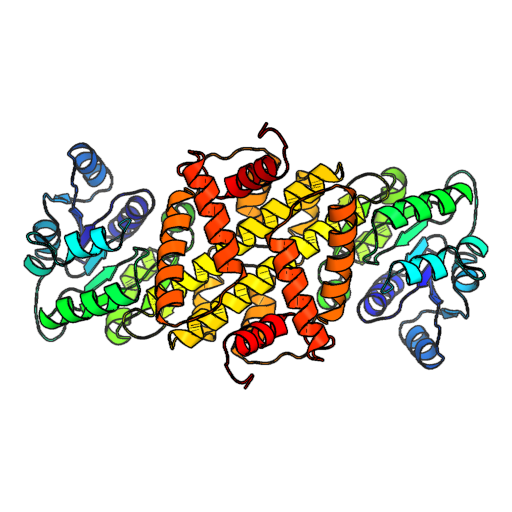 57 ? 5.039 -41.562 -6.898 1 92.62 57 ASP B C 1
ATOM 2569 O O . ASP B 1 57 ? 4.637 -41.812 -5.762 1 92.62 57 ASP B O 1
ATOM 2573 N N . ALA B 1 58 ? 5 -40.469 -7.477 1 97.5 58 ALA B N 1
ATOM 2574 C CA . ALA B 1 58 ? 4.602 -39.312 -6.656 1 97.5 58 ALA B CA 1
ATOM 2575 C C . ALA B 1 58 ? 3.082 -39.25 -6.531 1 97.5 58 ALA B C 1
ATOM 2577 O O . ALA B 1 58 ? 2.355 -39.5 -7.488 1 97.5 58 ALA B O 1
ATOM 2578 N N . GLU B 1 59 ? 2.588 -38.875 -5.375 1 96.88 59 GLU B N 1
ATOM 2579 C CA . GLU B 1 59 ? 1.18 -38.594 -5.133 1 96.88 59 GLU B CA 1
ATOM 2580 C C . GLU B 1 59 ? 0.894 -37.094 -5.32 1 96.88 59 GLU B C 1
ATOM 2582 O O . GLU B 1 59 ? -0.235 -36.719 -5.633 1 96.88 59 GLU B O 1
ATOM 2587 N N . ALA B 1 60 ? 1.877 -36.312 -5.066 1 98.25 60 ALA B N 1
ATOM 2588 C CA . ALA B 1 60 ? 1.83 -34.844 -5.277 1 98.25 60 ALA B CA 1
ATOM 2589 C C . ALA B 1 60 ? 3.113 -34.344 -5.934 1 98.25 60 ALA B C 1
ATOM 2591 O O . ALA B 1 60 ? 4.207 -34.812 -5.594 1 98.25 60 ALA B O 1
ATOM 2592 N N . ILE B 1 61 ? 3.002 -33.469 -6.891 1 98.81 61 ILE B N 1
ATOM 2593 C CA . ILE B 1 61 ? 4.133 -32.844 -7.578 1 98.81 61 ILE B CA 1
ATOM 2594 C C . ILE B 1 61 ? 4.074 -31.328 -7.422 1 98.81 61 ILE B C 1
ATOM 2596 O O . ILE B 1 61 ? 3.117 -30.688 -7.867 1 98.81 61 ILE B O 1
ATOM 2600 N N . PHE B 1 62 ? 5.098 -30.75 -6.789 1 98.88 62 PHE B N 1
ATOM 2601 C CA . PHE B 1 62 ? 5.199 -29.312 -6.637 1 98.88 62 PHE B CA 1
ATOM 2602 C C . PHE B 1 62 ? 6.141 -28.719 -7.68 1 98.88 62 PHE B C 1
ATOM 2604 O O . PHE B 1 62 ? 7.199 -29.281 -7.961 1 98.88 62 PHE B O 1
ATOM 2611 N N . THR B 1 63 ? 5.727 -27.672 -8.305 1 98.75 63 THR B N 1
ATOM 2612 C CA . THR B 1 63 ? 6.594 -26.891 -9.18 1 98.75 63 THR B CA 1
ATOM 2613 C C . THR B 1 63 ? 6.719 -25.453 -8.688 1 98.75 63 THR B C 1
ATOM 2615 O O . THR B 1 63 ? 5.73 -24.844 -8.266 1 98.75 63 THR B O 1
ATOM 2618 N N . ASN B 1 64 ? 7.859 -24.906 -8.609 1 98.19 64 ASN B N 1
ATOM 2619 C CA . ASN B 1 64 ? 8.195 -23.531 -8.297 1 98.19 64 ASN B CA 1
ATOM 2620 C C . ASN B 1 64 ? 9.367 -23.031 -9.133 1 98.19 64 ASN B C 1
ATOM 2622 O O . ASN B 1 64 ? 10.508 -23.016 -8.672 1 98.19 64 ASN B O 1
ATOM 2626 N N . VAL B 1 65 ? 9.047 -22.609 -10.344 1 97.38 65 VAL B N 1
ATOM 2627 C CA . VAL B 1 65 ? 10.055 -22.203 -11.32 1 97.38 65 VAL B CA 1
ATOM 2628 C C . VAL B 1 65 ? 9.734 -20.797 -11.836 1 97.38 65 VAL B C 1
ATOM 2630 O O . VAL B 1 65 ? 8.805 -20.141 -11.352 1 97.38 65 VAL B O 1
ATOM 2633 N N . THR B 1 66 ? 10.469 -20.266 -12.727 1 94.75 66 THR B N 1
ATOM 2634 C CA . THR B 1 66 ? 10.531 -18.828 -12.969 1 94.75 66 THR B CA 1
ATOM 2635 C C . THR B 1 66 ? 9.445 -18.391 -13.945 1 94.75 66 THR B C 1
ATOM 2637 O O . THR B 1 66 ? 8.711 -17.438 -13.68 1 94.75 66 THR B O 1
ATOM 2640 N N . SER B 1 67 ? 9.273 -19.172 -15.055 1 96.56 67 SER B N 1
ATOM 2641 C CA . SER B 1 67 ? 8.484 -18.625 -16.156 1 96.56 67 SER B CA 1
ATOM 2642 C C . SER B 1 67 ? 7.41 -19.609 -16.609 1 96.56 67 SER B C 1
ATOM 2644 O O . SER B 1 67 ? 7.473 -20.797 -16.281 1 96.56 67 SER B O 1
ATOM 2646 N N . THR B 1 68 ? 6.477 -19.078 -17.391 1 98.06 68 THR B N 1
ATOM 2647 C CA . THR B 1 68 ? 5.473 -19.922 -18.031 1 98.06 68 THR B CA 1
ATOM 2648 C C . THR B 1 68 ? 6.129 -21.016 -18.859 1 98.06 68 THR B C 1
ATOM 2650 O O . THR B 1 68 ? 5.738 -22.188 -18.766 1 98.06 68 THR B O 1
ATOM 2653 N N . ALA B 1 69 ? 7.129 -20.672 -19.609 1 97.94 69 ALA B N 1
ATOM 2654 C CA . ALA B 1 69 ? 7.844 -21.641 -20.438 1 97.94 69 ALA B CA 1
ATOM 2655 C C . ALA B 1 69 ? 8.5 -22.719 -19.594 1 97.94 69 ALA B C 1
ATOM 2657 O O . ALA B 1 69 ? 8.531 -23.891 -19.984 1 97.94 69 ALA B O 1
ATOM 2658 N N . ASP B 1 70 ? 9.031 -22.312 -18.469 1 97.94 70 ASP B N 1
ATOM 2659 C CA . ASP B 1 70 ? 9.648 -23.281 -17.562 1 97.94 70 ASP B CA 1
ATOM 2660 C C . ASP B 1 70 ? 8.625 -24.281 -17.047 1 97.94 70 ASP B C 1
ATOM 2662 O O . ASP B 1 70 ? 8.898 -25.484 -17.016 1 97.94 70 ASP B O 1
ATOM 2666 N N . VAL B 1 71 ? 7.473 -23.828 -16.656 1 98.75 71 VAL B N 1
ATOM 2667 C CA . VAL B 1 71 ? 6.426 -24.703 -16.125 1 98.75 71 VAL B CA 1
ATOM 2668 C C . VAL B 1 71 ? 5.969 -25.672 -17.219 1 98.75 71 VAL B C 1
ATOM 2670 O O . VAL B 1 71 ? 5.832 -26.875 -16.969 1 98.75 71 VAL B O 1
ATOM 2673 N N . GLU B 1 72 ? 5.77 -25.141 -18.406 1 98.69 72 GLU B N 1
ATOM 2674 C CA . GLU B 1 72 ? 5.367 -26 -19.531 1 98.69 72 GLU B CA 1
ATOM 2675 C C . GLU B 1 72 ? 6.406 -27.078 -19.797 1 98.69 72 GLU B C 1
ATOM 2677 O O . GLU B 1 72 ? 6.055 -28.25 -20 1 98.69 72 GLU B O 1
ATOM 2682 N N . ALA B 1 73 ? 7.613 -26.703 -19.766 1 98.38 73 ALA B N 1
ATOM 2683 C CA . ALA B 1 73 ? 8.695 -27.641 -20.047 1 98.38 73 ALA B CA 1
ATOM 2684 C C . ALA B 1 73 ? 8.742 -28.75 -19.016 1 98.38 73 ALA B C 1
ATOM 2686 O O . ALA B 1 73 ? 8.867 -29.922 -19.359 1 98.38 73 ALA B O 1
ATOM 2687 N N . VAL B 1 74 ? 8.602 -28.438 -17.766 1 98.62 74 VAL B N 1
ATOM 2688 C CA . VAL B 1 74 ? 8.82 -29.422 -16.719 1 98.62 74 VAL B CA 1
ATOM 2689 C C . VAL B 1 74 ? 7.57 -30.281 -16.547 1 98.62 74 VAL B C 1
ATOM 2691 O O . VAL B 1 74 ? 7.656 -31.438 -16.109 1 98.62 74 VAL B O 1
ATOM 2694 N N . LEU B 1 75 ? 6.422 -29.797 -16.875 1 98.75 75 LEU B N 1
ATOM 2695 C CA . LEU B 1 75 ? 5.199 -30.578 -16.703 1 98.75 75 LEU B CA 1
ATOM 2696 C C . LEU B 1 75 ? 4.855 -31.344 -17.969 1 98.75 75 LEU B C 1
ATOM 2698 O O . LEU B 1 75 ? 4.453 -32.5 -17.891 1 98.75 75 LEU B O 1
ATOM 2702 N N . LEU B 1 76 ? 5.066 -30.719 -19.172 1 98.69 76 LEU B N 1
ATOM 2703 C CA . LEU B 1 76 ? 4.477 -31.25 -20.391 1 98.69 76 LEU B CA 1
ATOM 2704 C C . LEU B 1 76 ? 5.555 -31.609 -21.406 1 98.69 76 LEU B C 1
ATOM 2706 O O . LEU B 1 76 ? 5.27 -32.25 -22.422 1 98.69 76 LEU B O 1
ATOM 2710 N N . GLY B 1 77 ? 6.75 -31.141 -21.203 1 98.38 77 GLY B N 1
ATOM 2711 C CA . GLY B 1 77 ? 7.816 -31.375 -22.172 1 98.38 77 GLY B CA 1
ATOM 2712 C C . GLY B 1 77 ? 8.125 -32.844 -22.359 1 98.38 77 GLY B C 1
ATOM 2713 O O . GLY B 1 77 ? 7.488 -33.719 -21.75 1 98.38 77 GLY B O 1
ATOM 2714 N N . PRO B 1 78 ? 9.18 -33.188 -23.156 1 97.69 78 PRO B N 1
ATOM 2715 C CA . PRO B 1 78 ? 9.492 -34.562 -23.5 1 97.69 78 PRO B CA 1
ATOM 2716 C C . PRO B 1 78 ? 9.891 -35.406 -22.281 1 97.69 78 PRO B C 1
ATOM 2718 O O . PRO B 1 78 ? 9.664 -36.625 -22.266 1 97.69 78 PRO B O 1
ATOM 2721 N N . ASP B 1 79 ? 10.438 -34.844 -21.312 1 97.5 79 ASP B N 1
ATOM 2722 C CA . ASP B 1 79 ? 10.797 -35.5 -20.062 1 97.5 79 ASP B CA 1
ATOM 2723 C C . ASP B 1 79 ? 10 -34.938 -18.891 1 97.5 79 ASP B C 1
ATOM 2725 O O . ASP B 1 79 ? 10.484 -34.906 -17.75 1 97.5 79 ASP B O 1
ATOM 2729 N N . GLY B 1 80 ? 8.805 -34.438 -19.188 1 98.5 80 GLY B N 1
ATOM 2730 C CA . GLY B 1 80 ? 7.996 -33.75 -18.188 1 98.5 80 GLY B CA 1
ATOM 2731 C C . GLY B 1 80 ? 7.273 -34.688 -17.25 1 98.5 80 GLY B C 1
ATOM 2732 O O . GLY B 1 80 ? 7.262 -35.906 -17.469 1 98.5 80 GLY B O 1
ATOM 2733 N N . VAL B 1 81 ? 6.719 -34.188 -16.297 1 98.56 81 VAL B N 1
ATOM 2734 C CA . VAL B 1 81 ? 5.977 -34.875 -15.258 1 98.56 81 VAL B CA 1
ATOM 2735 C C . VAL B 1 81 ? 4.902 -35.75 -15.891 1 98.56 81 VAL B C 1
ATOM 2737 O O . VAL B 1 81 ? 4.648 -36.875 -15.414 1 98.56 81 VAL B O 1
ATOM 2740 N N . ILE B 1 82 ? 4.297 -35.281 -16.953 1 97.56 82 ILE B N 1
ATOM 2741 C CA . ILE B 1 82 ? 3.152 -35.938 -17.594 1 97.56 82 ILE B CA 1
ATOM 2742 C C . ILE B 1 82 ? 3.537 -37.344 -18.047 1 97.56 82 ILE B C 1
ATOM 2744 O O . ILE B 1 82 ? 2.674 -38.188 -18.203 1 97.56 82 ILE B O 1
ATOM 2748 N N . HIS B 1 83 ? 4.832 -37.625 -18.172 1 96.88 83 HIS B N 1
ATOM 2749 C CA . HIS B 1 83 ? 5.301 -38.906 -18.688 1 96.88 83 HIS B CA 1
ATOM 2750 C C . HIS B 1 83 ? 5.695 -39.844 -17.547 1 96.88 83 HIS B C 1
ATOM 2752 O O . HIS B 1 83 ? 5.969 -41.031 -17.781 1 96.88 83 HIS B O 1
ATOM 2758 N N . GLY B 1 84 ? 5.719 -39.375 -16.375 1 96.19 84 GLY B N 1
ATOM 2759 C CA . GLY B 1 84 ? 6.219 -40.188 -15.273 1 96.19 84 GLY B CA 1
ATOM 2760 C C . GLY B 1 84 ? 5.234 -40.312 -14.133 1 96.19 84 GLY B C 1
ATOM 2761 O O . GLY B 1 84 ? 5.301 -41.281 -13.359 1 96.19 84 GLY B O 1
ATOM 2762 N N . ALA B 1 85 ? 4.316 -39.406 -13.977 1 96.38 85 ALA B N 1
ATOM 2763 C CA . ALA B 1 85 ? 3.424 -39.375 -12.82 1 96.38 85 ALA B CA 1
ATOM 2764 C C . ALA B 1 85 ? 2.361 -40.469 -12.891 1 96.38 85 ALA B C 1
ATOM 2766 O O . ALA B 1 85 ? 1.856 -40.781 -13.969 1 96.38 85 ALA B O 1
ATOM 2767 N N . PRO B 1 86 ? 2.1 -41 -11.742 1 94.31 86 PRO B N 1
ATOM 2768 C CA . PRO B 1 86 ? 1.014 -42 -11.711 1 94.31 86 PRO B CA 1
ATOM 2769 C C . PRO B 1 86 ? -0.321 -41.406 -12.18 1 94.31 86 PRO B C 1
ATOM 2771 O O . PRO B 1 86 ? -0.707 -40.312 -11.742 1 94.31 86 PRO B O 1
ATOM 2774 N N . ARG B 1 87 ? -0.84 -42.25 -13.109 1 89.5 87 ARG B N 1
ATOM 2775 C CA . ARG B 1 87 ? -2.139 -41.875 -13.648 1 89.5 87 ARG B CA 1
ATOM 2776 C C . ARG B 1 87 ? -3.262 -42.688 -13.016 1 89.5 87 ARG B C 1
ATOM 2778 O O . ARG B 1 87 ? -3.01 -43.719 -12.414 1 89.5 87 ARG B O 1
ATOM 2785 N N . GLY B 1 88 ? -4.438 -42.375 -12.914 1 73.69 88 GLY B N 1
ATOM 2786 C CA . GLY B 1 88 ? -5.527 -43.25 -12.5 1 73.69 88 GLY B CA 1
ATOM 2787 C C . GLY B 1 88 ? -6.781 -42.5 -12.109 1 73.69 88 GLY B C 1
ATOM 2788 O O . GLY B 1 88 ? -6.711 -41.312 -11.766 1 73.69 88 GLY B O 1
ATOM 2789 N N . LYS B 1 89 ? -7.977 -42.938 -12.82 1 59.84 89 LYS B N 1
ATOM 2790 C CA . LYS B 1 89 ? -9.281 -42.562 -12.289 1 59.84 89 LYS B CA 1
ATOM 2791 C C . LYS B 1 89 ? -9.695 -43.469 -11.141 1 59.84 89 LYS B C 1
ATOM 2793 O O . LYS B 1 89 ? -9.461 -44.688 -11.188 1 59.84 89 LYS B O 1
ATOM 2798 N N . PRO B 1 90 ? -10.164 -43 -9.898 1 52.31 90 PRO B N 1
ATOM 2799 C CA . PRO B 1 90 ? -10.352 -41.688 -9.297 1 52.31 90 PRO B CA 1
ATOM 2800 C C . PRO B 1 90 ? -9.18 -41.25 -8.422 1 52.31 90 PRO B C 1
ATOM 2802 O O . PRO B 1 90 ? -8.617 -42.094 -7.691 1 52.31 90 PRO B O 1
ATOM 2805 N N . GLY B 1 91 ? -8.117 -40.438 -8.961 1 62.19 91 GLY B N 1
ATOM 2806 C CA . GLY B 1 91 ? -7.246 -39.719 -8.031 1 62.19 91 GLY B CA 1
ATOM 2807 C C . GLY B 1 91 ? -5.785 -39.75 -8.445 1 62.19 91 GLY B C 1
ATOM 2808 O O . GLY B 1 91 ? -4.926 -40.156 -7.656 1 62.19 91 GLY B O 1
ATOM 2809 N N . GLY B 1 92 ? -5.387 -39.781 -9.633 1 84.19 92 GLY B N 1
ATOM 2810 C CA . GLY B 1 92 ? -3.99 -39.656 -10.023 1 84.19 92 GLY B CA 1
ATOM 2811 C C . GLY B 1 92 ? -3.236 -38.594 -9.242 1 84.19 92 GLY B C 1
ATOM 2812 O O . GLY B 1 92 ? -3.76 -38.031 -8.273 1 84.19 92 GLY B O 1
ATOM 2813 N N . ALA B 1 93 ? -1.996 -38.531 -9.523 1 95.56 93 ALA B N 1
ATOM 2814 C CA . ALA B 1 93 ? -1.162 -37.562 -8.812 1 95.56 93 ALA B CA 1
ATOM 2815 C C . ALA B 1 93 ? -1.667 -36.125 -9.016 1 95.56 93 ALA B C 1
ATOM 2817 O O . ALA B 1 93 ? -2.344 -35.844 -10.008 1 95.56 93 ALA B O 1
ATOM 2818 N N . VAL B 1 94 ? -1.557 -35.312 -8.039 1 97.56 94 VAL B N 1
ATOM 2819 C CA . VAL B 1 94 ? -1.934 -33.906 -8.125 1 97.56 94 VAL B CA 1
ATOM 2820 C C . VAL B 1 94 ? -0.693 -33.062 -8.383 1 97.56 94 VAL B C 1
ATOM 2822 O O . VAL B 1 94 ? 0.285 -33.125 -7.637 1 97.56 94 VAL B O 1
ATOM 2825 N N . CYS B 1 95 ? -0.723 -32.344 -9.516 1 98.62 95 CYS B N 1
ATOM 2826 C CA . CYS B 1 95 ? 0.286 -31.312 -9.75 1 98.62 95 CYS B CA 1
ATOM 2827 C C . CYS B 1 95 ? -0.115 -30 -9.102 1 98.62 95 CYS B C 1
ATOM 2829 O O . CYS B 1 95 ? -1.244 -29.531 -9.273 1 98.62 95 CYS B O 1
ATOM 2831 N N . ILE B 1 96 ? 0.791 -29.375 -8.312 1 98.94 96 ILE B N 1
ATOM 2832 C CA . ILE B 1 96 ? 0.587 -28.109 -7.613 1 98.94 96 ILE B CA 1
ATOM 2833 C C . ILE B 1 96 ? 1.667 -27.109 -8.031 1 98.94 96 ILE B C 1
ATOM 2835 O O . ILE B 1 96 ? 2.828 -27.234 -7.637 1 98.94 96 ILE B O 1
ATOM 2839 N N . ASP B 1 97 ? 1.289 -26.109 -8.773 1 98.94 97 ASP B N 1
ATOM 2840 C CA . ASP B 1 97 ? 2.27 -25.172 -9.297 1 98.94 97 ASP B CA 1
ATOM 2841 C C . ASP B 1 97 ? 2.26 -23.859 -8.508 1 98.94 97 ASP B C 1
ATOM 2843 O O . ASP B 1 97 ? 1.274 -23.125 -8.531 1 98.94 97 ASP B O 1
ATOM 2847 N N . HIS B 1 98 ? 3.406 -23.516 -7.906 1 98.88 98 HIS B N 1
ATOM 2848 C CA . HIS B 1 98 ? 3.539 -22.312 -7.102 1 98.88 98 HIS B CA 1
ATOM 2849 C C . HIS B 1 98 ? 4.16 -21.172 -7.91 1 98.88 98 HIS B C 1
ATOM 2851 O O . HIS B 1 98 ? 4.363 -20.078 -7.391 1 98.88 98 HIS B O 1
ATOM 2857 N N . SER B 1 99 ? 4.492 -21.453 -9.18 1 98.5 99 SER B N 1
ATOM 2858 C CA . SER B 1 99 ? 5.121 -20.438 -10.016 1 98.5 99 SER B CA 1
ATOM 2859 C C . SER B 1 99 ? 4.145 -19.312 -10.352 1 98.5 99 SER B C 1
ATOM 2861 O O . SER B 1 99 ? 2.93 -19.5 -10.242 1 98.5 99 SER B O 1
ATOM 2863 N N . THR B 1 100 ? 4.684 -18.156 -10.609 1 97.88 100 THR B N 1
ATOM 2864 C CA . THR B 1 100 ? 3.893 -17.062 -11.156 1 97.88 100 THR B CA 1
ATOM 2865 C C . THR B 1 100 ? 3.936 -17.062 -12.68 1 97.88 100 THR B C 1
ATOM 2867 O O . THR B 1 100 ? 4.953 -16.703 -13.273 1 97.88 100 THR B O 1
ATOM 2870 N N . ILE B 1 101 ? 2.799 -17.453 -13.289 1 98.12 101 ILE B N 1
ATOM 2871 C CA . ILE B 1 101 ? 2.797 -17.656 -14.734 1 98.12 101 ILE B CA 1
ATOM 2872 C C . ILE B 1 101 ? 1.489 -17.141 -15.328 1 98.12 101 ILE B C 1
ATOM 2874 O O . ILE B 1 101 ? 0.648 -16.594 -14.609 1 98.12 101 ILE B O 1
ATOM 2878 N N . SER B 1 102 ? 1.372 -17.266 -16.672 1 97.5 102 SER B N 1
ATOM 2879 C CA . SER B 1 102 ? 0.198 -16.797 -17.406 1 97.5 102 SER B CA 1
ATOM 2880 C C . SER B 1 102 ? -1.047 -17.594 -17.016 1 97.5 102 SER B C 1
ATOM 2882 O O . SER B 1 102 ? -1.047 -18.828 -17.047 1 97.5 102 SER B O 1
ATOM 2884 N N . ALA B 1 103 ? -2.105 -16.828 -16.688 1 97.44 103 ALA B N 1
ATOM 2885 C CA . ALA B 1 103 ? -3.377 -17.484 -16.375 1 97.44 103 ALA B CA 1
ATOM 2886 C C . ALA B 1 103 ? -3.902 -18.25 -17.578 1 97.44 103 ALA B C 1
ATOM 2888 O O . ALA B 1 103 ? -4.477 -19.344 -17.422 1 97.44 103 ALA B O 1
ATOM 2889 N N . VAL B 1 104 ? -3.68 -17.719 -18.719 1 96.06 104 VAL B N 1
ATOM 2890 C CA . VAL B 1 104 ? -4.125 -18.359 -19.953 1 96.06 104 VAL B CA 1
ATOM 2891 C C . VAL B 1 104 ? -3.359 -19.672 -20.172 1 96.06 104 VAL B C 1
ATOM 2893 O O . VAL B 1 104 ? -3.961 -20.703 -20.438 1 96.06 104 VAL B O 1
ATOM 2896 N N . ALA B 1 105 ? -2.094 -19.594 -20.047 1 97.69 105 ALA B N 1
ATOM 2897 C CA . ALA B 1 105 ? -1.271 -20.797 -20.188 1 97.69 105 ALA B CA 1
ATOM 2898 C C . ALA B 1 105 ? -1.624 -21.828 -19.141 1 97.69 105 ALA B C 1
ATOM 2900 O O . ALA B 1 105 ? -1.603 -23.031 -19.406 1 97.69 105 ALA B O 1
ATOM 2901 N N . THR B 1 106 ? -1.886 -21.328 -17.953 1 98.62 106 THR B N 1
ATOM 2902 C CA . THR B 1 106 ? -2.25 -22.203 -16.844 1 98.62 106 THR B CA 1
ATOM 2903 C C . THR B 1 106 ? -3.469 -23.047 -17.203 1 98.62 106 THR B C 1
ATOM 2905 O O . THR B 1 106 ? -3.502 -24.25 -16.922 1 98.62 106 THR B O 1
ATOM 2908 N N . ARG B 1 107 ? -4.477 -22.5 -17.797 1 98.25 107 ARG B N 1
ATOM 2909 C CA . ARG B 1 107 ? -5.684 -23.219 -18.188 1 98.25 107 ARG B CA 1
ATOM 2910 C C . ARG B 1 107 ? -5.367 -24.281 -19.25 1 98.25 107 ARG B C 1
ATOM 2912 O O . ARG B 1 107 ? -5.91 -25.375 -19.203 1 98.25 107 ARG B O 1
ATOM 2919 N N . ARG B 1 108 ? -4.508 -23.938 -20.141 1 98.31 108 ARG B N 1
ATOM 2920 C CA . ARG B 1 108 ? -4.09 -24.891 -21.156 1 98.31 108 ARG B CA 1
ATOM 2921 C C . ARG B 1 108 ? -3.33 -26.062 -20.516 1 98.31 108 ARG B C 1
ATOM 2923 O O . ARG B 1 108 ? -3.578 -27.219 -20.844 1 98.31 108 ARG B O 1
ATOM 2930 N N . ILE B 1 109 ? -2.414 -25.766 -19.656 1 98.75 109 ILE B N 1
ATOM 2931 C CA . ILE B 1 109 ? -1.63 -26.766 -18.953 1 98.75 109 ILE B CA 1
ATOM 2932 C C . ILE B 1 109 ? -2.561 -27.703 -18.188 1 98.75 109 ILE B C 1
ATOM 2934 O O . ILE B 1 109 ? -2.414 -28.922 -18.234 1 98.75 109 ILE B O 1
ATOM 2938 N N . ALA B 1 110 ? -3.523 -27.125 -17.484 1 98.62 110 ALA B N 1
ATOM 2939 C CA . ALA B 1 110 ? -4.484 -27.891 -16.703 1 98.62 110 ALA B CA 1
ATOM 2940 C C . ALA B 1 110 ? -5.25 -28.875 -17.594 1 98.62 110 ALA B C 1
ATOM 2942 O O . ALA B 1 110 ? -5.43 -30.047 -17.234 1 98.62 110 ALA B O 1
ATOM 2943 N N . ALA B 1 111 ? -5.719 -28.375 -18.734 1 98.19 111 ALA B N 1
ATOM 2944 C CA . ALA B 1 111 ? -6.48 -29.203 -19.656 1 98.19 111 ALA B CA 1
ATOM 2945 C C . ALA B 1 111 ? -5.648 -30.391 -20.141 1 98.19 111 ALA B C 1
ATOM 2947 O O . ALA B 1 111 ? -6.148 -31.516 -20.234 1 98.19 111 ALA B O 1
ATOM 2948 N N . GLU B 1 112 ? -4.426 -30.141 -20.453 1 97.88 112 GLU B N 1
ATOM 2949 C CA . GLU B 1 112 ? -3.543 -31.203 -20.938 1 97.88 112 GLU B CA 1
ATOM 2950 C C . GLU B 1 112 ? -3.258 -32.25 -19.859 1 97.88 112 GLU B C 1
ATOM 2952 O O . GLU B 1 112 ? -3.262 -33.438 -20.125 1 97.88 112 GLU B O 1
ATOM 2957 N N . LEU B 1 113 ? -2.986 -31.797 -18.672 1 97.62 113 LEU B N 1
ATOM 2958 C CA . LEU B 1 113 ? -2.721 -32.719 -17.578 1 97.62 113 LEU B CA 1
ATOM 2959 C C . LEU B 1 113 ? -3.961 -33.531 -17.234 1 97.62 113 LEU B C 1
ATOM 2961 O O . LEU B 1 113 ? -3.865 -34.75 -17 1 97.62 113 LEU B O 1
ATOM 2965 N N . GLU B 1 114 ? -5.121 -32.875 -17.203 1 95.38 114 GLU B N 1
ATOM 2966 C CA . GLU B 1 114 ? -6.367 -33.594 -16.938 1 95.38 114 GLU B CA 1
ATOM 2967 C C . GLU B 1 114 ? -6.641 -34.656 -17.984 1 95.38 114 GLU B C 1
ATOM 2969 O O . GLU B 1 114 ? -7.113 -35.75 -17.672 1 95.38 114 GLU B O 1
ATOM 2974 N N . ALA B 1 115 ? -6.387 -34.281 -19.234 1 95.12 115 ALA B N 1
ATOM 2975 C CA . ALA B 1 115 ? -6.559 -35.25 -20.328 1 95.12 115 ALA B CA 1
ATOM 2976 C C . ALA B 1 115 ? -5.66 -36.469 -20.141 1 95.12 115 ALA B C 1
ATOM 2978 O O . ALA B 1 115 ? -6.008 -37.562 -20.562 1 95.12 115 ALA B O 1
ATOM 2979 N N . ALA B 1 116 ? -4.59 -36.281 -19.469 1 94.56 116 ALA B N 1
ATOM 2980 C CA . ALA B 1 116 ? -3.641 -37.344 -19.219 1 94.56 116 ALA B CA 1
ATOM 2981 C C . ALA B 1 116 ? -3.975 -38.094 -17.922 1 94.56 116 ALA B C 1
ATOM 2983 O O . ALA B 1 116 ? -3.264 -39 -17.516 1 94.56 116 ALA B O 1
ATOM 2984 N N . GLY B 1 117 ? -5.047 -37.656 -17.203 1 94.81 117 GLY B N 1
ATOM 2985 C CA . GLY B 1 117 ? -5.48 -38.344 -15.992 1 94.81 117 GLY B CA 1
ATOM 2986 C C . GLY B 1 117 ? -4.809 -37.781 -14.742 1 94.81 117 GLY B C 1
ATOM 2987 O O . GLY B 1 117 ? -4.73 -38.469 -13.727 1 94.81 117 GLY B O 1
ATOM 2988 N N . LEU B 1 118 ? -4.242 -36.594 -14.812 1 96.88 118 LEU B N 1
ATOM 2989 C CA . LEU B 1 118 ? -3.609 -35.938 -13.672 1 96.88 118 LEU B CA 1
ATOM 2990 C C . LEU B 1 118 ? -4.434 -34.75 -13.203 1 96.88 118 LEU B C 1
ATOM 2992 O O . LEU B 1 118 ? -5.055 -34.062 -14.023 1 96.88 118 LEU B O 1
ATOM 2996 N N . ASP B 1 119 ? -4.504 -34.531 -11.898 1 96.88 119 ASP B N 1
ATOM 2997 C CA . ASP B 1 119 ? -5.125 -33.344 -11.359 1 96.88 119 ASP B CA 1
ATOM 2998 C C . ASP B 1 119 ? -4.125 -32.188 -11.289 1 96.88 119 ASP B C 1
ATOM 3000 O O . ASP B 1 119 ? -2.912 -32.406 -11.242 1 96.88 119 ASP B O 1
ATOM 3004 N N . PHE B 1 120 ? -4.633 -30.984 -11.383 1 98.44 120 PHE B N 1
ATOM 3005 C CA . PHE B 1 120 ? -3.764 -29.812 -11.391 1 98.44 120 PHE B CA 1
ATOM 3006 C C . PHE B 1 120 ? -4.359 -28.688 -10.547 1 98.44 120 PHE B C 1
ATOM 3008 O O . PHE B 1 120 ? -5.57 -28.469 -10.578 1 98.44 120 PHE B O 1
ATOM 3015 N N . LEU B 1 121 ? -3.508 -28 -9.719 1 98.88 121 LEU B N 1
ATOM 3016 C CA . LEU B 1 121 ? -3.809 -26.75 -9.031 1 98.88 121 LEU B CA 1
ATOM 3017 C C . LEU B 1 121 ? -2.781 -25.672 -9.367 1 98.88 121 LEU B C 1
ATOM 3019 O O . LEU B 1 121 ? -1.575 -25.906 -9.242 1 98.88 121 LEU B O 1
ATOM 3023 N N . ASP B 1 122 ? -3.205 -24.547 -9.969 1 98.88 122 ASP B N 1
ATOM 3024 C CA . ASP B 1 122 ? -2.33 -23.391 -9.836 1 98.88 122 ASP B CA 1
ATOM 3025 C C . ASP B 1 122 ? -2.441 -22.781 -8.445 1 98.88 122 ASP B C 1
ATOM 3027 O O . ASP B 1 122 ? -3.539 -22.438 -7.992 1 98.88 122 ASP B O 1
ATOM 3031 N N . ALA B 1 123 ? -1.287 -22.594 -7.82 1 98.88 123 ALA B N 1
ATOM 3032 C CA . ALA B 1 123 ? -1.244 -22.172 -6.422 1 98.88 123 ALA B CA 1
ATOM 3033 C C . ALA B 1 123 ? -0.083 -21.219 -6.168 1 98.88 123 ALA B C 1
ATOM 3035 O O . ALA B 1 123 ? 0.73 -21.438 -5.27 1 98.88 123 ALA B O 1
ATOM 3036 N N . PRO B 1 124 ? -0.076 -20.109 -6.938 1 98.81 124 PRO B N 1
ATOM 3037 C CA . PRO B 1 124 ? 0.987 -19.156 -6.637 1 98.81 124 PRO B CA 1
ATOM 3038 C C . PRO B 1 124 ? 0.938 -18.656 -5.195 1 98.81 124 PRO B C 1
ATOM 3040 O O . PRO B 1 124 ? -0.053 -18.875 -4.496 1 98.81 124 PRO B O 1
ATOM 3043 N N . VAL B 1 125 ? 2.066 -18.062 -4.789 1 98.62 125 VAL B N 1
ATOM 3044 C CA . VAL B 1 125 ? 2.209 -17.75 -3.371 1 98.62 125 VAL B CA 1
ATOM 3045 C C . VAL B 1 125 ? 2.631 -16.281 -3.203 1 98.62 125 VAL B C 1
ATOM 3047 O O . VAL B 1 125 ? 3.133 -15.664 -4.145 1 98.62 125 VAL B O 1
ATOM 3050 N N . SER B 1 126 ? 2.369 -15.773 -2.08 1 98.31 126 SER B N 1
ATOM 3051 C CA . SER B 1 126 ? 2.869 -14.477 -1.623 1 98.31 126 SER B CA 1
ATOM 3052 C C . SER B 1 126 ? 3.459 -14.578 -0.22 1 98.31 126 SER B C 1
ATOM 3054 O O . SER B 1 126 ? 3.01 -15.391 0.592 1 98.31 126 SER B O 1
ATOM 3056 N N . GLY B 1 127 ? 4.457 -13.789 0.098 1 96.31 127 GLY B N 1
ATOM 3057 C CA . GLY B 1 127 ? 5.156 -13.805 1.372 1 96.31 127 GLY B CA 1
ATOM 3058 C C . GLY B 1 127 ? 6.664 -13.875 1.223 1 96.31 127 GLY B C 1
ATOM 3059 O O . GLY B 1 127 ? 7.398 -13.664 2.191 1 96.31 127 GLY B O 1
ATOM 3060 N N . GLY B 1 128 ? 7.133 -14.203 0.058 1 94.88 128 GLY B N 1
ATOM 3061 C CA . GLY B 1 128 ? 8.547 -14.172 -0.266 1 94.88 128 GLY B CA 1
ATOM 3062 C C . GLY B 1 128 ? 9.336 -15.281 0.403 1 94.88 128 GLY B C 1
ATOM 3063 O O . GLY B 1 128 ? 8.758 -16.219 0.952 1 94.88 128 GLY B O 1
ATOM 3064 N N . THR B 1 129 ? 10.633 -15.141 0.3 1 95.38 129 THR B N 1
ATOM 3065 C CA . THR B 1 129 ? 11.547 -16.141 0.832 1 95.38 129 THR B CA 1
ATOM 3066 C C . THR B 1 129 ? 11.375 -16.281 2.342 1 95.38 129 THR B C 1
ATOM 3068 O O . THR B 1 129 ? 11.406 -17.406 2.873 1 95.38 129 THR B O 1
ATOM 3071 N N . LEU B 1 130 ? 11.164 -15.188 2.982 1 94.81 130 LEU B N 1
ATOM 3072 C CA . LEU B 1 130 ? 10.945 -15.242 4.426 1 94.81 130 LEU B CA 1
ATOM 3073 C C . LEU B 1 130 ? 9.664 -16.016 4.75 1 94.81 130 LEU B C 1
ATOM 3075 O O . LEU B 1 130 ? 9.641 -16.797 5.695 1 94.81 130 LEU B O 1
ATOM 3079 N N . GLY B 1 131 ? 8.609 -15.719 3.992 1 96.75 131 GLY B N 1
ATOM 3080 C CA . GLY B 1 131 ? 7.387 -16.469 4.184 1 96.75 131 GLY B CA 1
ATOM 3081 C C . GLY B 1 131 ? 7.559 -17.953 3.949 1 96.75 131 GLY B C 1
ATOM 3082 O O . GLY B 1 131 ? 6.977 -18.781 4.66 1 96.75 131 GLY B O 1
ATOM 3083 N N . ALA B 1 132 ? 8.32 -18.328 2.969 1 97.94 132 ALA B N 1
ATOM 3084 C CA . ALA B 1 132 ? 8.602 -19.734 2.686 1 97.94 132 ALA B CA 1
ATOM 3085 C C . ALA B 1 132 ? 9.375 -20.375 3.832 1 97.94 132 ALA B C 1
ATOM 3087 O O . ALA B 1 132 ? 9.078 -21.5 4.234 1 97.94 132 ALA B O 1
ATOM 3088 N N . GLN B 1 133 ? 10.367 -19.641 4.352 1 98.19 133 GLN B N 1
ATOM 3089 C CA . GLN B 1 133 ? 11.188 -20.156 5.441 1 98.19 133 GLN B CA 1
ATOM 3090 C C . GLN B 1 133 ? 10.359 -20.375 6.703 1 98.19 133 GLN B C 1
ATOM 3092 O O . GLN B 1 133 ? 10.586 -21.328 7.438 1 98.19 133 GLN B O 1
ATOM 3097 N N . LYS B 1 134 ? 9.375 -19.516 6.922 1 98.31 134 LYS B N 1
ATOM 3098 C CA . LYS B 1 134 ? 8.594 -19.562 8.156 1 98.31 134 LYS B CA 1
ATOM 3099 C C . LYS B 1 134 ? 7.309 -20.359 7.965 1 98.31 134 LYS B C 1
ATOM 3101 O O . LYS B 1 134 ? 6.547 -20.547 8.922 1 98.31 134 LYS B O 1
ATOM 3106 N N . ALA B 1 135 ? 7.047 -20.812 6.777 1 98.56 135 ALA B N 1
ATOM 3107 C CA . ALA B 1 135 ? 5.828 -21.531 6.426 1 98.56 135 ALA B CA 1
ATOM 3108 C C . ALA B 1 135 ? 4.59 -20.688 6.688 1 98.56 135 ALA B C 1
ATOM 3110 O O . ALA B 1 135 ? 3.623 -21.156 7.293 1 98.56 135 ALA B O 1
ATOM 3111 N N . THR B 1 136 ? 4.695 -19.406 6.281 1 98.31 136 THR B N 1
ATOM 3112 C CA . THR B 1 136 ? 3.594 -18.484 6.508 1 98.31 136 THR B CA 1
ATOM 3113 C C . THR B 1 136 ? 3.096 -17.906 5.188 1 98.31 136 THR B C 1
ATOM 3115 O O . THR B 1 136 ? 2.547 -16.797 5.156 1 98.31 136 THR B O 1
ATOM 3118 N N . LEU B 1 137 ? 3.275 -18.609 4.094 1 98.62 137 LEU B N 1
ATOM 3119 C CA . LEU B 1 137 ? 2.904 -18.109 2.773 1 98.62 137 LEU B CA 1
ATOM 3120 C C . LEU B 1 137 ? 1.393 -17.953 2.654 1 98.62 137 LEU B C 1
ATOM 3122 O O . LEU B 1 137 ? 0.638 -18.688 3.303 1 98.62 137 LEU B O 1
ATOM 3126 N N . SER B 1 138 ? 0.99 -16.938 1.884 1 98.75 138 SER B N 1
ATOM 3127 C CA . SER B 1 138 ? -0.371 -16.891 1.361 1 98.75 138 SER B CA 1
ATOM 3128 C C . SER B 1 138 ? -0.48 -17.625 0.029 1 98.75 138 SER B C 1
ATOM 3130 O O . SER B 1 138 ? 0.179 -17.25 -0.945 1 98.75 138 SER B O 1
ATOM 3132 N N . ILE B 1 139 ? -1.265 -18.656 -0.002 1 98.94 139 ILE B N 1
ATOM 3133 C CA . ILE B 1 139 ? -1.361 -19.516 -1.176 1 98.94 139 ILE B CA 1
ATOM 3134 C C . ILE B 1 139 ? -2.703 -19.281 -1.871 1 98.94 139 ILE B C 1
ATOM 3136 O O . ILE B 1 139 ? -3.762 -19.484 -1.27 1 98.94 139 ILE B O 1
ATOM 3140 N N . MET B 1 140 ? -2.699 -18.859 -3.111 1 98.88 140 MET B N 1
ATOM 3141 C CA . MET B 1 140 ? -3.863 -18.562 -3.938 1 98.88 140 MET B CA 1
ATOM 3142 C C . MET B 1 140 ? -4.156 -19.703 -4.906 1 98.88 140 MET B C 1
ATOM 3144 O O . MET B 1 140 ? -3.371 -19.969 -5.82 1 98.88 140 MET B O 1
ATOM 3148 N N . VAL B 1 141 ? -5.32 -20.297 -4.793 1 98.94 141 VAL B N 1
ATOM 3149 C CA . VAL B 1 141 ? -5.441 -21.578 -5.465 1 98.94 141 VAL B CA 1
ATOM 3150 C C . VAL B 1 141 ? -6.547 -21.516 -6.52 1 98.94 141 VAL B C 1
ATOM 3152 O O . VAL B 1 141 ? -7.676 -21.125 -6.215 1 98.94 141 VAL B O 1
ATOM 3155 N N . GLY B 1 142 ? -6.191 -21.812 -7.715 1 98.88 142 GLY B N 1
ATOM 3156 C CA . GLY B 1 142 ? -7.137 -22.094 -8.781 1 98.88 142 GLY B CA 1
ATOM 3157 C C . GLY B 1 142 ? -7.211 -23.578 -9.117 1 98.88 142 GLY B C 1
ATOM 3158 O O . GLY B 1 142 ? -6.191 -24.266 -9.133 1 98.88 142 GLY B O 1
ATOM 3159 N N . GLY B 1 143 ? -8.336 -24.125 -9.461 1 98.69 143 GLY B N 1
ATOM 3160 C CA . GLY B 1 143 ? -8.57 -25.531 -9.758 1 98.69 143 GLY B CA 1
ATOM 3161 C C . GLY B 1 143 ? -9.805 -26.078 -9.062 1 98.69 143 GLY B C 1
ATOM 3162 O O . GLY B 1 143 ? -10.602 -25.328 -8.508 1 98.69 143 GLY B O 1
ATOM 3163 N N . LYS B 1 144 ? -10 -27.391 -9.109 1 98.12 144 LYS B N 1
ATOM 3164 C CA . LYS B 1 144 ? -11.172 -28.047 -8.523 1 98.12 144 LYS B CA 1
ATOM 3165 C C . LYS B 1 144 ? -11.086 -28.062 -7 1 98.12 144 LYS B C 1
ATOM 3167 O O . LYS B 1 144 ? -10.047 -28.391 -6.434 1 98.12 144 LYS B O 1
ATOM 3172 N N . ALA B 1 145 ? -12.211 -27.75 -6.387 1 98.25 145 ALA B N 1
ATOM 3173 C CA . ALA B 1 145 ? -12.273 -27.672 -4.93 1 98.25 145 ALA B CA 1
ATOM 3174 C C . ALA B 1 145 ? -11.914 -29 -4.293 1 98.25 145 ALA B C 1
ATOM 3176 O O . ALA B 1 145 ? -11.25 -29.047 -3.258 1 98.25 145 ALA B O 1
ATOM 3177 N N . GLU B 1 146 ? -12.367 -30.062 -4.883 1 97.19 146 GLU B N 1
ATOM 3178 C CA . GLU B 1 146 ? -12.117 -31.391 -4.316 1 97.19 146 GLU B CA 1
ATOM 3179 C C . GLU B 1 146 ? -10.633 -31.734 -4.363 1 97.19 146 GLU B C 1
ATOM 3181 O O . GLU B 1 146 ? -10.125 -32.406 -3.471 1 97.19 146 GLU B O 1
ATOM 3186 N N . VAL B 1 147 ? -9.977 -31.328 -5.41 1 97.56 147 VAL B N 1
ATOM 3187 C CA . VAL B 1 147 ? -8.539 -31.578 -5.539 1 97.56 147 VAL B CA 1
ATOM 3188 C C . VAL B 1 147 ? -7.785 -30.75 -4.5 1 97.56 147 VAL B C 1
ATOM 3190 O O . VAL B 1 147 ? -6.828 -31.234 -3.893 1 97.56 147 VAL B O 1
ATOM 3193 N N . LEU B 1 148 ? -8.211 -29.5 -4.27 1 98.62 148 LEU B N 1
ATOM 3194 C CA . LEU B 1 148 ? -7.609 -28.672 -3.234 1 98.62 148 LEU B CA 1
ATOM 3195 C C . LEU B 1 148 ? -7.734 -29.328 -1.866 1 98.62 148 LEU B C 1
ATOM 3197 O O . LEU B 1 148 ? -6.785 -29.312 -1.076 1 98.62 148 LEU B O 1
ATOM 3201 N N . GLU B 1 149 ? -8.844 -29.844 -1.579 1 97.75 149 GLU B N 1
ATOM 3202 C CA . GLU B 1 149 ? -9.039 -30.469 -0.274 1 97.75 149 GLU B CA 1
ATOM 3203 C C . GLU B 1 149 ? -8.094 -31.656 -0.084 1 97.75 149 GLU B C 1
ATOM 3205 O O . GLU B 1 149 ? -7.586 -31.891 1.017 1 97.75 149 GLU B O 1
ATOM 3210 N N . ARG B 1 150 ? -7.844 -32.375 -1.155 1 95.81 150 ARG B N 1
ATOM 3211 C CA . ARG B 1 150 ? -6.891 -33.469 -1.097 1 95.81 150 ARG B CA 1
ATOM 3212 C C . ARG B 1 150 ? -5.477 -32.969 -0.84 1 95.81 150 ARG B C 1
ATOM 3214 O O . ARG B 1 150 ? -4.691 -33.625 -0.146 1 95.81 150 ARG B O 1
ATOM 3221 N N . ALA B 1 151 ? -5.172 -31.828 -1.374 1 98 151 ALA B N 1
ATOM 3222 C CA . ALA B 1 151 ? -3.816 -31.281 -1.318 1 98 151 ALA B CA 1
ATOM 3223 C C . ALA B 1 151 ? -3.613 -30.438 -0.064 1 98 151 ALA B C 1
ATOM 3225 O O . ALA B 1 151 ? -2.48 -30.125 0.305 1 98 151 ALA B O 1
ATOM 3226 N N . ARG B 1 152 ? -4.656 -30.031 0.615 1 98.56 152 ARG B N 1
ATOM 3227 C CA . ARG B 1 152 ? -4.664 -29 1.658 1 98.56 152 ARG B CA 1
ATOM 3228 C C . ARG B 1 152 ? -3.701 -29.375 2.785 1 98.56 152 ARG B C 1
ATOM 3230 O O . ARG B 1 152 ? -2.971 -28.516 3.283 1 98.56 152 ARG B O 1
ATOM 3237 N N . PRO B 1 153 ? -3.646 -30.656 3.23 1 98.56 153 PRO B N 1
ATOM 3238 C CA . PRO B 1 153 ? -2.719 -30.969 4.316 1 98.56 153 PRO B CA 1
ATOM 3239 C C . PRO B 1 153 ? -1.267 -30.656 3.965 1 98.56 153 PRO B C 1
ATOM 3241 O O . PRO B 1 153 ? -0.486 -30.266 4.836 1 98.56 153 PRO B O 1
ATOM 3244 N N . LEU B 1 154 ? -0.912 -30.828 2.703 1 98.81 154 LEU B N 1
ATOM 3245 C CA . LEU B 1 154 ? 0.446 -30.5 2.277 1 98.81 154 LEU B CA 1
ATOM 3246 C C . LEU B 1 154 ? 0.646 -29 2.191 1 98.81 154 LEU B C 1
ATOM 3248 O O . LEU B 1 154 ? 1.697 -28.484 2.58 1 98.81 154 LEU B O 1
ATOM 3252 N N . LEU B 1 155 ? -0.356 -28.25 1.693 1 98.94 155 LEU B N 1
ATOM 3253 C CA . LEU B 1 155 ? -0.267 -26.797 1.547 1 98.94 155 LEU B CA 1
ATOM 3254 C C . LEU B 1 155 ? -0.17 -26.125 2.91 1 98.94 155 LEU B C 1
ATOM 3256 O O . LEU B 1 155 ? 0.501 -25.094 3.051 1 98.94 155 LEU B O 1
ATOM 3260 N N . GLN B 1 156 ? -0.788 -26.703 3.936 1 98.88 156 GLN B N 1
ATOM 3261 C CA . GLN B 1 156 ? -0.794 -26.156 5.285 1 98.88 156 GLN B CA 1
ATOM 3262 C C . GLN B 1 156 ? 0.601 -26.188 5.902 1 98.88 156 GLN B C 1
ATOM 3264 O O . GLN B 1 156 ? 0.886 -25.469 6.855 1 98.88 156 GLN B O 1
ATOM 3269 N N . LEU B 1 157 ? 1.486 -27.031 5.371 1 98.81 157 LEU B N 1
ATOM 3270 C CA . LEU B 1 157 ? 2.865 -27.125 5.84 1 98.81 157 LEU B CA 1
ATOM 3271 C C . LEU B 1 157 ? 3.701 -25.969 5.297 1 98.81 157 LEU B C 1
ATOM 3273 O O . LEU B 1 157 ? 4.812 -25.719 5.773 1 98.81 157 LEU B O 1
ATOM 3277 N N . LEU B 1 158 ? 3.133 -25.219 4.301 1 98.81 158 LEU B N 1
ATOM 3278 C CA . LEU B 1 158 ? 3.91 -24.234 3.564 1 98.81 158 LEU B CA 1
ATOM 3279 C C . LEU B 1 158 ? 3.363 -22.828 3.797 1 98.81 158 LEU B C 1
ATOM 3281 O O . LEU B 1 158 ? 4.074 -21.844 3.6 1 98.81 158 LEU B O 1
ATOM 3285 N N . GLY B 1 159 ? 2.129 -22.75 4.098 1 98.56 159 GLY B N 1
ATOM 3286 C CA . GLY B 1 159 ? 1.487 -21.453 4.246 1 98.56 159 GLY B CA 1
ATOM 3287 C C . GLY B 1 159 ? 0.408 -21.438 5.309 1 98.56 159 GLY B C 1
ATOM 3288 O O . GLY B 1 159 ? -0.034 -22.5 5.766 1 98.56 159 GLY B O 1
ATOM 3289 N N . THR B 1 160 ? 0.004 -20.219 5.734 1 98.12 160 THR B N 1
ATOM 3290 C CA . THR B 1 160 ? -1.002 -20.047 6.777 1 98.12 160 THR B CA 1
ATOM 3291 C C . THR B 1 160 ? -2.342 -19.641 6.176 1 98.12 160 THR B C 1
ATOM 3293 O O . THR B 1 160 ? -3.387 -19.781 6.816 1 98.12 160 THR B O 1
ATOM 3296 N N . THR B 1 161 ? -2.305 -19.094 4.996 1 98.19 161 THR B N 1
ATOM 3297 C CA . THR B 1 161 ? -3.523 -18.719 4.289 1 98.19 161 THR B CA 1
ATOM 3298 C C . THR B 1 161 ? -3.635 -19.469 2.965 1 98.19 161 THR B C 1
ATOM 3300 O O . THR B 1 161 ? -2.762 -19.344 2.104 1 98.19 161 THR B O 1
ATOM 3303 N N . ILE B 1 162 ? -4.633 -20.266 2.834 1 98.88 162 ILE B N 1
ATOM 3304 C CA . ILE B 1 162 ? -4.93 -21.016 1.62 1 98.88 162 ILE B CA 1
ATOM 3305 C C . ILE B 1 162 ? -6.328 -20.641 1.118 1 98.88 162 ILE B C 1
ATOM 3307 O O . ILE B 1 162 ? -7.332 -21.016 1.734 1 98.88 162 ILE B O 1
ATOM 3311 N N . THR B 1 163 ? -6.406 -19.953 0.041 1 98.81 163 THR B N 1
ATOM 3312 C CA . THR B 1 163 ? -7.684 -19.453 -0.447 1 98.81 163 THR B CA 1
ATOM 3313 C C . THR B 1 163 ? -8.016 -20.047 -1.812 1 98.81 163 THR B C 1
ATOM 3315 O O . THR B 1 163 ? -7.23 -19.922 -2.756 1 98.81 163 THR B O 1
ATOM 3318 N N . HIS B 1 164 ? -9.133 -20.734 -1.884 1 98.88 164 HIS B N 1
ATOM 3319 C CA . HIS B 1 164 ? -9.656 -21.172 -3.176 1 98.88 164 HIS B CA 1
ATOM 3320 C C . HIS B 1 164 ? -10.273 -20 -3.939 1 98.88 164 HIS B C 1
ATOM 3322 O O . HIS B 1 164 ? -11.305 -19.453 -3.525 1 98.88 164 HIS B O 1
ATOM 3328 N N . ILE B 1 165 ? -9.68 -19.625 -5.07 1 98.75 165 ILE B N 1
ATOM 3329 C CA . ILE B 1 165 ? -10.094 -18.453 -5.82 1 98.75 165 ILE B CA 1
ATOM 3330 C C . ILE B 1 165 ? -11.195 -18.828 -6.805 1 98.75 165 ILE B C 1
ATOM 3332 O O . ILE B 1 165 ? -12.156 -18.078 -6.992 1 98.75 165 ILE B O 1
ATOM 3336 N N . GLY B 1 166 ? -11.008 -19.938 -7.449 1 98.62 166 GLY B N 1
ATOM 3337 C CA . GLY B 1 166 ? -11.898 -20.406 -8.5 1 98.62 166 GLY B CA 1
ATOM 3338 C C . GLY B 1 166 ? -11.312 -21.562 -9.305 1 98.62 166 GLY B C 1
ATOM 3339 O O . GLY B 1 166 ? -10.523 -22.344 -8.781 1 98.62 166 GLY B O 1
ATOM 3340 N N . GLY B 1 167 ? -11.812 -21.734 -10.539 1 98.5 167 GLY B N 1
ATOM 3341 C CA . GLY B 1 167 ? -11.32 -22.797 -11.406 1 98.5 167 GLY B CA 1
ATOM 3342 C C . GLY B 1 167 ? -9.883 -22.594 -11.844 1 98.5 167 GLY B C 1
ATOM 3343 O O . GLY B 1 167 ? -9.203 -21.688 -11.352 1 98.5 167 GLY B O 1
ATOM 3344 N N . HIS B 1 168 ? -9.414 -23.422 -12.773 1 98.69 168 HIS B N 1
ATOM 3345 C CA . HIS B 1 168 ? -8.039 -23.344 -13.258 1 98.69 168 HIS B CA 1
ATOM 3346 C C . HIS B 1 168 ? -7.727 -21.938 -13.758 1 98.69 168 HIS B C 1
ATOM 3348 O O . HIS B 1 168 ? -8.523 -21.328 -14.484 1 98.69 168 HIS B O 1
ATOM 3354 N N . GLY B 1 169 ? -6.59 -21.422 -13.367 1 98.62 169 GLY B N 1
ATOM 3355 C CA . GLY B 1 169 ? -6.16 -20.094 -13.781 1 98.62 169 GLY B CA 1
ATOM 3356 C C . GLY B 1 169 ? -6.508 -19.016 -12.773 1 98.62 169 GLY B C 1
ATOM 3357 O O . GLY B 1 169 ? -5.867 -17.969 -12.734 1 98.62 169 GLY B O 1
ATOM 3358 N N . ALA B 1 170 ? -7.457 -19.234 -11.906 1 98.75 170 ALA B N 1
ATOM 3359 C CA . ALA B 1 170 ? -7.918 -18.219 -10.961 1 98.75 170 ALA B CA 1
ATOM 3360 C C . ALA B 1 170 ? -6.84 -17.891 -9.938 1 98.75 170 ALA B C 1
ATOM 3362 O O . ALA B 1 170 ? -6.727 -16.75 -9.492 1 98.75 170 ALA B O 1
ATOM 3363 N N . GLY B 1 171 ? -6.074 -18.875 -9.516 1 98.88 171 GLY B N 1
ATOM 3364 C CA . GLY B 1 171 ? -4.941 -18.578 -8.641 1 98.88 171 GLY B CA 1
ATOM 3365 C C . GLY B 1 171 ? -3.953 -17.609 -9.258 1 98.88 171 GLY B C 1
ATOM 3366 O O . GLY B 1 171 ? -3.471 -16.703 -8.578 1 98.88 171 GLY B O 1
ATOM 3367 N N . GLN B 1 172 ? -3.705 -17.797 -10.5 1 98.88 172 GLN B N 1
ATOM 3368 C CA . GLN B 1 172 ? -2.783 -16.922 -11.211 1 98.88 172 GLN B CA 1
ATOM 3369 C C . GLN B 1 172 ? -3.377 -15.516 -11.383 1 98.88 172 GLN B C 1
ATOM 3371 O O . GLN B 1 172 ? -2.652 -14.523 -11.359 1 98.88 172 GLN B O 1
ATOM 3376 N N . VAL B 1 173 ? -4.684 -15.43 -11.602 1 98.69 173 VAL B N 1
ATOM 3377 C CA . VAL B 1 173 ? -5.336 -14.133 -11.664 1 98.69 173 VAL B CA 1
ATOM 3378 C C . VAL B 1 173 ? -5.152 -13.398 -10.336 1 98.69 173 VAL B C 1
ATOM 3380 O O . VAL B 1 173 ? -4.812 -12.211 -10.312 1 98.69 173 VAL B O 1
ATOM 3383 N N . ALA B 1 174 ? -5.371 -14.125 -9.227 1 98.88 174 ALA B N 1
ATOM 3384 C CA . ALA B 1 174 ? -5.18 -13.523 -7.902 1 98.88 174 ALA B CA 1
ATOM 3385 C C . ALA B 1 174 ? -3.738 -13.07 -7.711 1 98.88 174 ALA B C 1
ATOM 3387 O O . ALA B 1 174 ? -3.486 -11.992 -7.168 1 98.88 174 ALA B O 1
ATOM 3388 N N . LYS B 1 175 ? -2.805 -13.883 -8.133 1 98.88 175 LYS B N 1
ATOM 3389 C CA . LYS B 1 175 ? -1.395 -13.523 -8.016 1 98.88 175 LYS B CA 1
ATOM 3390 C C . LYS B 1 175 ? -1.078 -12.273 -8.836 1 98.88 175 LYS B C 1
ATOM 3392 O O . LYS B 1 175 ? -0.3 -11.422 -8.406 1 98.88 175 LYS B O 1
ATOM 3397 N N . ALA B 1 176 ? -1.615 -12.234 -10.062 1 98.75 176 ALA B N 1
ATOM 3398 C CA . ALA B 1 176 ? -1.44 -11.039 -10.875 1 98.75 176 ALA B CA 1
ATOM 3399 C C . ALA B 1 176 ? -1.933 -9.797 -10.133 1 98.75 176 ALA B C 1
ATOM 3401 O O . ALA B 1 176 ? -1.27 -8.758 -10.141 1 98.75 176 ALA B O 1
ATOM 3402 N N . CYS B 1 177 ? -3.115 -9.898 -9.539 1 98.88 177 CYS B N 1
ATOM 3403 C CA . CYS B 1 177 ? -3.66 -8.789 -8.758 1 98.88 177 CYS B CA 1
ATOM 3404 C C . CYS B 1 177 ? -2.721 -8.414 -7.621 1 98.88 177 CYS B C 1
ATOM 3406 O O . CYS B 1 177 ? -2.506 -7.23 -7.352 1 98.88 177 CYS B O 1
ATOM 3408 N N . ASN B 1 178 ? -2.176 -9.438 -6.945 1 98.88 178 ASN B N 1
ATOM 3409 C CA . ASN B 1 178 ? -1.184 -9.203 -5.902 1 98.88 178 ASN B CA 1
ATOM 3410 C C . ASN B 1 178 ? -0.009 -8.375 -6.414 1 98.88 178 ASN B C 1
ATOM 3412 O O . ASN B 1 178 ? 0.423 -7.43 -5.758 1 98.88 178 ASN B O 1
ATOM 3416 N N . GLN B 1 179 ? 0.495 -8.75 -7.547 1 98.75 179 GLN B N 1
ATOM 3417 C CA . GLN B 1 179 ? 1.657 -8.078 -8.125 1 98.75 179 GLN B CA 1
ATOM 3418 C C . GLN B 1 179 ? 1.318 -6.648 -8.539 1 98.75 179 GLN B C 1
ATOM 3420 O O . GLN B 1 179 ? 2.135 -5.742 -8.375 1 98.75 179 GLN B O 1
ATOM 3425 N N . ILE B 1 180 ? 0.094 -6.434 -9.117 1 98.88 180 ILE B N 1
ATOM 3426 C CA . ILE B 1 180 ? -0.363 -5.105 -9.5 1 98.88 180 ILE B CA 1
ATOM 3427 C C . ILE B 1 180 ? -0.343 -4.18 -8.281 1 98.88 180 ILE B C 1
ATOM 3429 O O . ILE B 1 180 ? 0.29 -3.123 -8.312 1 98.88 180 ILE B O 1
ATOM 3433 N N . VAL B 1 181 ? -0.977 -4.605 -7.199 1 98.94 181 VAL B N 1
ATOM 3434 C CA . VAL B 1 181 ? -1.095 -3.789 -5.996 1 98.94 181 VAL B CA 1
ATOM 3435 C C . VAL B 1 181 ? 0.288 -3.559 -5.391 1 98.94 181 VAL B C 1
ATOM 3437 O O . VAL B 1 181 ? 0.637 -2.428 -5.039 1 98.94 181 VAL B O 1
ATOM 3440 N N . GLN B 1 182 ? 1.058 -4.594 -5.355 1 98.75 182 GLN B N 1
ATOM 3441 C CA . GLN B 1 182 ? 2.371 -4.566 -4.723 1 98.75 182 GLN B CA 1
ATOM 3442 C C . GLN B 1 182 ? 3.301 -3.578 -5.426 1 98.75 182 GLN B C 1
ATOM 3444 O O . GLN B 1 182 ? 3.873 -2.693 -4.785 1 98.75 182 GLN B O 1
ATOM 3449 N N . VAL B 1 183 ? 3.439 -3.67 -6.676 1 98.94 183 VAL B N 1
ATOM 3450 C CA . VAL B 1 183 ? 4.48 -2.943 -7.395 1 98.94 183 VAL B CA 1
ATOM 3451 C C . VAL B 1 183 ? 4.055 -1.488 -7.586 1 98.94 183 VAL B C 1
ATOM 3453 O O . VAL B 1 183 ? 4.887 -0.581 -7.543 1 98.94 183 VAL B O 1
ATOM 3456 N N . ILE B 1 184 ? 2.74 -1.228 -7.805 1 98.94 184 ILE B N 1
ATOM 3457 C CA . ILE B 1 184 ? 2.262 0.148 -7.887 1 98.94 184 ILE B CA 1
ATOM 3458 C C . ILE B 1 184 ? 2.488 0.854 -6.551 1 98.94 184 ILE B C 1
ATOM 3460 O O . ILE B 1 184 ? 2.867 2.027 -6.52 1 98.94 184 ILE B O 1
ATOM 3464 N N . ASN B 1 185 ? 2.264 0.138 -5.449 1 98.94 185 ASN B N 1
ATOM 3465 C CA . ASN B 1 185 ? 2.562 0.693 -4.137 1 98.94 185 ASN B CA 1
ATOM 3466 C C . ASN B 1 185 ? 4.043 1.035 -3.992 1 98.94 185 ASN B C 1
ATOM 3468 O O . ASN B 1 185 ? 4.391 2.088 -3.455 1 98.94 185 ASN B O 1
ATOM 3472 N N . ILE B 1 186 ? 4.973 0.169 -4.473 1 98.94 186 ILE B N 1
ATOM 3473 C CA . ILE B 1 186 ? 6.41 0.418 -4.414 1 98.94 186 ILE B CA 1
ATOM 3474 C C . ILE B 1 186 ? 6.742 1.702 -5.172 1 98.94 186 ILE B C 1
ATOM 3476 O O . ILE B 1 186 ? 7.551 2.512 -4.707 1 98.94 186 ILE B O 1
ATOM 3480 N N . GLN B 1 187 ? 6.129 1.868 -6.344 1 98.94 187 GLN B N 1
ATOM 3481 C CA . GLN B 1 187 ? 6.324 3.09 -7.117 1 98.94 187 GLN B CA 1
ATOM 3482 C C . GLN B 1 187 ? 5.906 4.32 -6.316 1 98.94 187 GLN B C 1
ATOM 3484 O O . GLN B 1 187 ? 6.598 5.34 -6.328 1 98.94 187 GLN B O 1
ATOM 3489 N N . GLY B 1 188 ? 4.695 4.25 -5.66 1 98.94 188 GLY B N 1
ATOM 3490 C CA . GLY B 1 188 ? 4.254 5.352 -4.816 1 98.94 188 GLY B CA 1
ATOM 3491 C C . GLY B 1 188 ? 5.223 5.668 -3.695 1 98.94 188 GLY B C 1
ATOM 3492 O O . GLY B 1 188 ? 5.492 6.84 -3.414 1 98.94 188 GLY B O 1
ATOM 3493 N N . ILE B 1 189 ? 5.754 4.648 -3.051 1 98.94 189 ILE B N 1
ATOM 3494 C CA . ILE B 1 189 ? 6.734 4.809 -1.979 1 98.94 189 ILE B CA 1
ATOM 3495 C C . ILE B 1 189 ? 7.988 5.488 -2.523 1 98.94 189 ILE B C 1
ATOM 3497 O O . ILE B 1 189 ? 8.516 6.414 -1.904 1 98.94 189 ILE B O 1
ATOM 3501 N N . ALA B 1 190 ? 8.445 5.059 -3.682 1 98.94 190 ALA B N 1
ATOM 3502 C CA . ALA B 1 190 ? 9.633 5.648 -4.301 1 98.94 190 ALA B CA 1
ATOM 3503 C C . ALA B 1 190 ? 9.422 7.137 -4.574 1 98.94 190 ALA B C 1
ATOM 3505 O O . ALA B 1 190 ? 10.32 7.949 -4.324 1 98.94 190 ALA B O 1
ATOM 3506 N N . GLU B 1 191 ? 8.281 7.48 -5.098 1 98.88 191 GLU B N 1
ATOM 3507 C CA . GLU B 1 191 ? 8.008 8.883 -5.383 1 98.88 191 GLU B CA 1
ATOM 3508 C C . GLU B 1 191 ? 7.926 9.703 -4.098 1 98.88 191 GLU B C 1
ATOM 3510 O O . GLU B 1 191 ? 8.359 10.859 -4.062 1 98.88 191 GLU B O 1
ATOM 3515 N N . ALA B 1 192 ? 7.352 9.109 -3.051 1 98.88 192 ALA B N 1
ATOM 3516 C CA . ALA B 1 192 ? 7.301 9.797 -1.763 1 98.88 192 ALA B CA 1
ATOM 3517 C C . ALA B 1 192 ? 8.703 10.07 -1.232 1 98.88 192 ALA B C 1
ATOM 3519 O O . ALA B 1 192 ? 8.977 11.148 -0.703 1 98.88 192 ALA B O 1
ATOM 3520 N N . MET B 1 193 ? 9.602 9.086 -1.361 1 98.62 193 MET B N 1
ATOM 3521 C CA . MET B 1 193 ? 10.977 9.258 -0.903 1 98.62 193 MET B CA 1
ATOM 3522 C C . MET B 1 193 ? 11.688 10.336 -1.713 1 98.62 193 MET B C 1
ATOM 3524 O O . MET B 1 193 ? 12.43 11.148 -1.156 1 98.62 193 MET B O 1
ATOM 3528 N N . LEU B 1 194 ? 11.469 10.289 -3.031 1 98.44 194 LEU B N 1
ATOM 3529 C CA . LEU B 1 194 ? 12.016 11.344 -3.883 1 98.44 194 LEU B CA 1
ATOM 3530 C C . LEU B 1 194 ? 11.523 12.719 -3.438 1 98.44 194 LEU B C 1
ATOM 3532 O O . LEU B 1 194 ? 12.305 13.656 -3.326 1 98.44 194 LEU B O 1
ATOM 3536 N N . PHE B 1 195 ? 10.258 12.844 -3.17 1 98.62 195 PHE B N 1
ATOM 3537 C CA . PHE B 1 195 ? 9.617 14.086 -2.756 1 98.62 195 PHE B CA 1
ATOM 3538 C C . PHE B 1 195 ? 10.188 14.578 -1.431 1 98.62 195 PHE B C 1
ATOM 3540 O O . PHE B 1 195 ? 10.523 15.75 -1.291 1 98.62 195 PHE B O 1
ATOM 3547 N N . ALA B 1 196 ? 10.227 13.656 -0.475 1 98.25 196 ALA B N 1
ATOM 3548 C CA . ALA B 1 196 ? 10.75 13.984 0.845 1 98.25 196 ALA B CA 1
ATOM 3549 C C . ALA B 1 196 ? 12.164 14.555 0.745 1 98.25 196 ALA B C 1
ATOM 3551 O O . ALA B 1 196 ? 12.469 15.602 1.322 1 98.25 196 ALA B O 1
ATOM 3552 N N . ARG B 1 197 ? 13.031 13.906 -0.01 1 97.06 197 ARG B N 1
ATOM 3553 C CA . ARG B 1 197 ? 14.414 14.328 -0.161 1 97.06 197 ARG B CA 1
ATOM 3554 C C . ARG B 1 197 ? 14.492 15.695 -0.844 1 97.06 197 ARG B C 1
ATOM 3556 O O . ARG B 1 197 ? 15.305 16.547 -0.458 1 97.06 197 ARG B O 1
ATOM 3563 N N . ALA B 1 198 ? 13.656 15.844 -1.844 1 96.75 198 ALA B N 1
ATOM 3564 C CA . ALA B 1 198 ? 13.648 17.109 -2.57 1 96.75 198 ALA B CA 1
ATOM 3565 C C . ALA B 1 198 ? 13.25 18.266 -1.655 1 96.75 198 ALA B C 1
ATOM 3567 O O . ALA B 1 198 ? 13.617 19.422 -1.903 1 96.75 198 ALA B O 1
ATOM 3568 N N . GLN B 1 199 ? 12.516 17.969 -0.605 1 96.19 199 GLN B N 1
ATOM 3569 C CA . GLN B 1 199 ? 12.047 18.969 0.342 1 96.19 199 GLN B CA 1
ATOM 3570 C C . GLN B 1 199 ? 12.992 19.078 1.536 1 96.19 199 GLN B C 1
ATOM 3572 O O . GLN B 1 199 ? 12.68 19.766 2.514 1 96.19 199 GLN B O 1
ATOM 3577 N N . GLY B 1 200 ? 14.07 18.359 1.524 1 95.94 200 GLY B N 1
ATOM 3578 C CA . GLY B 1 200 ? 15.078 18.422 2.57 1 95.94 200 GLY B CA 1
ATOM 3579 C C . GLY B 1 200 ? 14.664 17.719 3.848 1 95.94 200 GLY B C 1
ATOM 3580 O O . GLY B 1 200 ? 15.148 18.047 4.93 1 95.94 200 GLY B O 1
ATOM 3581 N N . THR B 1 201 ? 13.758 16.875 3.754 1 97.38 201 THR B N 1
ATOM 3582 C CA . THR B 1 201 ? 13.305 16.109 4.91 1 97.38 201 THR B CA 1
ATOM 3583 C C . THR B 1 201 ? 13.93 14.719 4.922 1 97.38 201 THR B C 1
ATOM 3585 O O . THR B 1 201 ? 14.141 14.109 3.869 1 97.38 201 THR B O 1
ATOM 3588 N N . ASP B 1 202 ? 14.234 14.172 6.09 1 97.75 202 ASP B N 1
ATOM 3589 C CA . ASP B 1 202 ? 14.844 12.859 6.262 1 97.75 202 ASP B CA 1
ATOM 3590 C C . ASP B 1 202 ? 13.852 11.75 5.93 1 97.75 202 ASP B C 1
ATOM 3592 O O . ASP B 1 202 ? 12.883 11.531 6.66 1 97.75 202 ASP B O 1
ATOM 3596 N N . PRO B 1 203 ? 14.211 10.984 4.906 1 98.25 203 PRO B N 1
ATOM 3597 C CA . PRO B 1 203 ? 13.273 9.93 4.52 1 98.25 203 PRO B CA 1
ATOM 3598 C C . PRO B 1 203 ? 13.016 8.93 5.641 1 98.25 203 PRO B C 1
ATOM 3600 O O . PRO B 1 203 ? 11.906 8.398 5.762 1 98.25 203 PRO B O 1
ATOM 3603 N N . SER B 1 204 ? 14.008 8.656 6.441 1 98.38 204 SER B N 1
ATOM 3604 C CA . SER B 1 204 ? 13.836 7.688 7.52 1 98.38 204 SER B CA 1
ATOM 3605 C C . SER B 1 204 ? 12.828 8.18 8.555 1 98.38 204 SER B C 1
ATOM 3607 O O . SER B 1 204 ? 12.055 7.391 9.102 1 98.38 204 SER B O 1
ATOM 3609 N N . ARG B 1 205 ? 12.805 9.469 8.836 1 98 205 ARG B N 1
ATOM 3610 C CA . ARG B 1 205 ? 11.836 10.047 9.758 1 98 205 ARG B CA 1
ATOM 3611 C C . ARG B 1 205 ? 10.438 10.047 9.156 1 98 205 ARG B C 1
ATOM 3613 O O . ARG B 1 205 ? 9.453 9.805 9.859 1 98 205 ARG B O 1
ATOM 3620 N N . VAL B 1 206 ? 10.43 10.312 7.875 1 98.75 206 VAL B N 1
ATOM 3621 C CA . VAL B 1 206 ? 9.148 10.281 7.168 1 98.75 206 VAL 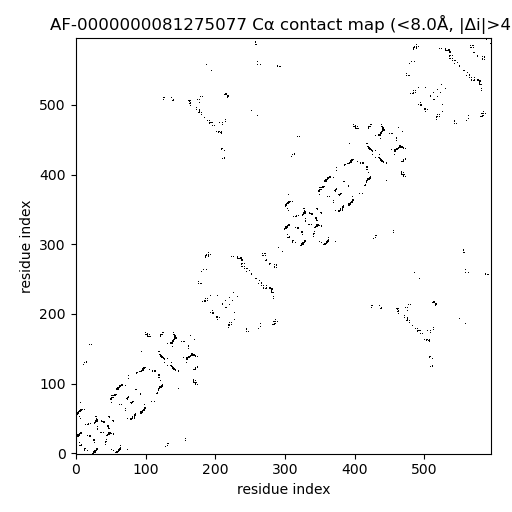B CA 1
ATOM 3622 C C . VAL B 1 206 ? 8.547 8.875 7.258 1 98.75 206 VAL B C 1
ATOM 3624 O O . VAL B 1 206 ? 7.379 8.719 7.613 1 98.75 206 VAL B O 1
ATOM 3627 N N . LEU B 1 207 ? 9.383 7.863 7 1 98.81 207 LEU B N 1
ATOM 3628 C CA . LEU B 1 207 ? 8.906 6.48 7.035 1 98.81 207 LEU B CA 1
ATOM 3629 C C . LEU B 1 207 ? 8.398 6.117 8.422 1 98.81 207 LEU B C 1
ATOM 3631 O O . LEU B 1 207 ? 7.363 5.461 8.555 1 98.81 207 LEU B O 1
ATOM 3635 N N . ALA B 1 208 ? 9.094 6.543 9.43 1 98.19 208 ALA B N 1
ATOM 3636 C CA . ALA B 1 208 ? 8.703 6.254 10.805 1 98.19 208 ALA B CA 1
ATOM 3637 C C . ALA B 1 208 ? 7.344 6.867 11.133 1 98.19 208 ALA B C 1
ATOM 3639 O O . ALA B 1 208 ? 6.562 6.297 11.891 1 98.19 208 ALA B O 1
ATOM 3640 N N . ALA B 1 209 ? 7.059 7.965 10.555 1 98.44 209 ALA B N 1
ATOM 3641 C CA . ALA B 1 209 ? 5.832 8.695 10.852 1 98.44 209 ALA B CA 1
ATOM 3642 C C . ALA B 1 209 ? 4.645 8.109 10.094 1 98.44 209 ALA B C 1
ATOM 3644 O O . ALA B 1 209 ? 3.541 8.016 10.633 1 98.44 209 ALA B O 1
ATOM 3645 N N . ILE B 1 210 ? 4.863 7.711 8.812 1 98.75 210 ILE B N 1
ATOM 3646 C CA . ILE B 1 210 ? 3.711 7.391 7.98 1 98.75 210 ILE B CA 1
ATOM 3647 C C . ILE B 1 210 ? 3.41 5.895 8.07 1 98.75 210 ILE B C 1
ATOM 3649 O O . ILE B 1 210 ? 2.283 5.465 7.812 1 98.75 210 ILE B O 1
ATOM 3653 N N . GLY B 1 211 ? 4.367 5.098 8.5 1 98.44 211 GLY B N 1
ATOM 3654 C CA . GLY B 1 211 ? 4.227 3.652 8.602 1 98.44 211 GLY B CA 1
ATOM 3655 C C . GLY B 1 211 ? 3.041 3.223 9.445 1 98.44 211 GLY B C 1
ATOM 3656 O O . GLY B 1 211 ? 2.217 2.422 9 1 98.44 211 GLY B O 1
ATOM 3657 N N . PRO B 1 212 ? 2.893 3.848 10.617 1 97.19 212 PRO B N 1
ATOM 3658 C CA . PRO B 1 212 ? 1.787 3.449 11.492 1 97.19 212 PRO B CA 1
ATOM 3659 C C . PRO B 1 212 ? 0.443 4.016 11.039 1 97.19 212 PRO B C 1
ATOM 3661 O O . PRO B 1 212 ? -0.603 3.625 11.562 1 97.19 212 PRO B O 1
ATOM 3664 N N . GLY B 1 213 ? 0.443 4.895 10.109 1 97.44 213 GLY B N 1
ATOM 3665 C CA . GLY B 1 213 ? -0.777 5.516 9.617 1 97.44 213 GLY B CA 1
ATOM 3666 C C . GLY B 1 213 ? -1.351 4.832 8.391 1 97.44 213 GLY B C 1
ATOM 3667 O O . GLY B 1 213 ? -1.164 3.627 8.203 1 97.44 213 GLY B O 1
ATOM 3668 N N . PHE B 1 214 ? -2.047 5.586 7.566 1 98.12 214 PHE B N 1
ATOM 3669 C CA . PHE B 1 214 ? -2.822 5.039 6.457 1 98.12 214 PHE B CA 1
ATOM 3670 C C . PHE B 1 214 ? -1.911 4.66 5.297 1 98.12 214 PHE B C 1
ATOM 3672 O O . PHE B 1 214 ? -2.316 3.92 4.398 1 98.12 214 PHE B O 1
ATOM 3679 N N . ALA B 1 215 ? -0.668 5.129 5.312 1 98.69 215 ALA B N 1
ATOM 3680 C CA . ALA B 1 215 ? 0.281 4.746 4.273 1 98.69 215 ALA B CA 1
ATOM 3681 C C . ALA B 1 215 ? 0.888 3.375 4.562 1 98.69 215 ALA B C 1
ATOM 3683 O O . ALA B 1 215 ? 1.567 2.797 3.713 1 98.69 215 ALA B O 1
ATOM 3684 N N . GLY B 1 216 ? 0.614 2.85 5.746 1 98.69 216 GLY B N 1
ATOM 3685 C CA . GLY B 1 216 ? 1.219 1.599 6.172 1 98.69 216 GLY B CA 1
ATOM 3686 C C . GLY B 1 216 ? 0.899 0.435 5.254 1 98.69 216 GLY B C 1
ATOM 3687 O O . GLY B 1 216 ? -0.241 0.283 4.812 1 98.69 216 GLY B O 1
ATOM 3688 N N . SER B 1 217 ? 1.924 -0.352 4.953 1 98.81 217 SER B N 1
ATOM 3689 C CA . SER B 1 217 ? 1.822 -1.54 4.113 1 98.81 217 SER B CA 1
ATOM 3690 C C . SER B 1 217 ? 3.035 -2.447 4.285 1 98.81 217 SER B C 1
A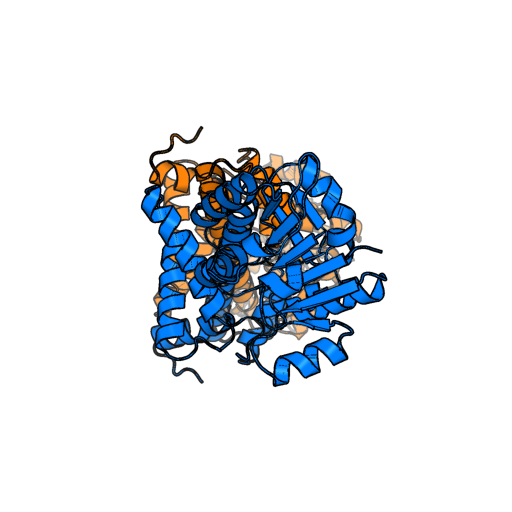TOM 3692 O O . SER B 1 217 ? 4.059 -2.025 4.832 1 98.81 217 SER B O 1
ATOM 3694 N N . ARG B 1 218 ? 2.881 -3.691 3.828 1 98.31 218 ARG B N 1
ATOM 3695 C CA . ARG B 1 218 ? 4.027 -4.59 3.814 1 98.31 218 ARG B CA 1
ATOM 3696 C C . ARG B 1 218 ? 5.152 -4.027 2.949 1 98.31 218 ARG B C 1
ATOM 3698 O O . ARG B 1 218 ? 6.324 -4.09 3.328 1 98.31 218 ARG B O 1
ATOM 3705 N N . MET B 1 219 ? 4.797 -3.424 1.825 1 98.62 219 MET B N 1
ATOM 3706 C CA . MET B 1 219 ? 5.805 -2.893 0.912 1 98.62 219 MET B CA 1
ATOM 3707 C C . MET B 1 219 ? 6.5 -1.675 1.516 1 98.62 219 MET B C 1
ATOM 3709 O O . MET B 1 219 ? 7.695 -1.464 1.298 1 98.62 219 MET B O 1
ATOM 3713 N N . LEU B 1 220 ? 5.746 -0.851 2.217 1 98.88 220 LEU B N 1
ATOM 3714 C CA . LEU B 1 220 ? 6.398 0.278 2.875 1 98.88 220 LEU B CA 1
ATOM 3715 C C . LEU B 1 220 ? 7.449 -0.205 3.871 1 98.88 220 LEU B C 1
ATOM 3717 O O . LEU B 1 220 ? 8.547 0.345 3.932 1 98.88 220 LEU B O 1
ATOM 3721 N N . ASP B 1 221 ? 7.094 -1.231 4.621 1 98.25 221 ASP B N 1
ATOM 3722 C CA . ASP B 1 221 ? 7.988 -1.774 5.641 1 98.25 221 ASP B CA 1
ATOM 3723 C C . ASP B 1 221 ? 9.242 -2.377 5.008 1 98.25 221 ASP B C 1
ATOM 3725 O O . ASP B 1 221 ? 10.336 -2.275 5.566 1 98.25 221 ASP B O 1
ATOM 3729 N N . MET B 1 222 ? 9.078 -2.955 3.883 1 97.75 222 MET B N 1
ATOM 3730 C CA . MET B 1 222 ? 10.18 -3.711 3.289 1 97.75 222 MET B CA 1
ATOM 3731 C C . MET B 1 222 ? 11.023 -2.822 2.377 1 97.75 222 MET B C 1
ATOM 3733 O O . MET B 1 222 ? 12.25 -2.875 2.412 1 97.75 222 MET B O 1
ATOM 3737 N N . MET B 1 223 ? 10.352 -1.974 1.593 1 98.56 223 MET B N 1
ATOM 3738 C CA . MET B 1 223 ? 11.047 -1.227 0.546 1 98.56 223 MET B CA 1
ATOM 3739 C C . MET B 1 223 ? 11.469 0.151 1.049 1 98.56 223 MET B C 1
ATOM 3741 O O . MET B 1 223 ? 12.469 0.704 0.591 1 98.56 223 MET B O 1
ATOM 3745 N N . GLY B 1 224 ? 10.695 0.736 1.941 1 98.69 224 GLY B N 1
ATOM 3746 C CA . GLY B 1 224 ? 10.969 2.072 2.443 1 98.69 224 GLY B CA 1
ATOM 3747 C C . GLY B 1 224 ? 12.375 2.227 2.998 1 98.69 224 GLY B C 1
ATOM 3748 O O . GLY B 1 224 ? 13.148 3.064 2.525 1 98.69 224 GLY B O 1
ATOM 3749 N N . PRO B 1 225 ? 12.734 1.411 3.994 1 98.62 225 PRO B N 1
ATOM 3750 C CA . PRO B 1 225 ? 14.078 1.51 4.574 1 98.62 225 PRO B CA 1
ATOM 3751 C C . PRO B 1 225 ? 15.18 1.297 3.545 1 98.62 225 PRO B C 1
ATOM 3753 O O . PRO B 1 225 ? 16.234 1.949 3.611 1 98.62 225 PRO B O 1
ATOM 3756 N N . LYS B 1 226 ? 14.961 0.391 2.562 1 98.56 226 LYS B N 1
ATOM 3757 C CA . LYS B 1 226 ? 15.945 0.187 1.503 1 98.56 226 LYS B CA 1
ATOM 3758 C C . LYS B 1 226 ? 16.172 1.473 0.715 1 98.56 226 LYS B C 1
ATOM 3760 O O . LYS B 1 226 ? 17.312 1.821 0.408 1 98.56 226 LYS B O 1
ATOM 3765 N N . MET B 1 227 ? 15.117 2.131 0.374 1 98.62 227 MET B N 1
ATOM 3766 C CA . MET B 1 227 ? 15.203 3.389 -0.363 1 98.62 227 MET B CA 1
ATOM 3767 C C . MET B 1 227 ? 15.875 4.469 0.482 1 98.62 227 MET B C 1
ATOM 3769 O O . MET B 1 227 ? 16.734 5.199 -0.006 1 98.62 227 MET B O 1
ATOM 3773 N N . ALA B 1 228 ? 15.445 4.547 1.76 1 98.38 228 ALA B N 1
ATOM 3774 C CA . ALA B 1 228 ? 15.992 5.566 2.65 1 98.38 228 ALA B CA 1
ATOM 3775 C C . ALA B 1 228 ? 17.5 5.375 2.852 1 98.38 228 ALA B C 1
ATOM 3777 O O . ALA B 1 228 ? 18.25 6.348 2.879 1 98.38 228 ALA B O 1
ATOM 3778 N N . GLU B 1 229 ? 17.938 4.109 2.93 1 97.75 229 GLU B N 1
ATOM 3779 C CA . GLU B 1 229 ? 19.344 3.773 3.197 1 97.75 229 GLU B CA 1
ATOM 3780 C C . GLU B 1 229 ? 20.125 3.607 1.899 1 97.75 229 GLU B C 1
ATOM 3782 O O . GLU B 1 229 ? 21.344 3.428 1.924 1 97.75 229 GLU B O 1
ATOM 3787 N N . ARG B 1 230 ? 19.453 3.619 0.84 1 96.69 230 ARG B N 1
ATOM 3788 C CA . ARG B 1 230 ? 20.031 3.432 -0.489 1 96.69 230 ARG B CA 1
ATOM 3789 C C . ARG B 1 230 ? 20.719 2.076 -0.603 1 96.69 230 ARG B C 1
ATOM 3791 O O . ARG B 1 230 ? 21.859 1.989 -1.052 1 96.69 230 ARG B O 1
ATOM 3798 N N . ASN B 1 231 ? 20.156 1.126 -0.029 1 97.81 231 ASN B N 1
ATOM 3799 C CA . ASN B 1 231 ? 20.531 -0.273 -0.181 1 97.81 231 ASN B CA 1
ATOM 3800 C C . ASN B 1 231 ? 19.609 -1.007 -1.147 1 97.81 231 ASN B C 1
ATOM 3802 O O . ASN B 1 231 ? 18.531 -1.467 -0.758 1 97.81 231 ASN B O 1
ATOM 3806 N N . PHE B 1 232 ? 20.109 -1.228 -2.365 1 98.06 232 PHE B N 1
ATOM 3807 C CA . PHE B 1 232 ? 19.234 -1.74 -3.408 1 98.06 232 PHE B CA 1
ATOM 3808 C C . PHE B 1 232 ? 19.531 -3.201 -3.707 1 98.06 232 PHE B C 1
ATOM 3810 O O . PHE B 1 232 ? 19.188 -3.709 -4.777 1 98.06 232 PHE B O 1
ATOM 3817 N N . ALA B 1 233 ? 20.219 -3.873 -2.711 1 97.12 233 ALA B N 1
ATOM 3818 C CA . ALA B 1 233 ? 20.391 -5.316 -2.826 1 97.12 233 ALA B CA 1
ATOM 3819 C C . ALA B 1 233 ? 19.047 -6.031 -2.838 1 97.12 233 ALA B C 1
ATOM 3821 O O . ALA B 1 233 ? 18.141 -5.668 -2.082 1 97.12 233 ALA B O 1
ATOM 3822 N N . ALA B 1 234 ? 18.953 -7.055 -3.6 1 94.88 234 ALA B N 1
ATOM 3823 C CA . ALA B 1 234 ? 17.641 -7.625 -3.918 1 94.88 234 ALA B CA 1
ATOM 3824 C C . ALA B 1 234 ? 17.125 -8.484 -2.768 1 94.88 234 ALA B C 1
ATOM 3826 O O . ALA B 1 234 ? 17.844 -9.375 -2.283 1 94.88 234 ALA B O 1
ATOM 3827 N N . GLY B 1 235 ? 16.047 -8.133 -2.264 1 90.88 235 GLY B N 1
ATOM 3828 C CA . GLY B 1 235 ? 15.148 -9.109 -1.657 1 90.88 235 GLY B CA 1
ATOM 3829 C C . GLY B 1 235 ? 14.227 -9.781 -2.658 1 90.88 235 GLY B C 1
ATOM 3830 O O . GLY B 1 235 ? 14.023 -10.992 -2.609 1 90.88 235 GLY B O 1
ATOM 3831 N N . ILE B 1 236 ? 13.766 -8.984 -3.521 1 92.44 236 ILE B N 1
ATOM 3832 C CA . ILE B 1 236 ? 13.047 -9.375 -4.727 1 92.44 236 ILE B CA 1
ATOM 3833 C C . ILE B 1 236 ? 13.68 -8.711 -5.945 1 92.44 236 ILE B C 1
ATOM 3835 O O . ILE B 1 236 ? 13.719 -7.477 -6.039 1 92.44 236 ILE B O 1
ATOM 3839 N N . GLU B 1 237 ? 14.125 -9.484 -6.887 1 96.06 237 GLU B N 1
ATOM 3840 C CA . GLU B 1 237 ? 14.758 -8.914 -8.07 1 96.06 237 GLU B CA 1
ATOM 3841 C C . GLU B 1 237 ? 13.742 -8.211 -8.961 1 96.06 237 GLU B C 1
ATOM 3843 O O . GLU B 1 237 ? 12.688 -8.766 -9.266 1 96.06 237 GLU B O 1
ATOM 3848 N N . ALA B 1 238 ? 14.07 -7.02 -9.453 1 98.44 238 ALA B N 1
ATOM 3849 C CA . ALA B 1 238 ? 13.172 -6.176 -10.227 1 98.44 238 ALA B CA 1
ATOM 3850 C C . ALA B 1 238 ? 12.734 -6.871 -11.516 1 98.44 238 ALA B C 1
ATOM 3852 O O . ALA B 1 238 ? 11.602 -6.695 -11.969 1 98.44 238 ALA B O 1
ATOM 3853 N N . ARG B 1 239 ? 13.609 -7.652 -12.086 1 97.62 239 ARG B N 1
ATOM 3854 C CA . ARG B 1 239 ? 13.297 -8.336 -13.344 1 97.62 239 ARG B CA 1
ATOM 3855 C C . ARG B 1 239 ? 12.125 -9.297 -13.164 1 97.62 239 ARG B C 1
ATOM 3857 O O . ARG B 1 239 ? 11.398 -9.578 -14.117 1 97.62 239 ARG B O 1
ATOM 3864 N N . LEU B 1 240 ? 11.953 -9.859 -11.977 1 96.56 240 LEU B N 1
ATOM 3865 C CA . LEU B 1 240 ? 10.836 -10.766 -11.719 1 96.56 240 LEU B CA 1
ATOM 3866 C C . LEU B 1 240 ? 9.516 -10.016 -11.703 1 96.56 240 LEU B C 1
ATOM 3868 O O . LEU B 1 240 ? 8.508 -10.508 -12.211 1 96.56 240 LEU B O 1
ATOM 3872 N N . HIS B 1 241 ? 9.508 -8.805 -11.078 1 98.38 241 HIS B N 1
ATOM 3873 C CA . HIS B 1 241 ? 8.32 -7.965 -11.148 1 98.38 241 HIS B CA 1
ATOM 3874 C C . HIS B 1 241 ? 8.039 -7.516 -12.578 1 98.38 241 HIS B C 1
ATOM 3876 O O . HIS B 1 241 ? 6.887 -7.402 -12.992 1 98.38 241 HIS B O 1
ATOM 3882 N N . ASP B 1 242 ? 9.141 -7.211 -13.289 1 98.5 242 ASP B N 1
ATOM 3883 C CA . ASP B 1 242 ? 8.992 -6.852 -14.695 1 98.5 242 ASP B CA 1
ATOM 3884 C C . ASP B 1 242 ? 8.336 -7.984 -15.492 1 98.5 242 ASP B C 1
ATOM 3886 O O . ASP B 1 242 ? 7.426 -7.746 -16.281 1 98.5 242 ASP B O 1
ATOM 3890 N N . LYS B 1 243 ? 8.781 -9.188 -15.273 1 97 243 LYS B N 1
ATOM 3891 C CA . LYS B 1 243 ? 8.172 -10.359 -15.891 1 97 243 LYS B CA 1
ATOM 3892 C C . LYS B 1 243 ? 6.691 -10.469 -15.523 1 97 243 LYS B C 1
ATOM 3894 O O . LYS B 1 243 ? 5.852 -10.734 -16.391 1 97 243 LYS B O 1
ATOM 3899 N N . ASP B 1 244 ? 6.344 -10.328 -14.266 1 98.06 244 ASP B N 1
ATOM 3900 C CA . ASP B 1 244 ? 4.961 -10.43 -13.812 1 98.06 244 ASP B CA 1
ATOM 3901 C C . ASP B 1 244 ? 4.086 -9.367 -14.469 1 98.06 244 ASP B C 1
ATOM 3903 O O . ASP B 1 244 ? 2.945 -9.641 -14.852 1 98.06 244 ASP B O 1
ATOM 3907 N N . PHE B 1 245 ? 4.602 -8.125 -14.547 1 98.62 245 PHE B N 1
ATOM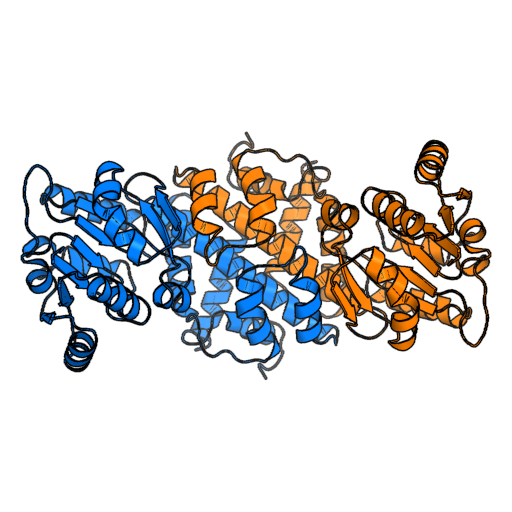 3908 C CA . PHE B 1 245 ? 3.844 -7.059 -15.188 1 98.62 245 PHE B CA 1
ATOM 3909 C C . PHE B 1 245 ? 3.701 -7.32 -16.688 1 98.62 245 PHE B C 1
ATOM 3911 O O . PHE B 1 245 ? 2.725 -6.891 -17.297 1 98.62 245 PHE B O 1
ATOM 3918 N N . GLY B 1 246 ? 4.715 -8.016 -17.266 1 98 246 GLY B N 1
ATOM 3919 C CA . GLY B 1 246 ? 4.539 -8.477 -18.625 1 98 246 GLY B CA 1
ATOM 3920 C C . GLY B 1 246 ? 3.344 -9.391 -18.797 1 98 246 GLY B C 1
ATOM 3921 O O . GLY B 1 246 ? 2.59 -9.266 -19.766 1 98 246 GLY B O 1
ATOM 3922 N N . LEU B 1 247 ? 3.129 -10.312 -17.891 1 97.62 247 LEU B N 1
ATOM 3923 C CA . LEU B 1 247 ? 1.983 -11.219 -17.922 1 97.62 247 LEU B CA 1
ATOM 3924 C C . LEU B 1 247 ? 0.674 -10.438 -17.828 1 97.62 247 LEU B C 1
ATOM 3926 O O . LEU B 1 247 ? -0.273 -10.734 -18.562 1 97.62 247 LEU B O 1
ATOM 3930 N N . VAL B 1 248 ? 0.633 -9.445 -16.906 1 98 248 VAL B N 1
ATOM 3931 C CA . VAL B 1 248 ? -0.56 -8.625 -16.734 1 98 248 VAL B CA 1
ATOM 3932 C C . VAL B 1 248 ? -0.847 -7.836 -18 1 98 248 VAL B C 1
ATOM 3934 O O . VAL B 1 248 ? -1.994 -7.762 -18.453 1 98 248 VAL B O 1
ATOM 3937 N N . ARG B 1 249 ? 0.185 -7.254 -18.562 1 97.5 249 ARG B N 1
ATOM 3938 C CA . ARG B 1 249 ? 0.05 -6.445 -19.781 1 97.5 249 ARG B CA 1
ATOM 3939 C C . ARG B 1 249 ? -0.521 -7.273 -20.922 1 97.5 249 ARG B C 1
ATOM 3941 O O . ARG B 1 249 ? -1.369 -6.793 -21.672 1 97.5 249 ARG B O 1
ATOM 3948 N N . ASP B 1 250 ? -0.048 -8.453 -21.062 1 96.5 250 ASP B N 1
ATOM 3949 C CA . ASP B 1 250 ? -0.526 -9.336 -22.125 1 96.5 250 ASP B CA 1
ATOM 3950 C C . ASP B 1 250 ? -2.025 -9.586 -22 1 96.5 250 ASP B C 1
ATOM 3952 O O . ASP B 1 250 ? -2.768 -9.484 -22.969 1 96.5 250 ASP B O 1
ATOM 3956 N N . ILE B 1 251 ? -2.461 -9.891 -20.844 1 95.62 251 ILE B N 1
ATOM 3957 C CA . ILE B 1 251 ? -3.869 -10.164 -20.594 1 95.62 251 ILE B CA 1
ATOM 3958 C C . ILE B 1 251 ? -4.691 -8.898 -20.812 1 95.62 251 ILE B C 1
ATOM 3960 O O . ILE B 1 251 ? -5.754 -8.938 -21.438 1 95.62 251 ILE B O 1
ATOM 3964 N N . ALA B 1 252 ? -4.188 -7.789 -20.25 1 96.56 252 ALA B N 1
ATOM 3965 C CA . ALA B 1 252 ? -4.891 -6.52 -20.406 1 96.56 252 ALA B CA 1
ATOM 3966 C C . ALA B 1 252 ? -5.066 -6.156 -21.875 1 96.56 252 ALA B C 1
ATOM 3968 O O . ALA B 1 252 ? -6.137 -5.703 -22.281 1 96.56 252 ALA B O 1
ATOM 3969 N N . ARG B 1 253 ? -4.027 -6.352 -22.625 1 95.62 253 ARG B N 1
ATOM 3970 C CA . ARG B 1 253 ? -4.082 -6.078 -24.062 1 95.62 253 ARG B CA 1
ATOM 3971 C C . ARG B 1 253 ? -5.129 -6.953 -24.75 1 95.62 253 ARG B C 1
ATOM 3973 O O . ARG B 1 253 ? -5.926 -6.461 -25.547 1 95.62 253 ARG B O 1
ATOM 3980 N N . GLU B 1 254 ? -5.121 -8.172 -24.438 1 94.88 254 GLU B N 1
ATOM 3981 C CA . GLU B 1 254 ? -6.066 -9.117 -25.031 1 94.88 254 GLU B CA 1
ATOM 3982 C C . GLU B 1 254 ? -7.508 -8.727 -24.703 1 94.88 254 GLU B C 1
ATOM 3984 O O . GLU B 1 254 ? -8.398 -8.883 -25.547 1 94.88 254 GLU B O 1
ATOM 3989 N N . LEU B 1 255 ? -7.738 -8.211 -23.562 1 94.88 255 LEU B N 1
ATOM 3990 C CA . LEU B 1 255 ? -9.086 -7.883 -23.094 1 94.88 255 LEU B CA 1
ATOM 3991 C C . LEU B 1 255 ? -9.438 -6.434 -23.422 1 94.88 255 LEU B C 1
ATOM 3993 O O . LEU B 1 255 ? -10.562 -6 -23.188 1 94.88 255 LEU B O 1
ATOM 3997 N N . GLY B 1 256 ? -8.445 -5.691 -23.922 1 95.56 256 GLY B N 1
ATOM 3998 C CA . GLY B 1 256 ? -8.664 -4.273 -24.172 1 95.56 256 GLY B CA 1
ATOM 3999 C C . GLY B 1 256 ? -8.844 -3.463 -22.906 1 95.56 256 GLY B C 1
ATOM 4000 O O . GLY B 1 256 ? -9.586 -2.479 -22.891 1 95.56 256 GLY B O 1
ATOM 4001 N N . LEU B 1 257 ? -8.227 -3.914 -21.891 1 97.06 257 LEU B N 1
ATOM 4002 C CA . LEU B 1 257 ? -8.359 -3.242 -20.594 1 97.06 257 LEU B CA 1
ATOM 4003 C C . LEU B 1 257 ? -7.375 -2.084 -20.484 1 97.06 257 LEU B C 1
ATOM 4005 O O . LEU B 1 257 ? -6.18 -2.25 -20.75 1 97.06 257 LEU B O 1
ATOM 4009 N N . LYS B 1 258 ? -7.859 -0.916 -20.156 1 97.81 258 LYS B N 1
ATOM 4010 C CA . LYS B 1 258 ? -7.012 0.229 -19.828 1 97.81 258 LYS B CA 1
ATOM 4011 C C . LYS B 1 258 ? -6.676 0.264 -18.344 1 97.81 258 LYS B C 1
ATOM 4013 O O . LYS B 1 258 ? -7.566 0.411 -17.5 1 97.81 258 LYS B O 1
ATOM 4018 N N . MET B 1 259 ? -5.453 0.113 -18 1 98.31 259 MET B N 1
ATOM 4019 C CA . MET B 1 259 ? -4.934 0.14 -16.641 1 98.31 259 MET B CA 1
ATOM 4020 C C . MET B 1 259 ? -3.779 1.129 -16.516 1 98.31 259 MET B C 1
ATOM 4022 O O . MET B 1 259 ? -2.613 0.73 -16.5 1 98.31 259 MET B O 1
ATOM 4026 N N . PRO B 1 260 ? -4.078 2.381 -16.391 1 98.75 260 PRO B N 1
ATOM 4027 C CA . PRO B 1 260 ? -3.072 3.43 -16.578 1 98.75 260 PRO B CA 1
ATOM 4028 C C . PRO B 1 260 ? -1.929 3.34 -15.57 1 98.75 260 PRO B C 1
ATOM 4030 O O . PRO B 1 260 ? -0.767 3.555 -15.93 1 98.75 260 PRO B O 1
ATOM 4033 N N . ALA B 1 261 ? -2.178 3.086 -14.297 1 98.88 261 ALA B N 1
ATOM 4034 C CA . ALA B 1 261 ? -1.098 3.012 -13.312 1 98.88 261 ALA B CA 1
ATOM 4035 C C . ALA B 1 261 ? -0.205 1.802 -13.57 1 98.88 261 ALA B C 1
ATOM 4037 O O . ALA B 1 261 ? 1.021 1.898 -13.492 1 98.88 261 ALA B O 1
ATOM 4038 N N . MET B 1 262 ? -0.858 0.654 -13.828 1 98.88 262 MET B N 1
ATOM 4039 C CA . MET B 1 262 ? -0.099 -0.549 -14.156 1 98.88 262 MET B CA 1
ATOM 4040 C C . MET B 1 262 ? 0.804 -0.309 -15.367 1 98.88 262 MET B C 1
ATOM 4042 O O . MET B 1 262 ? 1.978 -0.684 -15.352 1 98.88 262 MET B O 1
ATOM 4046 N N . GLU B 1 263 ? 0.256 0.316 -16.391 1 98.69 263 GLU B N 1
ATOM 4047 C CA . GLU B 1 263 ? 1.015 0.597 -17.609 1 98.69 263 GLU B CA 1
ATOM 4048 C C . GLU B 1 263 ? 2.186 1.534 -17.328 1 98.69 263 GLU B C 1
ATOM 4050 O O . GLU B 1 263 ? 3.293 1.323 -17.828 1 98.69 263 GLU B O 1
ATOM 4055 N N . LEU B 1 264 ? 1.936 2.545 -16.562 1 98.88 264 LEU B N 1
ATOM 4056 C CA . LEU B 1 264 ? 2.984 3.496 -16.203 1 98.88 264 LEU B CA 1
ATOM 4057 C C . LEU B 1 264 ? 4.105 2.805 -15.438 1 98.88 264 LEU B C 1
ATOM 4059 O O . LEU B 1 264 ? 5.281 2.992 -15.742 1 98.88 264 LEU B O 1
ATOM 4063 N N . VAL B 1 265 ? 3.773 2.037 -14.461 1 98.88 265 VAL B N 1
ATOM 4064 C CA . VAL B 1 265 ? 4.777 1.393 -13.609 1 98.88 265 VAL B CA 1
ATOM 4065 C C . VAL B 1 265 ? 5.531 0.338 -14.422 1 98.88 265 VAL B C 1
ATOM 4067 O O . VAL B 1 265 ? 6.73 0.137 -14.219 1 98.88 265 VAL B O 1
ATOM 4070 N N . ALA B 1 266 ? 4.824 -0.34 -15.336 1 98.81 266 ALA B N 1
ATOM 4071 C CA . ALA B 1 266 ? 5.5 -1.258 -16.25 1 98.81 266 ALA B CA 1
ATOM 4072 C C . ALA B 1 266 ? 6.609 -0.546 -17.016 1 98.81 266 ALA B C 1
ATOM 4074 O O . ALA B 1 266 ? 7.699 -1.093 -17.203 1 98.81 266 ALA B O 1
ATOM 4075 N N . SER B 1 267 ? 6.297 0.65 -17.5 1 98.69 267 SER B N 1
ATOM 4076 C CA . SER B 1 267 ? 7.301 1.415 -18.234 1 98.69 267 SER B CA 1
ATOM 4077 C C . SER B 1 267 ? 8.477 1.782 -17.328 1 98.69 267 SER B C 1
ATOM 4079 O O . SER B 1 267 ? 9.625 1.841 -17.797 1 98.69 267 SER B O 1
ATOM 4081 N N . GLN B 1 268 ? 8.25 2.074 -16.047 1 98.81 268 GLN B N 1
ATOM 4082 C CA . GLN B 1 268 ? 9.312 2.352 -15.086 1 98.81 268 GLN B CA 1
ATOM 4083 C C . GLN B 1 268 ? 10.164 1.112 -14.836 1 98.81 268 GLN B C 1
ATOM 4085 O O . GLN B 1 268 ? 11.383 1.213 -14.695 1 98.81 268 GLN B O 1
ATOM 4090 N N . LEU B 1 269 ? 9.5 -0.033 -14.742 1 98.81 269 LEU B N 1
ATOM 4091 C CA . LEU B 1 269 ? 10.234 -1.288 -14.594 1 98.81 269 LEU B CA 1
ATOM 4092 C C . LEU B 1 269 ? 11.109 -1.556 -15.82 1 98.81 269 LEU B C 1
ATOM 4094 O O . LEU B 1 269 ? 12.25 -2 -15.68 1 98.81 269 LEU B O 1
ATOM 4098 N N . ASP B 1 270 ? 10.547 -1.286 -17 1 98.62 270 ASP B N 1
ATOM 4099 C CA . ASP B 1 270 ? 11.344 -1.417 -18.203 1 98.62 270 ASP B CA 1
ATOM 4100 C C . ASP B 1 270 ? 12.602 -0.559 -18.141 1 98.62 270 ASP B C 1
ATOM 4102 O O . ASP B 1 270 ? 13.695 -1.025 -18.469 1 98.62 270 ASP B O 1
ATOM 4106 N N . ALA B 1 271 ? 12.422 0.663 -17.734 1 98.56 271 ALA B N 1
ATOM 4107 C CA . ALA B 1 271 ? 13.547 1.581 -17.609 1 98.56 271 ALA B CA 1
ATOM 4108 C C . ALA B 1 271 ? 14.57 1.061 -16.594 1 98.56 271 ALA B C 1
ATOM 4110 O O . ALA B 1 271 ? 15.773 1.188 -16.812 1 98.56 271 ALA B O 1
ATOM 4111 N N . LEU B 1 272 ? 14.078 0.494 -15.531 1 98.69 272 LEU B N 1
ATOM 4112 C CA . LEU B 1 272 ? 14.938 -0.068 -14.492 1 98.69 272 LEU B CA 1
ATOM 4113 C C . LEU B 1 272 ? 15.789 -1.201 -15.055 1 98.69 272 LEU B C 1
ATOM 4115 O O . LEU B 1 272 ? 17.016 -1.209 -14.875 1 98.69 272 LEU B O 1
ATOM 4119 N N . VAL B 1 273 ? 15.188 -2.129 -15.75 1 98.5 273 VAL B N 1
ATOM 4120 C CA . VAL B 1 273 ? 15.883 -3.279 -16.328 1 98.5 273 VAL B CA 1
ATOM 4121 C C . VAL B 1 273 ? 16.844 -2.814 -17.406 1 98.5 273 VAL B C 1
ATOM 4123 O O . VAL B 1 273 ? 17.984 -3.277 -17.469 1 98.5 273 VAL B O 1
ATOM 4126 N N . ASP B 1 274 ? 16.422 -1.855 -18.219 1 98.06 274 ASP B N 1
ATOM 4127 C CA . ASP B 1 274 ? 17.25 -1.321 -19.297 1 98.06 274 ASP B CA 1
ATOM 4128 C C . ASP B 1 274 ? 18.484 -0.609 -18.75 1 98.06 274 ASP B C 1
ATOM 4130 O O . ASP B 1 274 ? 19.5 -0.503 -19.438 1 98.06 274 ASP B O 1
ATOM 4134 N N . SER B 1 275 ? 18.438 -0.135 -17.578 1 97.81 275 SER B N 1
ATOM 4135 C CA . SER B 1 275 ? 19.531 0.584 -16.969 1 97.81 275 SER B CA 1
ATOM 4136 C C . SER B 1 275 ? 20.547 -0.38 -16.344 1 97.81 275 SER B C 1
ATOM 4138 O O . SER B 1 275 ? 21.531 0.047 -15.742 1 97.81 275 SER B O 1
ATOM 4140 N N . GLY B 1 276 ? 20.25 -1.714 -16.406 1 97.94 276 GLY B N 1
ATOM 4141 C CA . GLY B 1 276 ? 21.156 -2.721 -15.898 1 97.94 276 GLY B CA 1
ATOM 4142 C C . GLY B 1 276 ? 20.891 -3.086 -14.453 1 97.94 276 GLY B C 1
ATOM 4143 O O . GLY B 1 276 ? 21.719 -3.76 -13.82 1 97.94 276 GLY B O 1
ATOM 4144 N N . TRP B 1 277 ? 19.719 -2.609 -13.93 1 98.12 277 TRP B N 1
ATOM 4145 C CA . TRP B 1 277 ? 19.438 -2.824 -12.516 1 98.12 277 TRP B CA 1
ATOM 4146 C C . TRP B 1 277 ? 18.391 -3.93 -12.336 1 98.12 277 TRP B C 1
ATOM 4148 O O . TRP B 1 277 ? 17.703 -3.98 -11.312 1 98.12 277 TRP B O 1
ATOM 4158 N N . GLY B 1 278 ? 18.234 -4.809 -13.32 1 98.25 278 GLY B N 1
ATOM 4159 C CA . GLY B 1 278 ? 17.234 -5.859 -13.281 1 98.25 278 GLY B CA 1
ATOM 4160 C C . GLY B 1 278 ? 17.422 -6.828 -12.133 1 98.25 278 GLY B C 1
ATOM 4161 O O . GLY B 1 278 ? 16.453 -7.402 -11.633 1 98.25 278 GLY B O 1
ATOM 4162 N N . TYR B 1 279 ? 18.688 -7.012 -11.695 1 97.81 279 TYR B N 1
ATOM 4163 C CA . TYR B 1 279 ? 18.984 -7.965 -10.633 1 97.81 279 TYR B CA 1
ATOM 4164 C C . TYR B 1 279 ? 18.984 -7.277 -9.273 1 97.81 279 TYR B C 1
ATOM 4166 O O . TYR B 1 279 ? 19.125 -7.934 -8.234 1 97.81 279 TYR B O 1
ATOM 4174 N N . ASP B 1 280 ? 18.812 -5.953 -9.242 1 98.38 280 ASP B N 1
ATOM 4175 C CA . ASP B 1 280 ? 18.641 -5.215 -7.996 1 98.38 280 ASP B CA 1
ATOM 4176 C C . ASP B 1 280 ? 17.188 -5.301 -7.504 1 98.38 280 ASP B C 1
ATOM 4178 O O . ASP B 1 280 ? 16.328 -5.84 -8.195 1 98.38 280 ASP B O 1
ATOM 4182 N N . ASP B 1 281 ? 17.016 -4.828 -6.273 1 98.38 281 ASP B N 1
ATOM 4183 C CA . ASP B 1 281 ? 15.688 -4.816 -5.668 1 98.38 281 ASP B CA 1
ATOM 4184 C C . ASP B 1 281 ? 14.742 -3.889 -6.43 1 98.38 281 ASP B C 1
ATOM 4186 O O . ASP B 1 281 ? 15.18 -2.893 -7.012 1 98.38 281 ASP B O 1
ATOM 4190 N N . THR B 1 282 ? 13.461 -4.203 -6.391 1 98.69 282 THR B N 1
ATOM 4191 C CA . THR B 1 282 ? 12.484 -3.35 -7.047 1 98.69 282 THR B CA 1
ATOM 4192 C C . THR B 1 282 ? 12.469 -1.957 -6.422 1 98.69 282 THR B C 1
ATOM 4194 O O . THR B 1 282 ? 12.039 -0.99 -7.055 1 98.69 282 THR B O 1
ATOM 4197 N N . SER B 1 283 ? 12.961 -1.76 -5.172 1 98.75 283 SER B N 1
ATOM 4198 C CA . SER B 1 283 ? 13.141 -0.443 -4.566 1 98.75 283 SER B CA 1
ATOM 4199 C C . SER B 1 283 ? 14.008 0.454 -5.445 1 98.75 283 SER B C 1
ATOM 4201 O O . SER B 1 283 ? 14.016 1.675 -5.277 1 98.75 283 SER B O 1
ATOM 4203 N N . SER B 1 284 ? 14.727 -0.13 -6.461 1 98.75 284 SER B N 1
ATOM 4204 C CA . SER B 1 284 ? 15.547 0.615 -7.41 1 98.75 284 SER B CA 1
ATOM 4205 C C . SER B 1 284 ? 14.688 1.495 -8.312 1 98.75 284 SER B C 1
ATOM 4207 O O . SER B 1 284 ? 15.211 2.338 -9.047 1 98.75 284 SER B O 1
ATOM 4209 N N . LEU B 1 285 ? 13.391 1.341 -8.211 1 98.81 285 LEU B N 1
ATOM 4210 C CA . LEU B 1 285 ? 12.516 2.287 -8.898 1 98.81 285 LEU B CA 1
ATOM 4211 C C . LEU B 1 285 ? 12.82 3.719 -8.469 1 98.81 285 LEU B C 1
ATOM 4213 O O . LEU B 1 285 ? 12.656 4.656 -9.25 1 98.81 285 LEU B O 1
ATOM 4217 N N . LEU B 1 286 ? 13.305 3.893 -7.219 1 98.75 286 LEU B N 1
ATOM 4218 C CA . LEU B 1 286 ? 13.734 5.215 -6.777 1 98.75 286 LEU B CA 1
ATOM 4219 C C . LEU B 1 286 ? 14.883 5.727 -7.637 1 98.75 286 LEU B C 1
ATOM 4221 O O . LEU B 1 286 ? 14.922 6.902 -7.996 1 98.75 286 LEU B O 1
ATOM 4225 N N . ARG B 1 287 ? 15.836 4.82 -7.992 1 98.25 287 ARG B N 1
ATOM 4226 C CA . ARG B 1 287 ? 16.969 5.199 -8.828 1 98.25 287 ARG B CA 1
ATOM 4227 C C . ARG B 1 287 ? 16.5 5.645 -10.211 1 98.25 287 ARG B C 1
ATOM 4229 O O . ARG B 1 287 ? 17.047 6.59 -10.789 1 98.25 287 ARG B O 1
ATOM 4236 N N . VAL B 1 288 ? 15.508 4.977 -10.742 1 98.5 288 VAL B N 1
ATOM 4237 C CA . VAL B 1 288 ? 14.938 5.348 -12.031 1 98.5 288 VAL B CA 1
ATOM 4238 C C . VAL B 1 288 ? 14.359 6.762 -11.945 1 98.5 288 VAL B C 1
ATOM 4240 O O . VAL B 1 288 ? 14.609 7.59 -12.828 1 98.5 288 VAL B O 1
ATOM 4243 N N . LEU B 1 289 ? 13.602 7.031 -10.898 1 98.44 289 LEU B N 1
ATOM 4244 C CA . LEU B 1 289 ? 13 8.344 -10.703 1 98.44 289 LEU B CA 1
ATOM 4245 C C . LEU B 1 289 ? 14.07 9.422 -10.578 1 98.44 289 LEU B C 1
ATOM 4247 O O . LEU B 1 289 ? 13.922 10.516 -11.133 1 98.44 289 LEU B O 1
ATOM 4251 N N . GLU B 1 290 ? 15.078 9.109 -9.812 1 97.75 290 GLU B N 1
ATOM 4252 C CA . GLU B 1 290 ? 16.172 10.07 -9.633 1 97.75 290 GLU B CA 1
ATOM 4253 C C . GLU B 1 290 ? 16.844 10.391 -10.961 1 97.75 290 GLU B C 1
ATOM 4255 O O . GLU B 1 290 ? 17.141 11.547 -11.25 1 97.75 290 GLU B O 1
ATOM 4260 N N . ALA B 1 291 ? 17.094 9.344 -11.758 1 96.88 291 ALA B N 1
ATOM 4261 C CA . ALA B 1 291 ? 17.672 9.539 -13.078 1 96.88 291 ALA B CA 1
ATOM 4262 C C . ALA B 1 291 ? 16.781 10.406 -13.961 1 96.88 291 ALA B C 1
ATOM 4264 O O . ALA B 1 291 ? 17.25 11.289 -14.672 1 96.88 291 ALA B O 1
ATOM 4265 N N . GLN B 1 292 ? 15.531 10.188 -13.883 1 96.56 292 GLN B N 1
ATOM 4266 C CA . GLN B 1 292 ? 14.562 10.922 -14.688 1 96.56 292 GLN B CA 1
ATOM 4267 C C . GLN B 1 292 ? 14.453 12.375 -14.234 1 96.56 292 GLN B C 1
ATOM 4269 O O . GLN B 1 292 ? 13.961 13.227 -14.977 1 96.56 292 GLN B O 1
ATOM 4274 N N . ASN B 1 293 ? 14.844 12.633 -13.008 1 96.94 293 ASN B N 1
ATOM 4275 C CA . ASN B 1 293 ? 14.797 13.984 -12.445 1 96.94 293 ASN B CA 1
ATOM 4276 C C . ASN B 1 293 ? 16.172 14.641 -12.469 1 96.94 293 ASN B C 1
ATOM 4278 O O . ASN B 1 293 ? 16.391 15.664 -11.812 1 96.94 293 ASN B O 1
ATOM 4282 N N . GLY B 1 294 ? 17.125 14.062 -13.234 1 88.19 294 GLY B N 1
ATOM 4283 C CA . GLY B 1 294 ? 18.453 14.633 -13.383 1 88.19 294 GLY B CA 1
ATOM 4284 C C . GLY B 1 294 ? 19.281 14.555 -12.109 1 88.19 294 GLY B C 1
ATOM 4285 O O . GLY B 1 294 ? 20.172 15.367 -11.891 1 88.19 294 GLY B O 1
ATOM 4286 N N . ARG B 1 295 ? 18.891 13.797 -11.344 1 71.94 295 ARG B N 1
ATOM 4287 C CA . ARG B 1 295 ? 19.625 13.617 -10.102 1 71.94 295 ARG B CA 1
ATOM 4288 C C . ARG B 1 295 ? 20.547 12.398 -10.18 1 71.94 295 ARG B C 1
ATOM 4290 O O . ARG B 1 295 ? 20.188 11.398 -10.812 1 71.94 295 ARG B O 1
ATOM 4297 N N . ALA B 1 296 ? 21.875 12.672 -10.188 1 57 296 ALA B N 1
ATOM 4298 C CA . ALA B 1 296 ? 22.812 11.555 -10.258 1 57 296 ALA B CA 1
ATOM 4299 C C . ALA B 1 296 ? 22.438 10.453 -9.266 1 57 296 ALA B C 1
ATOM 4301 O O . ALA B 1 296 ? 22.125 10.734 -8.109 1 57 296 ALA B O 1
ATOM 4302 N N . PRO B 1 297 ? 22.156 9.281 -9.719 1 53.81 297 PRO B N 1
ATOM 4303 C CA . PRO B 1 297 ? 21.953 8.219 -8.727 1 53.81 297 PRO B CA 1
ATOM 4304 C C . PRO B 1 297 ? 23.125 8.086 -7.762 1 53.81 297 PRO B C 1
ATOM 4306 O O . PRO B 1 297 ? 24.281 7.961 -8.195 1 53.81 297 PRO B O 1
ATOM 4309 N N . SER B 1 298 ? 23.047 8.773 -6.594 1 39.94 298 SER B N 1
ATOM 4310 C CA . SER B 1 298 ? 24.25 8.641 -5.789 1 39.94 298 SER B CA 1
ATOM 4311 C C . SER B 1 298 ? 24.562 7.172 -5.496 1 39.94 298 SER B C 1
ATOM 4313 O O . SER B 1 298 ? 23.641 6.363 -5.324 1 39.94 298 SER B O 1
#

pLDDT: mean 96.46, std 6.84, range [39.94, 98.94]

Radius of gyration: 27.46 Å; Cα contacts (8 Å, |Δi|>4): 1374; chains: 2; bounding box: 51×83×59 Å

Sequence (596 aa):
MTRIAFIGLGNMGSPMVQHLIAAGHAVRAYVRRPEAAEHARALGAEPCASPADAARDAEAIFTNVTSTADVEAVLLGPDGVIHGAPRGKPGGAVCIDHSTISAVATRRIAAELEAAGLDFLDAPVSGGTLGAQKATLSIMVGGKAEVLERARPLLQLLGTTITHIGGHGAGQVAKACNQIVQVINIQGIAEAMLFARAQGTDPSRVLAAIGPGFAGSRMLDMMGPKMAERNFAAGIEARLHDKDFGLVRDIARELGLKMPAMELVASQLDALVDSGWGYDDTSSLLRVLEAQNGRAPSMTRIAFIGLGNMGSPMVQHLIAAGHAVRAYVRRPEAAEHARALGAEPCASPADAARDAEAIFTNVTSTADVEAVLLGPDGVIHGAPRGKPGGAVCIDHSTISAVATRRIAAELEAAGLDFLDAPVSGGTLGAQKATLSIMVGGKAEVLERARPLLQLLGTTITHIGGHGAGQVAKACNQIVQVINIQGIAEAMLFARAQGTDPSRVLAAIGPGFAGSRMLDMMGPKMAERNFAAGIEARLHDKDFGLVRDIARELGLKMPAMELVASQLDALVDSGWGYDDTSSLLRVLEAQNGRAPS

Secondary structure (DSSP, 8-state):
--EEEEE--STTHHHHHHHHHHTT-EEEEE-SSHHHHHHHHHHTPEEESSHHHHHTT-SEEEE--SSHHHHHHHHHSTTSGGGTSPP-TTT-PEEEE-S---HHHHHHHHHHHHHTT-EEEE--EESHHHHHHHT-EEEEEES-HHHHHHHHHHHTTTEEEEEEEESTTHHHHHHHHHHHHHHHHHHHHHHHHHHHHHTT--HHHHHHHHTTTTT-BHHHHHHHHHHHHT----SSBHHHHHHHHHHHHHHHHHHT---HHHHHHHHHHHHHIIIIITTSBGGGHHHHHHHHTT----/--EEEEE--STTHHHHHHHHHHTT-EEEEE-SSHHHHHHHHHHTPEEESSHHHHHTT-SEEEE--SSHHHHHHHHHSTTSGGGTSPP-TTT-PEEEE-S---HHHHHHHHHHHHHTT-EEEE--EESHHHHHHHT-EEEEEES-HHHHHHHHHHHTTTEEEEEEEESTTHHHHHHHHHHHHHHHHHHHHHHHHHHHHHTT--HHHHHHHHTTTTT-BHHHHHHHHHHHHT----SSBHHHHHHHHHHHHHHHHHHT---HHHHHHHHHHHHHIIIIITTSBGGGHHHHHHHHTT----

Nearest PDB structures (foldseek):
  1vpd-assembly1_A  TM=9.553E-01  e=2.028E-31  Salmonella enterica subsp. enterica serovar Typhimurium
  1yb4-assembly1_A  TM=9.035E-01  e=8.407E-31  Salmonella enterica subsp. enterica serovar Typhimurium str. LT2
  3pef-assembly2_G  TM=9.441E-01  e=3.298E-28  Geobacter metallireducens
  2uyy-assembly1_D  TM=9.447E-01  e=1.577E-26  Homo sapiens
  3doj-assembly1_A  TM=9.546E-01  e=4.036E-25  Arabidopsis thaliana

Organism: Ralstonia solanacearum (NCBI:txid305)

InterPro domains:
  IPR002204 3-hydroxyisobutyrate dehydrogenase-related, conserved site [PS00895] (6-19)
  IPR006115 6-phosphogluconate dehydrogenase, NADP-binding [PF03446] (3-166)
  IPR008927 6-phosphogluconate dehydrogenase-like, C-terminal domain superfamily [SSF48179] (167-290)
  IPR013328 6-phosphogluconate dehydrogenase, domain 2 [G3DSA:1.10.1040.10] (166-296)
  IPR015815 3-hydroxyisobutyrate dehydrogenase-related [PIRSF000103] (1-296)
  IPR029154 3-hydroxyisobutyrate dehydrogenase-like, NAD-binding domain [PF14833] (169-289)
  IPR036291 NAD(P)-binding domain superfamily [SSF51735] (3-167)